Protein AF-A0A261ERC7-F1 (afdb_monomer)

Structure (mmCIF, N/CA/C/O backbone):
data_AF-A0A261ERC7-F1
#
_entry.id   AF-A0A261ERC7-F1
#
loop_
_atom_site.group_PDB
_atom_site.id
_atom_site.type_symbol
_atom_site.label_atom_id
_atom_site.label_alt_id
_atom_site.label_comp_id
_atom_site.label_asym_id
_atom_site.label_entity_id
_atom_site.label_seq_id
_atom_site.pdbx_PDB_ins_code
_atom_site.Cartn_x
_atom_site.Cartn_y
_atom_site.Cartn_z
_atom_site.occupancy
_atom_site.B_iso_or_equiv
_atom_site.auth_seq_id
_atom_site.auth_comp_id
_atom_site.auth_asym_id
_atom_site.auth_atom_id
_atom_site.pdbx_PDB_model_num
ATOM 1 N N . MET A 1 1 ? 11.494 5.725 -1.881 1.00 78.50 1 MET A N 1
ATOM 2 C CA . MET A 1 1 ? 11.641 5.907 -3.338 1.00 78.50 1 MET A CA 1
ATOM 3 C C . MET A 1 1 ? 10.858 4.821 -4.056 1.00 78.50 1 MET A C 1
ATOM 5 O O . MET A 1 1 ? 11.133 3.648 -3.826 1.00 78.50 1 MET A O 1
ATOM 9 N N . LEU A 1 2 ? 9.885 5.200 -4.887 1.00 83.31 2 LEU A N 1
ATOM 10 C CA . LEU A 1 2 ? 9.224 4.278 -5.815 1.00 83.31 2 LEU A CA 1
ATOM 11 C C . LEU A 1 2 ? 10.227 3.884 -6.910 1.00 83.31 2 LEU A C 1
ATOM 13 O O . LEU A 1 2 ? 10.982 4.732 -7.378 1.00 83.31 2 LEU A O 1
ATOM 17 N N . LEU A 1 3 ? 10.282 2.608 -7.277 1.00 84.50 3 LEU A N 1
ATOM 18 C CA . LEU A 1 3 ? 11.209 2.060 -8.274 1.00 84.50 3 LEU A CA 1
ATOM 19 C C . LEU A 1 3 ? 10.473 1.635 -9.541 1.00 84.50 3 LEU A C 1
ATOM 21 O O . LEU A 1 3 ? 10.913 1.968 -10.639 1.00 84.50 3 LEU A O 1
ATOM 25 N N . PHE A 1 4 ? 9.347 0.947 -9.355 1.00 89.06 4 PHE A N 1
ATOM 26 C CA . PHE A 1 4 ? 8.513 0.362 -10.397 1.00 89.06 4 PHE A CA 1
ATOM 27 C C . PHE A 1 4 ? 7.040 0.592 -10.062 1.00 89.06 4 PHE A C 1
ATOM 29 O O . PHE A 1 4 ? 6.654 0.485 -8.896 1.00 89.06 4 PHE A O 1
ATOM 36 N N . SER A 1 5 ? 6.241 0.865 -11.088 1.00 90.81 5 SER A N 1
ATOM 37 C CA . SER A 1 5 ? 4.793 1.036 -11.018 1.00 90.81 5 SER A CA 1
ATOM 38 C C . SER A 1 5 ? 4.196 0.429 -12.284 1.00 90.81 5 SER A C 1
ATOM 40 O O . SER A 1 5 ? 4.640 0.777 -13.376 1.00 90.81 5 SER A O 1
ATOM 42 N N . ALA A 1 6 ? 3.247 -0.492 -12.144 1.00 92.75 6 ALA A N 1
ATOM 43 C CA . ALA A 1 6 ? 2.501 -1.062 -13.261 1.00 92.75 6 ALA A CA 1
ATOM 44 C C . ALA A 1 6 ? 1.015 -1.112 -12.921 1.00 92.75 6 ALA A C 1
ATOM 46 O O . ALA A 1 6 ? 0.645 -1.665 -11.882 1.00 92.75 6 ALA A O 1
ATOM 47 N N . PHE A 1 7 ? 0.195 -0.586 -13.827 1.00 92.25 7 PHE A N 1
ATOM 48 C CA . PHE A 1 7 ? -1.259 -0.649 -13.764 1.00 92.25 7 PHE A CA 1
ATOM 49 C C . PHE A 1 7 ? -1.764 -1.549 -14.893 1.00 92.25 7 PHE A C 1
ATOM 51 O O . PHE A 1 7 ? -1.553 -1.257 -16.068 1.00 92.25 7 PHE A O 1
ATOM 58 N N . LEU A 1 8 ? -2.391 -2.667 -14.535 1.00 93.62 8 LEU A N 1
ATOM 59 C CA . LEU A 1 8 ? -2.801 -3.730 -15.451 1.00 93.62 8 LEU A CA 1
ATOM 60 C C . LEU A 1 8 ? -4.286 -4.046 -15.280 1.00 93.62 8 LEU A C 1
ATOM 62 O O . LEU A 1 8 ? -4.833 -3.908 -14.187 1.00 93.62 8 LEU A O 1
ATOM 66 N N . GLU A 1 9 ? -4.933 -4.539 -16.331 1.00 93.44 9 GLU A N 1
ATOM 67 C CA . GLU A 1 9 ? -6.284 -5.095 -16.233 1.00 93.44 9 GLU A CA 1
ATOM 68 C C . GLU A 1 9 ? -6.225 -6.610 -16.040 1.00 93.44 9 GLU A C 1
ATOM 70 O O . GLU A 1 9 ? -5.434 -7.315 -16.672 1.00 93.44 9 GLU A O 1
ATOM 75 N N . ALA A 1 10 ? -7.041 -7.108 -15.117 1.00 94.81 10 ALA A N 1
ATOM 76 C CA . ALA A 1 10 ? -7.122 -8.516 -14.772 1.00 94.81 10 ALA A CA 1
ATOM 77 C C . ALA A 1 10 ? -8.462 -9.087 -15.230 1.00 94.81 10 ALA A C 1
ATOM 79 O O . ALA A 1 10 ? -9.507 -8.477 -15.030 1.00 94.81 10 ALA A O 1
ATOM 80 N N . ASN A 1 11 ? -8.449 -10.289 -15.789 1.00 94.06 11 ASN A N 1
ATOM 81 C CA . ASN A 1 11 ? -9.676 -10.936 -16.233 1.00 94.06 11 ASN A CA 1
ATOM 82 C C . ASN A 1 11 ? -10.415 -11.634 -15.079 1.00 94.06 11 ASN A C 1
ATOM 84 O O . ASN A 1 11 ? -9.970 -11.661 -13.926 1.00 94.06 11 ASN A O 1
ATOM 88 N N . GLU A 1 12 ? -11.564 -12.237 -15.389 1.00 91.38 12 GLU A N 1
ATOM 89 C CA . GLU A 1 12 ? -12.425 -12.848 -14.375 1.00 91.38 12 GLU A CA 1
ATOM 90 C C . GLU A 1 12 ? -11.792 -14.018 -13.614 1.00 91.38 12 GLU A C 1
ATOM 92 O O . GLU A 1 12 ? -12.178 -14.259 -12.469 1.00 91.38 12 GLU A O 1
ATOM 97 N N . LYS A 1 13 ? -10.799 -14.697 -14.208 1.00 95.19 13 LYS A N 1
ATOM 98 C CA . LYS A 1 13 ? -10.105 -15.838 -13.592 1.00 95.19 13 LYS A CA 1
ATOM 99 C C . LYS A 1 13 ? -9.266 -15.431 -12.385 1.00 95.19 13 LYS A C 1
ATOM 101 O O . LYS A 1 13 ? -8.982 -16.278 -11.544 1.00 95.19 13 LYS A O 1
ATOM 106 N N . LEU A 1 14 ? -8.837 -14.168 -12.308 1.00 95.88 14 LEU A N 1
ATOM 107 C CA . LEU A 1 14 ? -8.099 -13.649 -11.161 1.00 95.88 14 LEU A CA 1
ATOM 108 C C . LEU A 1 14 ? -9.086 -13.158 -10.097 1.00 95.88 14 LEU A C 1
ATOM 110 O O . LEU A 1 14 ? -9.318 -11.959 -9.936 1.00 95.88 14 LEU A O 1
ATOM 114 N N . ASP A 1 15 ? -9.715 -14.102 -9.402 1.00 94.12 15 ASP A N 1
ATOM 115 C CA . ASP A 1 15 ? -10.501 -13.802 -8.208 1.00 94.12 15 ASP A CA 1
ATOM 116 C C . ASP A 1 15 ? -9.605 -13.560 -6.976 1.00 94.12 15 ASP A C 1
ATOM 118 O O . ASP A 1 15 ? -8.375 -13.632 -7.039 1.00 94.12 15 ASP A O 1
ATOM 122 N N . ALA A 1 16 ? -10.223 -13.245 -5.837 1.00 92.69 16 ALA A N 1
ATOM 123 C CA . ALA A 1 16 ? -9.509 -12.954 -4.598 1.00 92.69 16 ALA A CA 1
ATOM 124 C C . ALA A 1 16 ? -8.629 -14.121 -4.103 1.00 92.69 16 ALA A C 1
ATOM 126 O O . ALA A 1 16 ? -7.548 -13.876 -3.565 1.00 92.69 16 ALA A O 1
ATOM 127 N N . ASP A 1 17 ? -9.083 -15.375 -4.231 1.00 94.62 17 ASP A N 1
ATOM 128 C CA . ASP A 1 17 ? -8.324 -16.549 -3.780 1.00 94.62 17 ASP A CA 1
ATOM 129 C C . ASP A 1 17 ? -7.187 -16.845 -4.747 1.00 94.62 17 ASP A C 1
ATOM 131 O O . ASP A 1 17 ? -6.048 -16.977 -4.305 1.00 94.62 17 ASP A O 1
ATOM 135 N N . ALA A 1 18 ? -7.475 -16.845 -6.049 1.00 95.75 18 ALA A N 1
ATOM 136 C CA . ALA A 1 18 ? -6.480 -17.016 -7.095 1.00 95.75 18 ALA A CA 1
ATOM 137 C C . ALA A 1 18 ? -5.375 -15.958 -6.982 1.00 95.75 18 ALA A C 1
ATOM 139 O O . ALA A 1 18 ? -4.196 -16.287 -7.082 1.00 95.75 18 ALA A O 1
ATOM 140 N N . PHE A 1 19 ? -5.730 -14.699 -6.708 1.00 97.12 19 PHE A N 1
ATOM 141 C CA . PHE A 1 19 ? -4.770 -13.613 -6.519 1.00 97.12 19 PHE A CA 1
ATOM 142 C C . PHE A 1 19 ? -3.841 -13.839 -5.319 1.00 97.12 19 PHE A C 1
ATOM 144 O O . PHE A 1 19 ? -2.618 -13.721 -5.450 1.00 97.12 19 PHE A O 1
ATOM 151 N N . ILE A 1 20 ? -4.401 -14.198 -4.159 1.00 96.56 20 ILE A N 1
ATOM 152 C CA . ILE A 1 20 ? -3.619 -14.463 -2.944 1.00 96.56 20 ILE A CA 1
ATOM 153 C C . ILE A 1 20 ? -2.740 -15.702 -3.121 1.00 96.56 20 ILE A C 1
ATOM 155 O O . ILE A 1 20 ? -1.549 -15.664 -2.803 1.00 96.56 20 ILE A O 1
ATOM 159 N N . GLU A 1 21 ? -3.301 -16.784 -3.657 1.00 96.12 21 GLU A N 1
ATOM 160 C CA . GLU A 1 21 ? -2.571 -18.017 -3.935 1.00 96.12 21 GLU A CA 1
ATOM 161 C C . GLU A 1 21 ? -1.405 -17.753 -4.890 1.00 96.12 21 GLU A C 1
ATOM 163 O O . GLU A 1 21 ? -0.288 -18.203 -4.638 1.00 96.12 21 GLU A O 1
ATOM 168 N N . LEU A 1 22 ? -1.620 -16.952 -5.938 1.00 96.50 22 LEU A N 1
ATOM 169 C CA . LEU A 1 22 ? -0.577 -16.577 -6.887 1.00 96.50 22 LEU A CA 1
ATOM 170 C C . LEU A 1 22 ? 0.551 -15.786 -6.218 1.00 96.50 22 LEU A C 1
ATOM 172 O O . LEU A 1 22 ? 1.724 -16.035 -6.502 1.00 96.50 22 LEU A O 1
ATOM 176 N N . ALA A 1 23 ? 0.219 -14.850 -5.325 1.00 95.81 23 ALA A N 1
ATOM 177 C CA . ALA A 1 23 ? 1.210 -14.049 -4.609 1.00 95.81 23 ALA A CA 1
ATOM 178 C C . ALA A 1 23 ? 2.033 -14.912 -3.642 1.00 95.81 23 ALA A C 1
ATOM 180 O O . ALA A 1 23 ? 3.260 -14.791 -3.581 1.00 95.81 23 ALA A O 1
ATOM 181 N N . ILE A 1 24 ? 1.376 -15.838 -2.936 1.00 95.25 24 ILE A N 1
ATOM 182 C CA . ILE A 1 24 ? 2.038 -16.816 -2.068 1.00 95.25 24 ILE A CA 1
ATOM 183 C C . ILE A 1 24 ? 2.931 -17.734 -2.899 1.00 95.25 24 ILE A C 1
ATOM 185 O O . ILE A 1 24 ? 4.100 -17.907 -2.558 1.00 95.25 24 ILE A O 1
ATOM 189 N N . ARG A 1 25 ? 2.434 -18.269 -4.017 1.00 94.81 25 ARG A N 1
ATOM 190 C CA . ARG A 1 25 ? 3.205 -19.125 -4.925 1.00 94.81 25 ARG A CA 1
ATOM 191 C C . ARG A 1 25 ? 4.435 -18.399 -5.466 1.00 94.81 25 ARG A C 1
ATOM 193 O O . ARG A 1 25 ? 5.539 -18.921 -5.362 1.00 94.81 25 ARG A O 1
ATOM 200 N N . CYS A 1 26 ? 4.276 -17.159 -5.931 1.00 93.69 26 CYS A N 1
ATOM 201 C CA . CYS A 1 26 ? 5.385 -16.306 -6.365 1.00 93.69 26 CYS A CA 1
ATOM 202 C C . CYS A 1 26 ? 6.419 -16.084 -5.247 1.00 93.69 26 CYS A C 1
ATOM 204 O O . CYS A 1 26 ? 7.622 -16.017 -5.515 1.00 93.69 26 CYS A O 1
ATOM 206 N N . ASN A 1 27 ? 5.981 -15.972 -3.989 1.00 93.50 27 ASN A N 1
ATOM 207 C CA . ASN A 1 27 ? 6.887 -15.877 -2.850 1.00 93.50 27 ASN A CA 1
ATOM 208 C C . ASN A 1 27 ? 7.621 -17.205 -2.580 1.00 93.50 27 ASN A C 1
ATOM 210 O O . ASN A 1 27 ? 8.833 -17.186 -2.380 1.00 93.50 27 ASN A O 1
ATOM 214 N N . GLN A 1 28 ? 6.919 -18.342 -2.607 1.00 93.06 28 GLN A N 1
ATOM 215 C CA . GLN A 1 28 ? 7.497 -19.663 -2.321 1.00 93.06 28 GLN A CA 1
ATOM 216 C C . GLN A 1 28 ? 8.445 -20.154 -3.425 1.00 93.06 28 GLN A C 1
ATOM 218 O O . GLN A 1 28 ? 9.473 -20.764 -3.133 1.00 93.06 28 GLN A O 1
ATOM 223 N N . GLU A 1 29 ? 8.138 -19.860 -4.687 1.00 91.81 29 GLU A N 1
ATOM 224 C CA . GLU A 1 29 ? 8.948 -20.255 -5.844 1.00 91.81 29 GLU A CA 1
ATOM 225 C C . GLU A 1 29 ? 10.102 -19.279 -6.129 1.00 91.81 29 GLU A C 1
ATOM 227 O O . GLU A 1 29 ? 10.910 -19.524 -7.024 1.00 91.81 29 GLU A O 1
ATOM 232 N N . ASN A 1 30 ? 10.225 -18.182 -5.366 1.00 85.94 30 ASN A N 1
ATOM 233 C CA . ASN A 1 30 ? 11.233 -17.146 -5.598 1.00 85.94 30 ASN A CA 1
ATOM 234 C C . ASN A 1 30 ? 12.641 -17.752 -5.673 1.00 85.94 30 ASN A C 1
ATOM 236 O O . ASN A 1 30 ? 13.067 -18.435 -4.748 1.00 85.94 30 ASN A O 1
ATOM 240 N N . GLN A 1 31 ? 13.395 -17.498 -6.739 1.00 79.44 31 GLN A N 1
ATOM 241 C CA . GLN A 1 31 ? 14.714 -18.117 -6.944 1.00 79.44 31 GLN A CA 1
ATOM 242 C C . GLN A 1 31 ? 15.734 -17.831 -5.825 1.00 79.44 31 GLN A C 1
ATOM 244 O O . GLN A 1 31 ? 16.687 -18.586 -5.646 1.00 79.44 31 GLN A O 1
ATOM 249 N N . TYR A 1 32 ? 15.525 -16.769 -5.047 1.00 81.88 32 TYR A N 1
ATOM 250 C CA . TYR A 1 32 ? 16.379 -16.406 -3.926 1.00 81.88 32 TYR A CA 1
ATOM 251 C C . TYR A 1 32 ? 15.737 -16.826 -2.601 1.00 81.88 32 TYR A C 1
ATOM 253 O O . TYR A 1 32 ? 14.764 -16.217 -2.157 1.00 81.88 32 TYR A O 1
ATOM 261 N N . ASP A 1 33 ? 16.309 -17.830 -1.931 1.00 82.19 33 ASP A N 1
ATOM 262 C CA . ASP A 1 33 ? 15.773 -18.376 -0.671 1.00 82.19 33 ASP A CA 1
ATOM 263 C C . ASP A 1 33 ? 15.590 -17.305 0.422 1.00 82.19 33 ASP A C 1
ATOM 265 O O . ASP A 1 33 ? 14.597 -17.299 1.142 1.00 82.19 33 ASP A O 1
ATOM 269 N N . PHE A 1 34 ? 16.481 -16.311 0.473 1.00 83.06 34 PHE A N 1
ATOM 270 C CA . PHE A 1 34 ? 16.402 -15.186 1.412 1.00 83.06 34 PHE A CA 1
ATOM 271 C C . PHE A 1 34 ? 15.246 -14.196 1.138 1.00 83.06 34 PHE A C 1
ATOM 273 O O . PHE A 1 34 ? 15.075 -13.239 1.890 1.00 83.06 34 PHE A O 1
ATOM 280 N N . ASN A 1 35 ? 14.481 -14.376 0.056 1.00 85.88 35 ASN A N 1
ATOM 281 C CA . ASN A 1 35 ? 13.254 -13.626 -0.236 1.00 85.88 35 ASN A CA 1
ATOM 282 C C . ASN A 1 35 ? 11.979 -14.443 0.065 1.00 85.88 35 ASN A C 1
ATOM 284 O O . ASN A 1 35 ? 10.872 -13.925 -0.112 1.00 85.88 35 ASN A O 1
ATOM 288 N N . ARG A 1 36 ? 12.115 -15.704 0.503 1.00 92.00 36 ARG A N 1
ATOM 289 C CA . ARG A 1 36 ? 10.992 -16.611 0.771 1.00 92.00 36 ARG A CA 1
ATOM 290 C C . ARG A 1 36 ? 10.519 -16.476 2.215 1.00 92.00 36 ARG A C 1
ATOM 292 O O . ARG A 1 36 ? 11.270 -16.719 3.159 1.00 92.00 36 ARG A O 1
ATOM 299 N N . VAL A 1 37 ? 9.247 -16.141 2.395 1.00 92.19 37 VAL A N 1
ATOM 300 C CA . VAL A 1 37 ? 8.583 -16.172 3.700 1.00 92.19 37 VAL A CA 1
ATOM 301 C C . VAL A 1 37 ? 8.235 -17.628 4.000 1.00 92.19 37 VAL A C 1
ATOM 303 O O . VAL A 1 37 ? 7.366 -18.213 3.361 1.00 92.19 37 VAL A O 1
ATOM 306 N N . ARG A 1 38 ? 8.938 -18.253 4.944 1.00 89.75 38 ARG A N 1
ATOM 307 C CA . ARG A 1 38 ? 8.742 -19.678 5.256 1.00 89.75 38 ARG A CA 1
ATOM 308 C C . ARG A 1 38 ? 7.495 -19.912 6.113 1.00 89.75 38 ARG A C 1
ATOM 310 O O . ARG A 1 38 ? 7.148 -19.082 6.949 1.00 89.75 38 ARG A O 1
ATOM 317 N N . GLY A 1 39 ? 6.878 -21.085 5.949 1.00 85.31 39 GLY A N 1
ATOM 318 C CA . GLY A 1 39 ? 5.788 -21.552 6.814 1.00 85.31 39 GLY A CA 1
ATOM 319 C C . GLY A 1 39 ? 4.441 -20.863 6.580 1.00 85.31 39 GLY A C 1
ATOM 320 O O . GLY A 1 39 ? 3.667 -20.720 7.523 1.00 85.31 39 GLY A O 1
ATOM 321 N N . ILE A 1 40 ? 4.160 -20.417 5.351 1.00 90.69 40 ILE A N 1
ATOM 322 C CA . ILE A 1 40 ? 2.831 -19.909 4.989 1.00 90.69 40 ILE A CA 1
ATOM 323 C C . ILE A 1 40 ? 1.855 -21.093 4.899 1.00 90.69 40 ILE A C 1
ATOM 325 O O . ILE A 1 40 ? 1.862 -21.826 3.916 1.00 90.69 40 ILE A O 1
ATOM 329 N N . ASP A 1 41 ? 1.014 -21.261 5.920 1.00 89.81 41 ASP A N 1
ATOM 330 C CA . ASP A 1 41 ? -0.163 -22.146 5.901 1.00 89.81 41 ASP A CA 1
ATOM 331 C C . ASP A 1 41 ? -1.415 -21.297 5.643 1.00 89.81 41 ASP A C 1
ATOM 333 O O . ASP A 1 41 ? -2.169 -20.938 6.553 1.00 89.81 41 ASP A O 1
ATOM 337 N N . TRP A 1 42 ? -1.566 -20.850 4.396 1.00 93.38 42 TRP A N 1
ATOM 338 C CA . TRP A 1 42 ? -2.736 -20.090 3.974 1.00 93.38 42 TRP A CA 1
ATOM 339 C C . TRP A 1 42 ? -3.849 -21.029 3.512 1.00 93.38 42 TRP A C 1
ATOM 341 O O . TRP A 1 42 ? -3.595 -22.053 2.881 1.00 93.38 42 TRP A O 1
ATOM 351 N N . LYS A 1 43 ? -5.094 -20.657 3.818 1.00 89.94 43 LYS A N 1
ATOM 352 C CA . LYS A 1 43 ? -6.292 -21.400 3.423 1.00 89.94 43 LYS A CA 1
ATOM 353 C C . LYS A 1 43 ? -7.204 -20.498 2.592 1.00 89.94 43 LYS A C 1
ATOM 355 O O . LYS A 1 43 ? -7.363 -19.335 2.978 1.00 89.94 43 LYS A O 1
ATOM 360 N N . PRO A 1 44 ? -7.847 -21.026 1.534 1.00 87.44 44 PRO A N 1
ATOM 361 C CA . PRO A 1 44 ? -8.830 -20.279 0.756 1.00 87.44 44 PRO A CA 1
ATOM 362 C C . PRO A 1 44 ? -9.876 -19.597 1.642 1.00 87.44 44 PRO A C 1
ATOM 364 O O . PRO A 1 44 ? -10.365 -20.178 2.616 1.00 87.44 44 PRO A O 1
ATOM 367 N N . GLY A 1 45 ? -10.187 -18.343 1.322 1.00 82.94 45 GLY A N 1
ATOM 368 C CA . GLY A 1 45 ? -11.086 -17.490 2.098 1.00 82.94 45 GLY A CA 1
ATOM 369 C C . GLY A 1 45 ? -10.450 -16.756 3.287 1.00 82.94 45 GLY A C 1
ATOM 370 O O . GLY A 1 45 ? -11.138 -15.955 3.919 1.00 82.94 45 GLY A O 1
ATOM 371 N N . VAL A 1 46 ? -9.164 -16.962 3.605 1.00 84.00 46 VAL A N 1
ATOM 372 C CA . VAL A 1 46 ? -8.442 -16.102 4.563 1.00 84.00 46 VAL A CA 1
ATOM 373 C C . VAL A 1 46 ? -7.994 -14.827 3.852 1.00 84.00 46 VAL A C 1
ATOM 375 O O . VAL A 1 46 ? -7.098 -14.851 3.010 1.00 84.00 46 VAL A O 1
ATOM 378 N N . ARG A 1 47 ? -8.615 -13.702 4.212 1.00 83.12 47 ARG A N 1
ATOM 379 C CA . ARG A 1 47 ? -8.485 -12.425 3.490 1.00 83.12 47 ARG A CA 1
ATOM 380 C C . ARG A 1 47 ? -7.710 -11.335 4.226 1.00 83.12 47 ARG A C 1
ATOM 382 O O . ARG A 1 47 ? -7.356 -10.324 3.637 1.00 83.12 47 ARG A O 1
ATOM 389 N N . THR A 1 48 ? -7.426 -11.546 5.510 1.00 87.06 48 THR A N 1
ATOM 390 C CA . THR A 1 48 ? -6.563 -10.669 6.308 1.00 87.06 48 THR A CA 1
ATOM 391 C C . THR A 1 48 ? -5.594 -11.521 7.118 1.00 87.06 48 THR A C 1
ATOM 393 O O . THR A 1 48 ? -6.016 -12.273 7.998 1.00 87.06 48 THR A O 1
ATOM 396 N N . ALA A 1 49 ? -4.300 -11.430 6.819 1.00 88.81 49 ALA A N 1
ATOM 397 C CA . ALA A 1 49 ? -3.264 -12.215 7.488 1.00 88.81 49 ALA A CA 1
ATOM 398 C C . ALA A 1 49 ? -1.878 -11.583 7.318 1.00 88.81 49 ALA A C 1
ATOM 400 O O . ALA A 1 49 ? -1.614 -10.901 6.334 1.00 88.81 49 ALA A O 1
ATOM 401 N N . ARG A 1 50 ? -0.964 -11.850 8.254 1.00 92.94 50 ARG A N 1
ATOM 402 C CA . ARG A 1 50 ? 0.460 -11.517 8.118 1.00 92.94 50 ARG A CA 1
ATOM 403 C C . ARG A 1 50 ? 1.293 -12.758 8.390 1.00 92.94 50 ARG A C 1
ATOM 405 O O . ARG A 1 50 ? 1.135 -13.384 9.434 1.00 92.94 50 ARG A O 1
ATOM 412 N N . TYR A 1 51 ? 2.196 -13.069 7.471 1.00 93.00 51 TYR A N 1
ATOM 413 C CA . TYR A 1 51 ? 3.137 -14.179 7.565 1.00 93.00 51 TYR A CA 1
ATOM 414 C C . TYR A 1 51 ? 4.575 -13.658 7.587 1.00 93.00 51 TYR A C 1
ATOM 416 O O . TYR A 1 51 ? 4.867 -12.608 7.012 1.00 93.00 51 TYR A O 1
ATOM 424 N N . GLY A 1 52 ? 5.481 -14.413 8.209 1.00 92.12 52 GLY A N 1
ATOM 425 C CA . GLY A 1 52 ? 6.915 -14.117 8.235 1.00 92.12 52 GLY A CA 1
ATOM 426 C C . GLY A 1 52 ? 7.403 -13.421 9.503 1.00 92.12 52 GLY A C 1
ATOM 427 O O . GLY A 1 52 ? 6.819 -13.551 10.577 1.00 92.12 52 GLY A O 1
ATOM 428 N N . THR A 1 53 ? 8.526 -12.722 9.379 1.00 89.25 53 THR A N 1
ATOM 429 C CA . THR A 1 53 ? 9.241 -12.032 10.459 1.00 89.25 53 THR A CA 1
ATOM 430 C C . THR A 1 53 ? 9.163 -10.510 10.271 1.00 89.25 53 THR A C 1
ATOM 432 O O . THR A 1 53 ? 8.729 -10.046 9.216 1.00 89.25 53 THR A O 1
ATOM 435 N N . PRO A 1 54 ? 9.589 -9.696 11.256 1.00 84.81 54 PRO A N 1
ATOM 436 C CA . PRO A 1 54 ? 9.661 -8.242 11.083 1.00 84.81 54 PRO A CA 1
ATOM 437 C C . PRO A 1 54 ? 10.534 -7.798 9.899 1.00 84.81 54 PRO A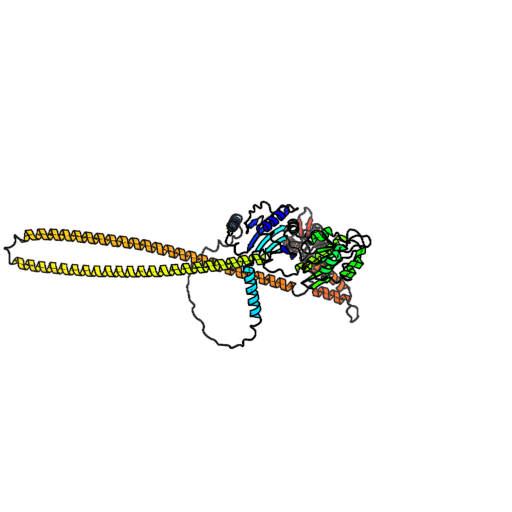 C 1
ATOM 439 O O . PRO A 1 54 ? 10.251 -6.771 9.293 1.00 84.81 54 PRO A O 1
ATOM 442 N N . ASP A 1 55 ? 11.558 -8.586 9.560 1.00 86.00 55 ASP A N 1
ATOM 443 C CA . ASP A 1 55 ? 12.510 -8.272 8.492 1.00 86.00 55 ASP A CA 1
ATOM 444 C C . ASP A 1 55 ? 12.152 -8.923 7.149 1.00 86.00 55 ASP A C 1
ATOM 446 O O . ASP A 1 55 ? 12.748 -8.594 6.131 1.00 86.00 55 ASP A O 1
ATOM 450 N N . LEU A 1 56 ? 11.205 -9.860 7.106 1.00 92.50 56 LEU A N 1
ATOM 451 C CA . LEU A 1 56 ? 10.735 -10.472 5.864 1.00 92.50 56 LEU A CA 1
ATOM 452 C C . LEU A 1 56 ? 9.305 -10.967 6.058 1.00 92.50 56 LEU A C 1
ATOM 454 O O . LEU A 1 56 ? 9.083 -11.972 6.735 1.00 92.50 56 LEU A O 1
ATOM 458 N N . SER A 1 57 ? 8.332 -10.286 5.458 1.00 94.06 57 SER A N 1
ATOM 459 C CA . SER A 1 57 ? 6.919 -10.614 5.654 1.00 94.06 57 SER A CA 1
ATOM 460 C C . SER A 1 57 ? 6.072 -10.473 4.401 1.00 94.06 57 SER A C 1
ATOM 462 O O . SER A 1 57 ? 6.434 -9.770 3.461 1.00 94.06 57 SER A O 1
ATOM 464 N N . LEU A 1 58 ? 4.931 -11.158 4.415 1.00 96.00 58 LEU A N 1
ATOM 465 C CA . LEU A 1 58 ? 3.861 -11.042 3.432 1.00 96.00 58 LEU A CA 1
ATOM 466 C C . LEU A 1 58 ? 2.568 -10.767 4.199 1.00 96.00 58 LEU A C 1
ATOM 468 O O . LEU A 1 58 ? 2.153 -11.570 5.037 1.00 96.00 58 LEU A O 1
ATOM 472 N N . THR A 1 59 ? 1.965 -9.611 3.948 1.00 95.75 59 THR A N 1
ATOM 473 C CA . THR A 1 59 ? 0.736 -9.153 4.599 1.00 95.75 59 THR A CA 1
ATOM 474 C C . THR A 1 59 ? -0.370 -9.062 3.566 1.00 95.75 59 THR A C 1
ATOM 476 O O . THR A 1 59 ? -0.161 -8.497 2.502 1.00 95.75 59 THR A O 1
ATOM 479 N N . ILE A 1 60 ? -1.536 -9.601 3.892 1.00 94.62 60 ILE A N 1
ATOM 480 C CA . ILE A 1 60 ? -2.751 -9.592 3.085 1.00 94.62 60 ILE A CA 1
ATOM 481 C C . ILE A 1 60 ? -3.788 -8.786 3.860 1.00 94.62 60 ILE A C 1
ATOM 483 O O . ILE A 1 60 ? -3.989 -9.039 5.052 1.00 94.62 60 ILE A O 1
ATOM 487 N N . CYS A 1 61 ? -4.447 -7.857 3.183 1.00 91.44 61 CYS A N 1
ATOM 488 C CA . CYS A 1 61 ? -5.574 -7.090 3.691 1.00 91.44 61 CYS A CA 1
ATOM 489 C C . CYS A 1 61 ? -6.677 -7.054 2.631 1.00 91.44 61 CYS A C 1
ATOM 491 O O . CYS A 1 61 ? -6.397 -6.945 1.438 1.00 91.44 61 CYS A O 1
ATOM 493 N N . GLU A 1 62 ? -7.933 -7.083 3.064 1.00 90.00 62 GLU A N 1
ATOM 494 C CA . GLU A 1 62 ? -9.087 -6.980 2.174 1.00 90.00 62 GLU A CA 1
ATOM 495 C C . GLU A 1 62 ? -10.027 -5.871 2.635 1.00 90.00 62 GLU A C 1
ATOM 497 O O . GLU A 1 62 ? -10.381 -5.755 3.810 1.00 90.00 62 GLU A O 1
ATOM 502 N N . TYR A 1 63 ? -10.474 -5.088 1.668 1.00 85.81 63 TYR A N 1
ATOM 503 C CA . TYR A 1 63 ? -11.500 -4.079 1.808 1.00 85.81 63 TYR A CA 1
ATOM 504 C C . TYR A 1 63 ? -12.705 -4.458 0.939 1.00 85.81 63 TYR A C 1
ATOM 506 O O . TYR A 1 63 ? -12.552 -4.690 -0.254 1.00 85.81 63 TYR A O 1
ATOM 514 N N . GLY A 1 64 ? -13.902 -4.526 1.511 1.00 75.94 64 GLY A N 1
ATOM 515 C CA . GLY A 1 64 ? -15.139 -4.819 0.785 1.00 75.94 64 GLY A CA 1
ATOM 516 C C . GLY A 1 64 ? -16.301 -5.041 1.751 1.00 75.94 64 GLY A C 1
ATOM 517 O O . GLY A 1 64 ? -16.075 -5.302 2.931 1.00 75.94 64 GLY A O 1
ATOM 518 N N . ASP A 1 65 ? -17.537 -4.927 1.257 1.00 54.59 65 ASP A N 1
ATOM 519 C CA . ASP A 1 65 ? -18.763 -4.964 2.082 1.00 54.59 65 ASP A CA 1
ATOM 520 C C . ASP A 1 65 ? -18.864 -6.258 2.927 1.00 54.59 65 ASP A C 1
ATOM 522 O O . ASP A 1 65 ? -19.268 -6.220 4.087 1.00 54.59 65 ASP A O 1
ATOM 526 N N . ASP A 1 66 ? -18.362 -7.382 2.399 1.00 49.31 66 ASP A N 1
ATOM 527 C CA . ASP A 1 66 ? -18.376 -8.694 3.066 1.00 49.31 66 ASP A CA 1
ATOM 528 C C . ASP A 1 66 ? -17.108 -9.010 3.895 1.00 49.31 66 ASP A C 1
ATOM 530 O O . ASP A 1 66 ? -17.116 -9.945 4.706 1.00 49.31 66 ASP A O 1
ATOM 534 N N . SER A 1 67 ? -16.004 -8.263 3.732 1.00 46.88 67 SER A N 1
ATOM 535 C CA . SER A 1 67 ? -14.709 -8.602 4.363 1.00 46.88 67 SER A CA 1
ATOM 536 C C . SER A 1 67 ? -14.670 -8.318 5.865 1.00 46.88 67 SER A C 1
ATOM 538 O O . SER A 1 67 ? -13.876 -8.899 6.605 1.00 46.88 67 SER A O 1
ATOM 540 N N . LEU A 1 68 ? -15.567 -7.455 6.344 1.00 46.25 68 LEU A N 1
ATOM 541 C CA . LEU A 1 68 ? -15.653 -7.051 7.747 1.00 46.25 68 LEU A CA 1
ATOM 542 C C . LEU A 1 68 ? -16.693 -7.849 8.550 1.00 46.25 68 LEU A C 1
ATOM 544 O O . LEU A 1 68 ? -16.775 -7.667 9.768 1.00 46.25 68 LEU A O 1
ATOM 548 N N . ASP A 1 69 ? -17.455 -8.744 7.915 1.00 40.44 69 ASP A N 1
ATOM 549 C CA . ASP A 1 69 ? -18.346 -9.689 8.606 1.00 40.44 69 ASP A CA 1
ATOM 550 C C . ASP A 1 69 ? -17.658 -11.015 8.958 1.00 40.44 69 ASP A C 1
ATOM 552 O O . ASP A 1 69 ? -18.139 -11.768 9.809 1.00 40.44 69 ASP A O 1
ATOM 556 N N . ARG A 1 70 ? -16.475 -11.285 8.392 1.00 40.09 70 ARG A N 1
ATOM 557 C CA . ARG A 1 70 ? -15.686 -12.484 8.696 1.00 40.09 70 ARG A CA 1
ATOM 558 C C . ARG A 1 70 ? -14.407 -12.123 9.442 1.00 40.09 70 ARG A C 1
ATOM 560 O O . ARG A 1 70 ? -13.390 -11.831 8.837 1.00 40.09 70 ARG A O 1
ATOM 567 N N . ASN A 1 71 ? -14.463 -12.231 10.770 1.00 36.19 71 ASN A N 1
ATOM 568 C CA . ASN A 1 71 ? -13.309 -12.327 11.669 1.00 36.19 71 ASN A CA 1
ATOM 569 C C . ASN A 1 71 ? -12.176 -11.310 11.425 1.00 36.19 71 ASN A C 1
ATOM 571 O O . ASN A 1 71 ? -11.191 -11.598 10.748 1.00 36.19 71 ASN A O 1
ATOM 575 N N . PHE A 1 72 ? -12.203 -10.203 12.171 1.00 34.56 72 PHE A N 1
ATOM 576 C CA . PHE A 1 72 ? -10.949 -9.588 12.614 1.00 34.56 72 PHE A CA 1
ATOM 577 C C . PHE A 1 72 ? -10.115 -10.688 13.302 1.00 34.56 72 PHE A C 1
ATOM 579 O O . PHE A 1 72 ? -10.608 -11.278 14.272 1.00 34.56 72 PHE A O 1
ATOM 586 N N . PRO A 1 73 ? -8.902 -11.039 12.837 1.00 40.22 73 PRO A N 1
ATOM 587 C CA . PRO A 1 73 ? -8.192 -12.168 13.412 1.00 40.22 73 PRO A CA 1
ATOM 588 C C . PRO A 1 73 ? -7.854 -11.859 14.871 1.00 40.22 73 PRO A C 1
ATOM 590 O O . PRO A 1 73 ? -7.027 -10.993 15.161 1.00 40.22 73 PRO A O 1
ATOM 593 N N . ALA A 1 74 ? -8.428 -12.624 15.803 1.00 36.22 74 ALA A N 1
ATOM 594 C CA . ALA A 1 74 ? -7.992 -12.664 17.200 1.00 36.22 74 ALA A CA 1
ATOM 595 C C . ALA A 1 74 ? -6.466 -12.890 17.318 1.00 36.22 74 ALA A C 1
ATOM 597 O O . ALA A 1 74 ? -5.851 -12.485 18.301 1.00 36.22 74 ALA A O 1
ATOM 598 N N . ALA A 1 75 ? -5.846 -13.446 16.269 1.00 33.94 75 ALA A N 1
ATOM 599 C CA . ALA A 1 75 ? -4.408 -13.580 16.074 1.00 33.94 75 ALA A CA 1
ATOM 600 C C . ALA A 1 75 ? -3.626 -12.252 16.109 1.00 33.94 75 ALA A C 1
ATOM 602 O O . ALA A 1 75 ? -2.496 -12.251 16.584 1.00 33.94 75 ALA A O 1
ATOM 603 N N . TRP A 1 76 ? -4.194 -11.120 15.672 1.00 36.16 76 TRP A N 1
ATOM 604 C CA . TRP A 1 76 ? -3.523 -9.815 15.784 1.00 36.16 76 TRP A CA 1
ATOM 605 C C . TRP A 1 76 ? -3.489 -9.336 17.241 1.00 36.16 76 TRP A C 1
ATOM 607 O O . TRP A 1 76 ? -2.461 -8.867 17.729 1.00 36.16 76 TRP A O 1
ATOM 617 N N . LEU A 1 77 ? -4.585 -9.554 17.979 1.00 35.09 77 LEU A N 1
ATOM 618 C CA . LEU A 1 77 ? -4.654 -9.306 19.421 1.00 35.09 77 LEU A CA 1
ATOM 619 C C . LEU A 1 77 ? -3.709 -10.236 20.201 1.00 35.09 77 LEU A C 1
ATOM 621 O O . LEU A 1 77 ? -3.082 -9.799 21.161 1.00 35.09 77 LEU A O 1
ATOM 625 N N . GLU A 1 78 ? -3.590 -11.503 19.795 1.00 33.72 78 GLU A N 1
ATOM 626 C CA . GLU A 1 78 ? -2.674 -12.472 20.408 1.00 33.72 78 GLU A CA 1
ATOM 627 C C . GLU A 1 78 ? -1.208 -12.196 20.060 1.00 33.72 78 GLU A C 1
ATOM 629 O O . GLU A 1 78 ? -0.396 -12.178 20.974 1.00 33.72 78 GLU A O 1
ATOM 634 N N . SER A 1 79 ? -0.862 -11.837 18.817 1.00 32.84 79 SER A N 1
ATOM 635 C CA . SER A 1 79 ? 0.490 -11.368 18.455 1.00 32.84 79 SER A CA 1
ATOM 636 C C . SER A 1 79 ? 0.875 -10.086 19.197 1.00 32.84 79 SER A C 1
ATOM 638 O O . SER A 1 79 ? 2.018 -9.938 19.624 1.00 32.84 79 SER A O 1
ATOM 640 N N . TYR A 1 80 ? -0.080 -9.181 19.432 1.00 34.97 80 TYR A N 1
ATOM 641 C CA . TYR A 1 80 ? 0.120 -7.995 20.269 1.00 34.97 80 TYR A CA 1
ATOM 642 C C . TYR A 1 80 ? 0.347 -8.364 21.749 1.00 34.97 80 TYR A C 1
ATOM 644 O O . TYR A 1 80 ? 1.242 -7.826 22.407 1.00 34.97 80 TYR A O 1
ATOM 652 N N . LYS A 1 81 ? -0.410 -9.333 22.282 1.00 38.66 81 LYS A N 1
ATOM 653 C CA . LYS A 1 81 ? -0.212 -9.882 23.638 1.00 38.66 81 LYS A CA 1
ATOM 654 C C . LYS A 1 81 ? 1.091 -10.687 23.765 1.00 38.66 81 LYS A C 1
ATOM 656 O O . LYS A 1 81 ? 1.707 -10.671 24.829 1.00 38.66 81 LYS A O 1
ATOM 661 N N . GLU A 1 82 ? 1.542 -11.356 22.709 1.00 35.62 82 GLU A N 1
ATOM 662 C CA . GLU A 1 82 ? 2.801 -12.106 22.656 1.00 35.62 82 GLU A CA 1
ATOM 663 C C . GLU A 1 82 ? 4.013 -11.184 22.526 1.00 35.62 82 GLU A C 1
ATOM 665 O O . GLU A 1 82 ? 5.011 -11.398 23.215 1.00 35.62 82 GLU A O 1
ATOM 670 N N . ALA A 1 83 ? 3.913 -10.107 21.743 1.00 33.44 83 ALA A N 1
ATOM 671 C CA . ALA A 1 83 ? 4.908 -9.036 21.709 1.00 33.44 83 ALA A CA 1
ATOM 672 C C . ALA A 1 83 ? 5.054 -8.368 23.092 1.00 33.44 83 ALA A C 1
ATOM 674 O O . ALA A 1 83 ? 6.170 -8.128 23.553 1.00 33.44 83 ALA A O 1
ATOM 675 N N . ARG A 1 84 ? 3.935 -8.187 23.811 1.00 34.66 84 ARG A N 1
ATOM 676 C CA . ARG A 1 84 ? 3.886 -7.735 25.214 1.00 34.66 84 ARG A CA 1
ATOM 677 C C . ARG A 1 84 ? 4.507 -8.737 26.204 1.00 34.66 84 ARG A C 1
ATOM 679 O O . ARG A 1 84 ? 5.019 -8.314 27.237 1.00 34.66 84 ARG A O 1
ATOM 686 N N . ARG A 1 85 ? 4.486 -10.045 25.909 1.00 38.22 85 ARG A N 1
ATOM 687 C CA . ARG A 1 85 ? 5.148 -11.092 26.717 1.00 38.22 85 ARG A CA 1
ATOM 688 C C . ARG A 1 85 ? 6.647 -11.214 26.424 1.00 38.22 85 ARG A C 1
ATOM 690 O O . ARG A 1 85 ? 7.408 -11.487 27.346 1.00 38.22 85 ARG A O 1
ATOM 697 N N . ARG A 1 86 ? 7.073 -11.024 25.168 1.00 33.72 86 ARG A N 1
ATOM 698 C CA . ARG A 1 86 ? 8.463 -11.246 24.723 1.00 33.72 86 ARG A CA 1
ATOM 699 C C . ARG A 1 86 ? 9.423 -10.093 25.015 1.00 33.72 86 ARG A C 1
ATOM 701 O O . ARG A 1 86 ? 10.622 -10.346 25.050 1.00 33.72 86 ARG A O 1
ATOM 708 N N . ASN A 1 87 ? 8.949 -8.866 25.254 1.00 32.00 87 ASN A N 1
ATOM 709 C CA . ASN A 1 87 ? 9.851 -7.743 25.537 1.00 32.00 87 ASN A CA 1
ATOM 710 C C . ASN A 1 87 ? 9.369 -6.824 26.685 1.00 32.00 87 ASN A C 1
ATOM 712 O O . ASN A 1 87 ? 8.848 -5.738 26.439 1.00 32.00 87 ASN A O 1
ATOM 716 N N . PRO A 1 88 ? 9.556 -7.219 27.962 1.00 35.34 88 PRO A N 1
ATOM 717 C CA . PRO A 1 88 ? 9.098 -6.449 29.127 1.00 35.34 88 PRO A CA 1
ATOM 718 C C . PRO A 1 88 ? 9.935 -5.197 29.458 1.00 35.34 88 PRO A C 1
ATOM 720 O O . PRO A 1 88 ? 9.714 -4.590 30.502 1.00 35.34 88 PRO A O 1
ATOM 723 N N . ARG A 1 89 ? 10.948 -4.839 28.652 1.00 26.52 89 ARG A N 1
ATOM 724 C CA . ARG A 1 89 ? 12.030 -3.924 29.072 1.00 26.52 89 ARG A CA 1
ATOM 725 C C . ARG A 1 89 ? 12.090 -2.557 28.396 1.00 26.52 89 ARG A C 1
ATOM 727 O O . ARG A 1 89 ? 13.001 -1.795 28.704 1.00 26.52 89 ARG A O 1
ATOM 734 N N . THR A 1 90 ? 11.113 -2.171 27.584 1.00 34.41 90 THR A N 1
ATOM 735 C CA . THR A 1 90 ? 11.041 -0.786 27.083 1.00 34.41 90 THR A CA 1
ATOM 736 C C . THR A 1 90 ? 9.899 -0.041 27.760 1.00 34.41 90 THR A C 1
ATOM 738 O O . THR A 1 90 ? 8.798 0.056 27.233 1.00 34.41 90 THR A O 1
ATOM 741 N N . ILE A 1 91 ? 10.198 0.401 28.985 1.00 30.59 91 ILE A N 1
ATOM 742 C CA . ILE A 1 91 ? 9.759 1.604 29.721 1.00 30.59 91 ILE A CA 1
ATOM 743 C C . ILE A 1 91 ? 9.842 1.246 31.212 1.00 30.59 91 ILE A C 1
ATOM 745 O O . ILE A 1 91 ? 8.868 0.871 31.859 1.00 30.59 91 ILE A O 1
ATOM 749 N N . VAL A 1 92 ? 11.051 1.357 31.767 1.00 29.16 92 VAL A N 1
ATOM 750 C CA . VAL A 1 92 ? 11.206 1.726 33.176 1.00 29.16 92 VAL A CA 1
ATOM 751 C C . VAL A 1 92 ? 11.383 3.234 33.184 1.00 29.16 92 VAL A C 1
ATOM 753 O O . VAL A 1 92 ? 12.492 3.738 33.068 1.00 29.16 92 VAL A O 1
ATOM 756 N N . SER A 1 93 ? 10.262 3.941 33.254 1.00 42.31 93 SER A N 1
ATOM 757 C CA . SER A 1 93 ? 10.168 5.267 33.866 1.00 42.31 93 SER A CA 1
ATOM 758 C C . SER A 1 93 ? 8.702 5.680 33.912 1.00 42.31 93 SER A C 1
ATOM 760 O O . SER A 1 93 ? 8.256 6.496 33.124 1.00 42.31 93 SER A O 1
ATOM 762 N N . LEU A 1 94 ? 7.931 5.059 34.810 1.00 27.88 94 LEU A N 1
ATOM 763 C CA . LEU A 1 94 ? 6.729 5.647 35.435 1.00 27.88 94 LEU A CA 1
ATOM 764 C C . LEU A 1 94 ? 6.215 4.758 36.591 1.00 27.88 94 LEU A C 1
ATOM 766 O O . LEU A 1 94 ? 5.018 4.652 36.831 1.00 27.88 94 LEU A O 1
ATOM 770 N N . GLN A 1 95 ? 7.123 4.106 37.330 1.00 27.98 95 GLN A N 1
ATOM 771 C CA . GLN A 1 95 ? 6.790 3.429 38.596 1.00 27.98 95 GLN A CA 1
ATOM 772 C C . GLN A 1 95 ? 7.304 4.166 39.844 1.00 27.98 95 GLN A C 1
ATOM 774 O O . GLN A 1 95 ? 6.979 3.757 40.952 1.00 27.98 95 GLN A O 1
ATOM 779 N N . GLU A 1 96 ? 7.988 5.307 39.701 1.00 33.31 96 GLU A N 1
ATOM 780 C CA . GLU A 1 96 ? 8.434 6.121 40.849 1.00 33.31 96 GLU A CA 1
ATOM 781 C C . GLU A 1 96 ? 7.590 7.381 41.116 1.00 33.31 96 GLU A C 1
ATOM 783 O O . GLU A 1 96 ? 7.894 8.141 42.027 1.00 33.31 96 GLU A O 1
ATOM 788 N N . ALA A 1 97 ? 6.474 7.592 40.411 1.00 31.59 97 ALA A N 1
ATOM 789 C CA . ALA A 1 97 ? 5.633 8.786 40.592 1.00 31.59 97 ALA A CA 1
ATOM 790 C C . ALA A 1 97 ? 4.254 8.518 41.235 1.00 31.59 97 ALA A C 1
ATOM 792 O O . ALA A 1 97 ? 3.312 9.269 40.998 1.00 31.59 97 ALA A O 1
ATOM 793 N N . VAL A 1 98 ? 4.110 7.460 42.047 1.00 30.78 98 VAL A N 1
ATOM 794 C CA . VAL A 1 98 ? 2.866 7.171 42.812 1.00 30.78 98 VAL A CA 1
ATOM 795 C C . VAL A 1 98 ? 3.057 7.298 44.338 1.00 30.78 98 VAL A C 1
ATOM 797 O O . VAL A 1 98 ? 2.133 7.100 45.119 1.00 30.78 98 VAL A O 1
ATOM 800 N N . GLY A 1 99 ? 4.225 7.729 44.815 1.00 36.47 99 GLY A N 1
ATOM 801 C CA . GLY A 1 99 ? 4.463 7.941 46.244 1.00 36.47 99 GLY A CA 1
ATOM 802 C C . GLY A 1 99 ? 4.559 9.414 46.628 1.00 36.47 99 GLY A C 1
ATOM 803 O O . GLY A 1 99 ? 5.606 10.006 46.417 1.00 36.47 99 GLY A O 1
ATOM 804 N N . LYS A 1 100 ? 3.536 9.930 47.326 1.00 35.34 100 LYS A N 1
ATOM 805 C CA . LYS A 1 100 ? 3.503 11.194 48.107 1.00 35.34 100 LYS A CA 1
ATOM 806 C C . LYS A 1 100 ? 3.114 12.474 47.347 1.00 35.34 100 LYS A C 1
ATOM 808 O O . LYS A 1 100 ? 3.956 13.256 46.934 1.00 35.34 100 LYS A O 1
ATOM 813 N N . HIS A 1 101 ? 1.815 12.768 47.331 1.00 29.00 101 HIS A N 1
ATOM 814 C CA . HIS A 1 101 ? 1.276 13.908 48.087 1.00 29.00 101 HIS A CA 1
ATOM 815 C C . HIS A 1 101 ? -0.258 13.883 48.071 1.00 29.00 101 HIS A C 1
ATOM 817 O O . HIS A 1 101 ? -0.903 14.163 47.067 1.00 29.00 101 HIS A O 1
ATOM 823 N N . ALA A 1 102 ? -0.842 13.579 49.230 1.00 32.22 102 ALA A N 1
ATOM 824 C CA . ALA A 1 102 ? -2.170 14.057 49.580 1.00 32.22 102 ALA A CA 1
ATOM 825 C C . ALA A 1 102 ? -2.088 15.580 49.794 1.00 32.22 102 ALA A C 1
ATOM 827 O O . ALA A 1 102 ? -1.169 16.041 50.476 1.00 32.22 102 ALA A O 1
ATOM 828 N N . GLY A 1 103 ? -3.025 16.362 49.243 1.00 26.69 103 GLY A N 1
ATOM 829 C CA . GLY A 1 103 ? -3.050 17.798 49.531 1.00 26.69 103 GLY A CA 1
ATOM 830 C C . GLY A 1 103 ? -3.939 18.696 48.670 1.00 26.69 103 GLY A C 1
ATOM 831 O O . GLY A 1 103 ? -3.434 19.542 47.953 1.00 26.69 103 GLY A O 1
ATOM 832 N N . SER A 1 104 ? -5.251 18.631 48.907 1.00 29.62 104 SER A N 1
ATOM 833 C CA . SER A 1 104 ? -6.162 19.791 48.966 1.00 29.62 104 SER A CA 1
ATOM 834 C C . SER A 1 104 ? -6.587 20.568 47.693 1.00 29.62 104 SER A C 1
ATOM 836 O O . SER A 1 104 ? -5.790 20.970 46.857 1.00 29.62 104 SER A O 1
ATOM 838 N N . LYS A 1 105 ? -7.880 20.939 47.740 1.00 28.86 105 LYS A N 1
ATOM 839 C CA . LYS A 1 105 ? -8.535 22.157 47.212 1.00 28.86 105 LYS A CA 1
ATOM 840 C C . LYS A 1 105 ? -9.029 22.181 45.760 1.00 28.86 105 LYS A C 1
ATOM 842 O O . LYS A 1 105 ? -8.440 22.746 44.851 1.00 28.86 105 LYS A O 1
ATOM 847 N N . SER A 1 106 ? -10.274 21.720 45.639 1.00 29.34 106 SER A N 1
ATOM 848 C CA . SER A 1 106 ? -11.432 22.527 45.215 1.00 29.34 106 SER A CA 1
ATOM 849 C C . SER A 1 106 ? -11.186 24.047 45.137 1.00 29.34 106 SER A C 1
ATOM 851 O O . SER A 1 106 ? -10.885 24.652 46.163 1.00 29.34 106 SER A O 1
ATOM 853 N N . GLN A 1 107 ? -11.412 24.669 43.970 1.00 29.25 107 GLN A N 1
ATOM 854 C CA . GLN A 1 107 ? -12.204 25.906 43.838 1.00 29.25 107 GLN A CA 1
ATOM 855 C C . GLN A 1 107 ? -12.372 26.377 42.380 1.00 29.25 107 GLN A C 1
ATOM 857 O O . GLN A 1 107 ? -11.409 26.580 41.656 1.00 29.25 107 GLN A O 1
ATOM 862 N N . LYS A 1 108 ? -13.643 26.631 42.028 1.00 31.09 108 LYS A N 1
ATOM 863 C CA . LYS A 1 108 ? -14.179 27.771 41.255 1.00 31.09 108 LYS A CA 1
ATOM 864 C C . LYS A 1 108 ? -13.309 28.342 40.115 1.00 31.09 108 LYS A C 1
ATOM 866 O O . LYS A 1 108 ? -12.364 29.069 40.382 1.00 31.09 108 LYS A O 1
ATOM 871 N N . ASN A 1 109 ? -13.852 28.354 38.893 1.00 27.47 109 ASN A N 1
ATOM 872 C CA . ASN A 1 109 ? -14.444 29.612 38.426 1.00 27.47 109 ASN A CA 1
ATOM 873 C C . ASN A 1 109 ? -15.398 29.483 37.236 1.00 27.47 109 ASN A C 1
ATOM 875 O O . ASN A 1 109 ? -15.116 28.906 36.194 1.00 27.47 109 ASN A O 1
ATOM 879 N N . ARG A 1 110 ? -16.549 30.113 37.450 1.00 26.86 110 ARG A N 1
ATOM 880 C CA . ARG A 1 110 ? -17.640 30.398 36.529 1.00 26.86 110 ARG A CA 1
ATOM 881 C C . ARG A 1 110 ? -17.526 31.894 36.207 1.00 26.86 110 ARG A C 1
ATOM 883 O O . ARG A 1 110 ? -17.281 32.665 37.130 1.00 26.86 110 ARG A O 1
ATOM 890 N N . LYS A 1 111 ? -17.845 32.272 34.962 1.00 30.77 111 LYS A N 1
ATOM 891 C CA . LYS A 1 111 ? -18.069 33.634 34.408 1.00 30.77 111 LYS A CA 1
ATOM 892 C C . LYS A 1 111 ? -16.886 34.315 33.708 1.00 30.77 111 LYS A C 1
ATOM 894 O O . LYS A 1 111 ? -15.995 34.855 34.347 1.00 30.77 111 LYS A O 1
ATOM 899 N N . ASN A 1 112 ? -17.011 34.438 32.387 1.00 28.94 112 ASN A N 1
ATOM 900 C CA . ASN A 1 112 ? -17.140 35.685 31.605 1.00 28.94 112 ASN A CA 1
ATOM 901 C C . ASN A 1 112 ? -17.069 35.276 30.117 1.00 28.94 112 ASN A C 1
ATOM 903 O O . ASN A 1 112 ? -16.351 34.348 29.791 1.00 28.94 112 ASN A O 1
ATOM 907 N N . ARG A 1 113 ? -17.774 35.849 29.141 1.00 28.92 113 ARG A N 1
ATOM 908 C CA . ARG A 1 113 ? -18.464 37.135 29.031 1.00 28.92 113 ARG A CA 1
ATOM 909 C C . ARG A 1 113 ? -19.363 37.047 27.783 1.00 28.92 113 ARG A C 1
ATOM 911 O O . ARG A 1 113 ? -18.925 36.558 26.748 1.00 28.92 113 ARG A O 1
ATOM 918 N N . LYS A 1 114 ? -20.601 37.543 27.874 1.00 30.30 114 LYS A N 1
ATOM 919 C CA . LYS A 1 114 ? -21.407 37.935 26.706 1.00 30.30 114 LYS A CA 1
ATOM 920 C C . LYS A 1 114 ? -20.797 39.191 26.081 1.00 30.30 114 LYS A C 1
ATOM 922 O O . LYS A 1 114 ? -20.426 40.101 26.820 1.00 30.30 114 LYS A O 1
ATOM 927 N N . GLY A 1 115 ? -20.870 39.287 24.755 1.00 26.75 115 GLY A N 1
ATOM 928 C CA . GLY A 1 115 ? -21.014 40.566 24.061 1.00 26.75 115 GLY A CA 1
ATOM 929 C C . GLY A 1 115 ? -20.179 40.700 22.793 1.00 26.75 115 GLY A C 1
ATOM 930 O O . GLY A 1 115 ? -18.963 40.786 22.880 1.00 26.75 115 GLY A O 1
ATOM 931 N N . GLY A 1 116 ? -20.849 40.853 21.645 1.00 26.59 116 GLY A N 1
ATOM 932 C CA . GLY A 1 116 ? -20.303 41.690 20.574 1.00 26.59 116 GLY A CA 1
ATOM 933 C C . GLY A 1 116 ? -20.534 41.248 1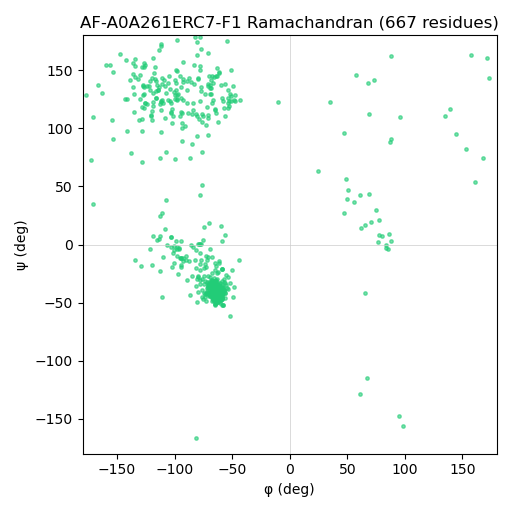9.130 1.00 26.59 116 GLY A C 1
ATOM 934 O O . GLY A 1 116 ? -19.705 40.567 18.556 1.00 26.59 116 GLY A O 1
ATOM 935 N N . LYS A 1 117 ? -21.596 41.815 18.546 1.00 29.44 117 LYS A N 1
ATOM 936 C CA . LYS A 1 117 ? -21.707 42.340 17.169 1.00 29.44 117 LYS A CA 1
ATOM 937 C C . LYS A 1 117 ? -21.696 41.395 15.955 1.00 29.44 117 LYS A C 1
ATOM 939 O O . LYS A 1 117 ? -20.682 40.897 15.492 1.00 29.44 117 LYS A O 1
ATOM 944 N N . LYS A 1 118 ? -22.885 41.380 15.336 1.00 31.89 118 LYS A N 1
ATOM 945 C CA . LYS A 1 118 ? -23.159 41.206 13.905 1.00 31.89 118 LYS A CA 1
ATOM 946 C C . LYS A 1 118 ? -22.183 42.017 13.038 1.00 31.89 118 LYS A C 1
ATOM 948 O O . LYS A 1 118 ? -22.162 43.243 13.137 1.00 31.89 118 LYS A O 1
ATOM 953 N N . GLY A 1 119 ? -21.492 41.332 12.132 1.00 28.09 119 GLY A N 1
ATOM 954 C CA . GLY A 1 119 ? -20.904 41.891 10.918 1.00 28.09 119 GLY A CA 1
ATOM 955 C C . GLY A 1 119 ? -21.498 41.167 9.712 1.00 28.09 119 GLY A C 1
ATOM 956 O O . GLY A 1 119 ? -21.258 39.980 9.524 1.00 28.09 119 GLY A O 1
ATOM 957 N N . ARG A 1 120 ? -22.323 41.872 8.932 1.00 29.89 120 ARG A N 1
ATOM 958 C CA . ARG A 1 120 ? -22.724 41.480 7.575 1.00 29.89 120 ARG A CA 1
ATOM 959 C C . ARG A 1 120 ? -21.494 41.670 6.682 1.00 29.89 120 ARG A C 1
ATOM 961 O O . ARG A 1 120 ? -21.114 42.809 6.435 1.00 29.89 120 ARG A O 1
ATOM 968 N N . GLY A 1 121 ? -20.892 40.575 6.232 1.00 27.89 121 GLY A N 1
ATOM 969 C CA . GLY A 1 121 ? -19.892 40.539 5.166 1.00 27.89 121 GLY A CA 1
ATOM 970 C C . GLY A 1 121 ? -20.430 39.676 4.030 1.00 27.89 121 GLY A C 1
ATOM 971 O O . GLY A 1 121 ? -20.988 38.611 4.275 1.00 27.89 121 GLY A O 1
ATOM 972 N N . GLN A 1 122 ? -20.361 40.207 2.817 1.00 27.56 122 GLN A N 1
ATOM 973 C CA . GLN A 1 122 ? -20.993 39.704 1.603 1.00 27.56 122 GLN A CA 1
ATOM 974 C C . GLN A 1 122 ? -20.540 38.290 1.221 1.00 27.56 122 GLN A C 1
ATOM 976 O O . GLN A 1 122 ? -19.356 37.965 1.231 1.00 27.56 122 GLN A O 1
ATOM 981 N N . ALA A 1 123 ? -21.518 37.476 0.827 1.00 31.64 123 ALA A N 1
ATOM 982 C CA . ALA A 1 123 ? -21.314 36.212 0.148 1.00 31.64 123 ALA A CA 1
ATOM 983 C C . ALA A 1 123 ? -20.936 36.473 -1.316 1.00 31.64 123 ALA A C 1
ATOM 985 O O . ALA A 1 123 ? -21.773 36.892 -2.113 1.00 31.64 123 ALA A O 1
ATOM 986 N N . SER A 1 124 ? -19.687 36.190 -1.671 1.00 32.00 124 SER A N 1
ATOM 987 C CA . SER A 1 124 ? -19.279 35.962 -3.058 1.00 32.00 124 SER A CA 1
ATOM 988 C C . SER A 1 124 ? -18.043 35.060 -3.092 1.00 32.00 124 SER A C 1
ATOM 990 O O . SER A 1 124 ? -16.923 35.553 -2.995 1.00 32.00 124 SER A O 1
ATOM 992 N N . SER A 1 125 ? -18.261 33.739 -3.163 1.00 33.56 125 SER A N 1
ATOM 993 C CA . SER A 1 125 ? -17.398 32.729 -3.830 1.00 33.56 125 SER A CA 1
ATOM 994 C C . SER A 1 125 ? -17.678 31.294 -3.337 1.00 33.56 125 SER A C 1
ATOM 996 O O . SER A 1 125 ? -16.776 30.574 -2.934 1.00 33.56 125 SER A O 1
ATOM 998 N N . SER A 1 126 ? -18.930 30.821 -3.371 1.00 32.19 126 SER A N 1
ATOM 999 C CA . SER A 1 126 ? -19.245 29.422 -3.001 1.00 32.19 126 SER A CA 1
ATOM 1000 C C . SER A 1 126 ? -19.391 28.458 -4.187 1.00 32.19 126 SER A C 1
ATOM 1002 O O . SER A 1 126 ? -19.574 27.267 -3.973 1.00 32.19 126 SER A O 1
ATOM 1004 N N . ARG A 1 127 ? -19.274 28.913 -5.443 1.00 32.19 127 ARG A N 1
ATOM 1005 C CA . ARG A 1 127 ? -19.500 28.037 -6.613 1.00 32.19 127 ARG A CA 1
ATOM 1006 C C . ARG A 1 127 ? -18.344 27.089 -6.962 1.00 32.19 127 ARG A C 1
ATOM 1008 O O . ARG A 1 127 ? -18.583 26.130 -7.681 1.00 32.19 127 ARG A O 1
ATOM 1015 N N . GLY A 1 128 ? -17.129 27.321 -6.457 1.00 29.55 128 GLY A N 1
ATOM 1016 C CA . GLY A 1 128 ? -15.980 26.426 -6.683 1.00 29.55 128 GLY A CA 1
ATOM 1017 C C . GLY A 1 128 ? -15.841 25.304 -5.644 1.00 29.55 128 GLY A C 1
ATOM 1018 O O . GLY A 1 128 ? -15.398 24.211 -5.977 1.00 29.55 128 GLY A O 1
ATOM 1019 N N . ALA A 1 129 ? -16.264 25.547 -4.398 1.00 33.16 129 ALA A N 1
ATOM 1020 C CA . ALA A 1 129 ? -16.133 24.583 -3.299 1.00 33.16 129 ALA A CA 1
ATOM 1021 C C . ALA A 1 129 ? -17.188 23.458 -3.350 1.00 33.16 129 ALA A C 1
ATOM 1023 O O . ALA A 1 129 ? -16.901 22.327 -2.960 1.00 33.16 129 ALA A O 1
ATOM 1024 N N . ASP A 1 130 ? -18.383 23.746 -3.879 1.00 41.53 130 ASP A N 1
ATOM 1025 C CA . ASP A 1 130 ? -19.490 22.779 -3.979 1.00 41.53 130 ASP A CA 1
ATOM 1026 C C . ASP A 1 130 ? -19.229 21.671 -5.018 1.00 41.53 130 ASP A C 1
ATOM 1028 O O . ASP A 1 130 ? -19.627 20.520 -4.829 1.00 41.53 130 ASP A O 1
ATOM 1032 N N . VAL A 1 131 ? -18.510 21.988 -6.103 1.00 38.59 131 VAL A N 1
ATOM 1033 C CA . VAL A 1 131 ? -18.169 21.015 -7.159 1.00 38.59 131 VAL A CA 1
ATOM 1034 C C . VAL A 1 131 ? -17.152 19.993 -6.643 1.00 38.59 131 VAL A C 1
ATOM 1036 O O . VAL A 1 131 ? -17.340 18.791 -6.833 1.00 38.59 131 VAL A O 1
ATOM 1039 N N . GLY A 1 132 ? -16.134 20.450 -5.904 1.00 38.66 132 GLY A N 1
ATOM 1040 C CA . GLY A 1 132 ? -15.132 19.578 -5.285 1.00 38.66 132 GLY A CA 1
ATOM 1041 C C . GLY A 1 132 ? -15.719 18.682 -4.192 1.00 38.66 132 GLY A C 1
ATOM 1042 O O . GLY A 1 132 ? -15.420 17.492 -4.150 1.00 38.66 132 GLY A O 1
ATOM 1043 N N . ALA A 1 133 ? -16.618 19.209 -3.354 1.00 44.50 133 ALA A N 1
ATOM 1044 C CA . ALA A 1 133 ? -17.303 18.416 -2.330 1.00 44.50 133 ALA A CA 1
ATOM 1045 C C . ALA A 1 133 ? -18.207 17.328 -2.939 1.00 44.50 133 ALA A C 1
ATOM 1047 O O . ALA A 1 133 ? -18.245 16.203 -2.439 1.00 44.50 133 ALA A O 1
ATOM 1048 N N . THR A 1 134 ? -18.885 17.637 -4.049 1.00 52.09 134 THR A N 1
ATOM 1049 C CA . THR A 1 134 ? -19.750 16.686 -4.764 1.00 52.09 134 THR A CA 1
ATOM 1050 C C . THR A 1 134 ? -18.935 15.597 -5.470 1.00 52.09 134 THR A C 1
ATOM 1052 O O . THR A 1 134 ? -19.282 14.420 -5.376 1.00 52.09 134 THR A O 1
ATOM 1055 N N . GLN A 1 135 ? -17.811 15.949 -6.107 1.00 42.19 135 GLN A N 1
ATOM 1056 C CA . GLN A 1 135 ? -16.874 14.971 -6.678 1.00 42.19 135 GLN A CA 1
ATOM 1057 C C . GLN A 1 135 ? -16.240 14.086 -5.600 1.00 42.19 135 GLN A C 1
ATOM 1059 O O . GLN A 1 135 ? -16.226 12.868 -5.752 1.00 42.19 135 GLN A O 1
ATOM 1064 N N . LEU A 1 136 ? -15.793 14.658 -4.479 1.00 49.03 136 LEU A N 1
ATOM 1065 C CA . LEU A 1 136 ? -15.254 13.899 -3.345 1.00 49.03 136 LEU A CA 1
ATOM 1066 C C . LEU A 1 136 ? -16.298 12.952 -2.741 1.00 49.03 136 LEU A C 1
ATOM 1068 O O . LEU A 1 136 ? -15.971 11.822 -2.385 1.00 49.03 136 LEU A O 1
ATOM 1072 N N . ALA A 1 137 ? -17.561 13.378 -2.647 1.00 53.12 137 ALA A N 1
ATOM 1073 C CA . ALA A 1 137 ? -18.654 12.523 -2.192 1.00 53.12 137 ALA A CA 1
ATOM 1074 C C . ALA A 1 137 ? -18.934 11.373 -3.174 1.00 53.12 137 ALA A C 1
ATOM 1076 O O . ALA A 1 137 ? -19.130 10.240 -2.737 1.00 53.12 137 ALA A O 1
ATOM 1077 N N . ALA A 1 138 ? -18.900 11.637 -4.483 1.00 54.06 138 ALA A N 1
ATOM 1078 C CA . ALA A 1 138 ? -19.072 10.620 -5.519 1.00 54.06 138 ALA A CA 1
ATOM 1079 C C . ALA A 1 138 ? -17.908 9.615 -5.550 1.00 54.06 138 ALA A C 1
ATOM 1081 O O . ALA A 1 138 ? -18.149 8.409 -5.601 1.00 54.06 138 ALA A O 1
ATOM 1082 N N . ILE A 1 139 ? -16.661 10.086 -5.436 1.00 55.56 139 ILE A N 1
ATOM 1083 C CA . ILE A 1 139 ? -15.463 9.241 -5.322 1.00 55.56 139 ILE A CA 1
ATOM 1084 C C . ILE A 1 139 ? -15.568 8.366 -4.070 1.00 55.56 139 ILE A C 1
ATOM 1086 O O . ILE A 1 139 ? -15.449 7.150 -4.167 1.00 55.56 139 ILE A O 1
ATOM 1090 N N . ARG A 1 140 ? -15.909 8.938 -2.908 1.00 59.75 140 ARG A N 1
ATOM 1091 C CA . ARG A 1 140 ? -16.121 8.168 -1.668 1.00 59.75 140 ARG A CA 1
ATOM 1092 C C . ARG A 1 140 ? -17.249 7.144 -1.794 1.00 59.75 140 ARG A C 1
ATOM 1094 O O . ARG A 1 140 ? -17.124 6.038 -1.280 1.00 59.75 140 ARG A O 1
ATOM 1101 N N . ALA A 1 141 ? -18.343 7.483 -2.474 1.00 61.53 141 ALA A N 1
ATOM 1102 C CA . ALA A 1 141 ? -19.445 6.555 -2.714 1.00 61.53 141 ALA A CA 1
ATOM 1103 C C . ALA A 1 141 ? -19.054 5.411 -3.665 1.00 61.53 141 ALA A C 1
ATOM 1105 O O . ALA A 1 141 ? -19.486 4.280 -3.449 1.00 61.53 141 ALA A O 1
ATOM 1106 N N . ARG A 1 142 ? -18.223 5.687 -4.680 1.00 64.50 142 ARG A N 1
ATOM 1107 C CA . ARG A 1 142 ? -17.627 4.671 -5.561 1.00 64.50 142 ARG A CA 1
ATOM 1108 C C . ARG A 1 142 ? -16.709 3.745 -4.769 1.00 64.50 142 ARG A C 1
ATOM 1110 O O . ARG A 1 142 ? -16.890 2.536 -4.827 1.00 64.50 142 ARG A O 1
ATOM 1117 N N . LEU A 1 143 ? -15.788 4.318 -3.991 1.00 63.50 143 LEU A N 1
ATOM 1118 C CA . LEU A 1 143 ? -14.837 3.584 -3.158 1.00 63.50 143 LEU A CA 1
ATOM 1119 C C . LEU A 1 143 ? -15.536 2.654 -2.170 1.00 63.50 143 LEU A C 1
ATOM 1121 O O . LEU A 1 143 ? -15.130 1.511 -2.050 1.00 63.50 143 LEU A O 1
ATOM 1125 N N . ARG A 1 144 ? -16.645 3.087 -1.557 1.00 62.81 144 ARG A N 1
ATOM 1126 C CA . ARG A 1 144 ? -17.460 2.255 -0.650 1.00 62.81 144 ARG A CA 1
ATOM 1127 C C . ARG A 1 144 ? -18.027 0.979 -1.272 1.00 62.81 144 ARG A C 1
ATOM 1129 O O . ARG A 1 144 ? -18.399 0.080 -0.533 1.00 62.81 144 ARG A O 1
ATOM 1136 N N . LYS A 1 145 ? -18.133 0.912 -2.600 1.00 67.94 145 LYS A N 1
ATOM 1137 C CA . LYS A 1 145 ? -18.618 -0.269 -3.330 1.00 67.94 145 LYS A CA 1
ATOM 1138 C C . LYS A 1 145 ? -17.486 -1.108 -3.923 1.00 67.94 145 LYS A C 1
ATOM 1140 O O . LYS A 1 145 ? -17.767 -2.114 -4.567 1.00 67.94 145 LYS A O 1
ATOM 1145 N N . SER A 1 146 ? -16.235 -0.682 -3.754 1.00 76.19 146 SER A N 1
ATOM 1146 C CA . SER A 1 146 ? -15.077 -1.405 -4.264 1.00 76.19 146 SER A CA 1
ATOM 1147 C C . SER A 1 146 ? -14.758 -2.601 -3.371 1.00 76.19 146 SER A C 1
ATOM 1149 O O . SER A 1 146 ? -14.702 -2.482 -2.150 1.00 76.19 146 SER A O 1
ATOM 1151 N N . HIS A 1 147 ? -14.483 -3.739 -3.996 1.00 88.50 147 HIS A N 1
ATOM 1152 C CA . HIS A 1 147 ? -13.889 -4.911 -3.368 1.00 88.50 147 HIS A CA 1
ATOM 1153 C C . HIS A 1 147 ? -12.414 -4.965 -3.762 1.00 88.50 147 HIS A C 1
ATOM 1155 O O . HIS A 1 147 ? -12.086 -5.114 -4.936 1.00 88.50 147 HIS A O 1
ATOM 1161 N N . ILE A 1 148 ? -11.525 -4.773 -2.793 1.00 92.06 148 ILE A N 1
ATOM 1162 C CA . ILE A 1 148 ? -10.088 -4.610 -2.992 1.00 92.06 148 ILE A CA 1
ATOM 1163 C C . ILE A 1 148 ? -9.341 -5.616 -2.121 1.00 92.06 148 ILE A C 1
ATOM 1165 O O . ILE A 1 148 ? -9.558 -5.683 -0.912 1.00 92.06 148 ILE A O 1
ATOM 1169 N N . VAL A 1 149 ? -8.413 -6.353 -2.720 1.00 94.62 149 VAL A N 1
ATOM 1170 C CA . VAL A 1 149 ? -7.455 -7.204 -2.011 1.00 94.62 149 VAL A CA 1
ATOM 1171 C C . VAL A 1 149 ? -6.066 -6.611 -2.208 1.00 94.62 149 VAL A C 1
ATOM 1173 O O . VAL A 1 149 ? -5.601 -6.460 -3.336 1.00 94.62 149 VAL A O 1
ATOM 1176 N N . ALA A 1 150 ? -5.402 -6.270 -1.109 1.00 96.56 150 ALA A N 1
ATOM 1177 C CA . ALA A 1 150 ? -4.061 -5.707 -1.094 1.00 96.56 150 ALA A CA 1
ATOM 1178 C C . ALA A 1 150 ? -3.086 -6.677 -0.424 1.00 96.56 150 ALA A C 1
ATOM 1180 O O . ALA A 1 150 ? -3.345 -7.197 0.662 1.00 96.56 150 ALA A O 1
ATOM 1181 N N . ILE A 1 151 ? -1.940 -6.899 -1.058 1.00 97.75 151 ILE A N 1
ATOM 1182 C CA . ILE A 1 151 ? -0.870 -7.757 -0.561 1.00 97.75 151 ILE A CA 1
ATOM 1183 C C . ILE A 1 151 ? 0.419 -6.944 -0.548 1.00 97.75 151 ILE A C 1
ATOM 1185 O O . ILE A 1 151 ? 0.856 -6.474 -1.593 1.00 97.75 151 ILE A O 1
ATOM 1189 N N . ARG A 1 152 ? 1.048 -6.805 0.618 1.00 96.69 152 ARG A N 1
ATOM 1190 C CA . ARG A 1 152 ? 2.359 -6.169 0.774 1.00 96.69 152 ARG A CA 1
ATOM 1191 C C . ARG A 1 152 ? 3.395 -7.199 1.176 1.00 96.69 152 ARG A C 1
ATOM 1193 O O . ARG A 1 152 ? 3.274 -7.847 2.217 1.00 96.69 152 ARG A O 1
ATOM 1200 N N . GLN A 1 153 ? 4.447 -7.302 0.378 1.00 95.25 153 GLN A N 1
ATOM 1201 C CA . GLN A 1 153 ? 5.665 -8.005 0.740 1.00 95.25 153 GLN A CA 1
ATOM 1202 C C . GLN A 1 153 ? 6.702 -6.998 1.237 1.00 95.25 153 GLN A C 1
ATOM 1204 O O . GLN A 1 153 ? 7.046 -6.056 0.528 1.00 95.25 153 GLN A O 1
ATOM 1209 N N . GLU A 1 154 ? 7.228 -7.215 2.439 1.00 93.62 154 GLU A N 1
ATOM 1210 C CA . GLU A 1 154 ? 8.268 -6.375 3.037 1.00 93.62 154 GLU A CA 1
ATOM 1211 C C . GLU A 1 154 ? 9.543 -7.180 3.238 1.00 93.62 154 GLU A C 1
ATOM 1213 O O . GLU A 1 154 ? 9.488 -8.339 3.656 1.00 93.62 154 GLU A O 1
ATOM 1218 N N . LYS A 1 155 ? 10.690 -6.552 2.987 1.00 90.38 155 LYS A N 1
ATOM 1219 C CA . LYS A 1 155 ? 12.000 -7.107 3.305 1.00 90.38 155 LYS A CA 1
ATOM 1220 C C . LYS A 1 155 ? 12.936 -6.020 3.812 1.00 90.38 155 LYS A C 1
ATOM 1222 O O . LYS A 1 155 ? 13.206 -5.053 3.108 1.00 90.38 155 LYS A O 1
ATOM 1227 N N . VAL A 1 156 ? 13.498 -6.230 4.990 1.00 87.38 156 VAL A N 1
ATOM 1228 C CA . VAL A 1 156 ? 14.541 -5.404 5.581 1.00 87.38 156 VAL A CA 1
ATOM 1229 C C . VAL A 1 156 ? 15.868 -6.132 5.424 1.00 87.38 156 VAL A C 1
ATOM 1231 O O . VAL A 1 156 ? 16.085 -7.194 5.998 1.00 87.38 156 VAL A O 1
ATOM 1234 N N . ASP A 1 157 ? 16.764 -5.565 4.627 1.00 81.31 157 ASP A N 1
ATOM 1235 C CA . ASP A 1 157 ? 18.114 -6.087 4.416 1.00 81.31 157 ASP A CA 1
ATOM 1236 C C . ASP A 1 157 ? 19.114 -4.960 4.644 1.00 81.31 157 ASP A C 1
ATOM 1238 O O . ASP A 1 157 ? 19.078 -3.948 3.947 1.00 81.31 157 ASP A O 1
ATOM 1242 N N . LYS A 1 158 ? 19.991 -5.120 5.641 1.00 76.00 158 LYS A N 1
ATOM 1243 C CA . LYS A 1 158 ? 21.068 -4.163 5.957 1.00 76.00 158 LYS A CA 1
ATOM 1244 C C . LYS A 1 158 ? 20.600 -2.703 6.072 1.00 76.00 158 LYS A C 1
ATOM 1246 O O . LYS A 1 158 ? 21.292 -1.803 5.628 1.00 76.00 158 LYS A O 1
ATOM 1251 N N . GLY A 1 159 ? 19.423 -2.466 6.657 1.00 73.94 159 GLY A N 1
ATOM 1252 C CA . GLY A 1 159 ? 18.856 -1.119 6.828 1.00 73.94 159 GLY A CA 1
ATOM 1253 C C . GLY A 1 159 ? 18.061 -0.584 5.629 1.00 73.94 159 GLY A C 1
ATOM 1254 O O . GLY A 1 159 ? 17.455 0.482 5.746 1.00 73.94 159 GLY A O 1
ATOM 1255 N N . ILE A 1 160 ? 18.011 -1.329 4.519 1.00 79.19 160 ILE A N 1
ATOM 1256 C CA . ILE A 1 160 ? 17.175 -1.041 3.349 1.00 79.19 160 ILE A CA 1
ATOM 1257 C C . ILE A 1 160 ? 15.852 -1.789 3.495 1.00 79.19 160 ILE A C 1
ATOM 1259 O O . ILE A 1 160 ? 15.830 -3.010 3.646 1.00 79.19 160 ILE A O 1
ATOM 1263 N N . HIS A 1 161 ? 14.751 -1.053 3.424 1.00 86.00 161 HIS A N 1
ATOM 1264 C CA . HIS A 1 161 ? 13.388 -1.562 3.520 1.00 86.00 161 HIS A CA 1
ATOM 1265 C C . HIS A 1 161 ? 12.794 -1.623 2.118 1.00 86.00 161 HIS A C 1
ATOM 1267 O O . HIS A 1 161 ? 12.451 -0.595 1.542 1.00 86.00 161 HIS A O 1
ATOM 1273 N N . TRP A 1 162 ? 12.693 -2.821 1.559 1.00 89.69 162 TRP A N 1
ATOM 1274 C CA . TRP A 1 162 ? 12.026 -3.097 0.292 1.00 89.69 162 TRP A CA 1
ATOM 1275 C C . TRP A 1 162 ? 10.554 -3.392 0.542 1.00 89.69 162 TRP A C 1
ATOM 1277 O O . TRP A 1 162 ? 10.226 -4.201 1.411 1.00 89.69 162 TRP A O 1
ATOM 1287 N N . GLN A 1 163 ? 9.679 -2.770 -0.240 1.00 93.06 163 GLN A N 1
ATOM 1288 C CA . GLN A 1 163 ? 8.236 -2.977 -0.181 1.00 93.06 163 GLN A CA 1
ATOM 1289 C C . GLN A 1 163 ? 7.717 -3.245 -1.590 1.00 93.06 163 GLN A C 1
ATOM 1291 O O . GLN A 1 163 ? 7.987 -2.476 -2.511 1.00 93.06 163 GLN A O 1
ATOM 1296 N N . THR A 1 164 ? 7.012 -4.359 -1.770 1.00 94.62 164 THR A N 1
ATOM 1297 C CA . THR A 1 164 ? 6.290 -4.668 -3.010 1.00 94.62 164 THR A CA 1
ATOM 1298 C C . THR A 1 164 ? 4.810 -4.796 -2.703 1.00 94.62 164 THR A C 1
ATOM 1300 O O . THR A 1 164 ? 4.428 -5.671 -1.927 1.00 94.62 164 THR A O 1
ATOM 1303 N N . ASP A 1 165 ? 4.004 -3.944 -3.319 1.00 96.56 165 ASP A N 1
ATOM 1304 C CA . ASP A 1 165 ? 2.560 -3.897 -3.141 1.00 96.56 165 ASP A CA 1
ATOM 1305 C C . ASP A 1 165 ? 1.873 -4.452 -4.383 1.00 96.56 165 ASP A C 1
ATOM 1307 O O . ASP A 1 165 ? 2.180 -4.047 -5.503 1.00 96.56 165 ASP A O 1
ATOM 1311 N N . TYR A 1 166 ? 0.937 -5.371 -4.172 1.00 97.50 166 TYR A N 1
ATOM 1312 C CA . TYR A 1 166 ? 0.043 -5.917 -5.184 1.00 97.50 166 TYR A CA 1
ATOM 1313 C C . TYR A 1 166 ? -1.386 -5.597 -4.754 1.00 97.50 166 TYR A C 1
ATOM 1315 O O . TYR A 1 166 ? -1.834 -6.072 -3.711 1.00 97.50 166 TYR A O 1
ATOM 1323 N N . ILE A 1 167 ? -2.099 -4.776 -5.517 1.00 97.06 167 ILE A N 1
ATOM 1324 C CA . ILE A 1 167 ? -3.412 -4.261 -5.121 1.00 97.06 167 ILE A CA 1
ATOM 1325 C C . ILE A 1 167 ? -4.401 -4.520 -6.244 1.00 97.06 167 ILE A C 1
ATOM 1327 O O . ILE A 1 167 ? -4.348 -3.884 -7.293 1.00 97.06 167 ILE A O 1
ATOM 1331 N N . LEU A 1 168 ? -5.296 -5.476 -6.012 1.00 96.62 168 LEU A N 1
ATOM 1332 C CA . LEU A 1 168 ? -6.330 -5.881 -6.950 1.00 96.62 168 LEU A CA 1
ATOM 1333 C C . LEU A 1 168 ? -7.667 -5.275 -6.533 1.00 96.62 168 LEU A C 1
ATOM 1335 O O . LEU A 1 168 ? -8.210 -5.628 -5.488 1.00 96.62 168 LEU A O 1
ATOM 1339 N N . ASN A 1 169 ? -8.226 -4.413 -7.377 1.00 92.56 169 ASN A N 1
ATOM 1340 C CA . ASN A 1 169 ? -9.610 -3.974 -7.272 1.00 92.56 169 ASN A CA 1
ATOM 1341 C C . ASN A 1 169 ? -10.489 -4.907 -8.113 1.00 92.56 169 ASN A C 1
ATOM 1343 O O . ASN A 1 169 ? -10.540 -4.795 -9.336 1.00 92.56 169 ASN A O 1
ATOM 1347 N N . LEU A 1 170 ? -11.188 -5.829 -7.455 1.00 90.62 170 LEU A N 1
ATOM 1348 C CA . LEU A 1 170 ? -12.049 -6.834 -8.080 1.00 90.62 170 LEU A CA 1
ATOM 1349 C C . LEU A 1 170 ? -13.295 -6.218 -8.721 1.00 90.62 170 LEU A C 1
ATOM 1351 O O . LEU A 1 170 ? -13.776 -6.731 -9.728 1.00 90.62 170 LEU A O 1
ATOM 1355 N N . SER A 1 171 ? -13.795 -5.103 -8.179 1.00 87.06 171 SER A N 1
ATOM 1356 C CA . SER A 1 171 ? -14.946 -4.389 -8.746 1.00 87.06 171 SER A CA 1
ATOM 1357 C C . SER A 1 171 ? -14.609 -3.689 -10.060 1.00 87.06 171 SER A C 1
ATOM 1359 O O . SER A 1 171 ? -15.456 -3.621 -10.944 1.00 87.06 171 SER A O 1
ATOM 1361 N N . GLN A 1 172 ? -13.389 -3.157 -10.180 1.00 87.50 172 GLN A N 1
ATOM 1362 C CA . GLN A 1 172 ? -12.901 -2.495 -11.398 1.00 87.50 172 GLN A CA 1
ATOM 1363 C C . GLN A 1 172 ? -12.117 -3.434 -12.319 1.00 87.50 172 GLN A C 1
ATOM 1365 O O . GLN A 1 172 ? -11.842 -3.063 -13.453 1.00 87.50 172 GLN A O 1
ATOM 1370 N N . ARG A 1 173 ? -11.761 -4.635 -11.842 1.00 91.50 173 ARG A N 1
ATOM 1371 C CA . ARG A 1 173 ? -10.883 -5.586 -12.538 1.00 91.50 173 ARG A CA 1
ATOM 1372 C C . ARG A 1 173 ? -9.528 -4.974 -12.916 1.00 91.50 173 ARG A C 1
ATOM 1374 O O . ARG A 1 173 ? -8.936 -5.292 -13.942 1.00 91.50 173 ARG A O 1
ATOM 1381 N N . SER A 1 174 ? -9.007 -4.120 -12.039 1.00 92.50 174 SER A N 1
ATOM 1382 C CA . SER A 1 174 ? -7.718 -3.448 -12.218 1.00 92.50 174 SER A CA 1
ATOM 1383 C C . SER A 1 174 ? -6.737 -3.851 -11.125 1.00 92.50 174 SER A C 1
ATOM 1385 O O . SER A 1 174 ? -7.113 -4.012 -9.962 1.00 92.50 174 SER A O 1
ATOM 1387 N N . LEU A 1 175 ? -5.474 -3.996 -11.500 1.00 95.44 175 LEU A N 1
ATOM 1388 C CA . LEU A 1 175 ? -4.381 -4.454 -10.661 1.00 95.44 175 LEU A CA 1
ATOM 1389 C C . LEU A 1 175 ? -3.241 -3.438 -10.702 1.00 95.44 175 LEU A C 1
ATOM 1391 O O . LEU A 1 175 ? -2.666 -3.188 -11.757 1.00 95.44 175 LEU A O 1
ATOM 1395 N N . GLN A 1 176 ? -2.870 -2.926 -9.536 1.00 95.75 176 GLN A N 1
ATOM 1396 C CA . GLN A 1 176 ? -1.694 -2.086 -9.360 1.00 95.75 176 GLN A CA 1
ATOM 1397 C C . GLN A 1 176 ? -0.565 -2.884 -8.709 1.00 95.75 176 GLN A C 1
ATOM 1399 O O . GLN A 1 176 ? -0.769 -3.575 -7.708 1.00 95.75 176 GLN A O 1
ATOM 1404 N N . ILE A 1 177 ? 0.641 -2.767 -9.262 1.00 95.81 177 ILE A N 1
ATOM 1405 C CA . ILE A 1 177 ? 1.860 -3.366 -8.719 1.00 95.81 177 ILE A CA 1
ATOM 1406 C C . ILE A 1 177 ? 2.891 -2.263 -8.509 1.00 95.81 177 ILE A C 1
ATOM 1408 O O . ILE A 1 177 ? 3.298 -1.602 -9.463 1.00 95.81 177 ILE A O 1
ATOM 1412 N N . GLN A 1 178 ? 3.356 -2.085 -7.275 1.00 93.69 178 GLN A N 1
ATOM 1413 C CA . GLN A 1 178 ? 4.380 -1.099 -6.937 1.00 93.69 178 GLN A CA 1
ATOM 1414 C C . GLN A 1 178 ? 5.562 -1.760 -6.241 1.00 93.69 178 GLN A C 1
ATOM 1416 O O . GLN A 1 178 ? 5.389 -2.568 -5.337 1.00 93.69 178 GLN A O 1
ATOM 1421 N N . LEU A 1 179 ? 6.778 -1.386 -6.633 1.00 91.81 179 LEU A N 1
ATOM 1422 C CA . LEU A 1 179 ? 8.001 -1.718 -5.904 1.00 91.81 179 LEU A CA 1
ATOM 1423 C C . LEU A 1 179 ? 8.619 -0.421 -5.409 1.00 91.81 179 LEU A C 1
ATOM 1425 O O . LEU A 1 179 ? 8.900 0.474 -6.205 1.00 91.81 179 LEU A O 1
ATOM 1429 N N . SER A 1 180 ? 8.888 -0.334 -4.116 1.00 89.31 180 SER A N 1
ATOM 1430 C CA . SER A 1 180 ? 9.570 0.800 -3.511 1.00 89.31 180 SER A CA 1
ATOM 1431 C C . SER A 1 180 ? 10.658 0.343 -2.542 1.00 89.31 180 SER A C 1
ATOM 1433 O O . SER A 1 180 ? 10.680 -0.799 -2.076 1.00 89.31 180 SER A O 1
ATOM 1435 N N . ARG A 1 181 ? 11.597 1.247 -2.262 1.00 84.75 181 ARG A N 1
ATOM 1436 C CA . ARG A 1 181 ? 12.609 1.079 -1.217 1.00 84.75 181 ARG A CA 1
ATOM 1437 C C . ARG A 1 181 ? 12.693 2.317 -0.336 1.00 84.75 181 ARG A C 1
ATOM 1439 O O . ARG A 1 181 ? 12.587 3.442 -0.835 1.00 84.75 181 ARG A O 1
ATOM 1446 N N . THR A 1 182 ? 12.901 2.132 0.958 1.00 79.81 182 THR A N 1
ATOM 1447 C CA . THR A 1 182 ? 13.219 3.202 1.911 1.00 79.81 182 THR A CA 1
ATOM 1448 C C . THR A 1 182 ? 14.484 2.861 2.694 1.00 79.81 182 THR A C 1
ATOM 1450 O O . THR A 1 182 ? 14.876 1.698 2.802 1.00 79.81 182 THR A O 1
ATOM 1453 N N . PHE A 1 183 ? 15.153 3.889 3.212 1.00 74.25 183 PHE A N 1
ATOM 1454 C CA . PHE A 1 183 ? 16.441 3.768 3.893 1.00 74.25 183 PHE A CA 1
ATOM 1455 C C . PHE A 1 183 ? 16.322 4.266 5.320 1.00 74.25 183 PHE A C 1
ATOM 1457 O O . PHE A 1 183 ? 15.644 5.260 5.584 1.00 74.25 183 PHE A O 1
ATOM 1464 N N . ARG A 1 184 ? 17.017 3.606 6.245 1.00 62.72 184 ARG A N 1
ATOM 1465 C CA . ARG A 1 184 ? 17.281 4.203 7.556 1.00 62.72 184 ARG A CA 1
ATOM 1466 C C . ARG A 1 184 ? 18.449 5.180 7.437 1.00 62.72 184 ARG A C 1
ATOM 1468 O O . ARG A 1 184 ? 19.405 4.896 6.724 1.00 62.72 184 ARG A O 1
ATOM 1475 N N . SER A 1 185 ? 18.380 6.301 8.157 1.00 44.59 185 SER A N 1
ATOM 1476 C CA . SER A 1 185 ? 19.477 7.277 8.252 1.00 44.59 185 SER A CA 1
ATOM 1477 C C . SER A 1 185 ? 20.805 6.568 8.551 1.00 44.59 185 SER A C 1
ATOM 1479 O O . SER A 1 185 ? 20.857 5.744 9.463 1.00 44.59 185 SER A O 1
ATOM 1481 N N . GLY A 1 186 ? 21.846 6.844 7.760 1.00 52.47 186 GLY A N 1
ATOM 1482 C CA . GLY A 1 186 ? 23.151 6.169 7.840 1.00 52.47 186 GLY A CA 1
ATOM 1483 C C . GLY A 1 186 ? 23.251 4.831 7.091 1.00 52.47 186 GLY A C 1
ATOM 1484 O O . GLY A 1 186 ? 24.313 4.217 7.089 1.00 52.47 186 GLY A O 1
ATOM 1485 N N . THR A 1 187 ? 22.178 4.365 6.439 1.00 48.84 187 THR A N 1
ATOM 1486 C CA . THR A 1 187 ? 22.231 3.214 5.526 1.00 48.84 187 THR A CA 1
ATOM 1487 C C . THR A 1 187 ? 22.570 3.697 4.122 1.00 48.84 187 THR A C 1
ATOM 1489 O O . THR A 1 187 ? 21.770 4.389 3.496 1.00 48.84 187 THR A O 1
ATOM 1492 N N . MET A 1 188 ? 23.747 3.318 3.629 1.00 45.00 188 MET A N 1
ATOM 1493 C CA . MET A 1 188 ? 24.162 3.552 2.246 1.00 45.00 188 MET A CA 1
ATOM 1494 C C . MET A 1 188 ? 23.319 2.690 1.291 1.00 45.00 188 MET A C 1
ATOM 1496 O O . MET A 1 188 ? 23.226 1.477 1.485 1.00 45.00 188 MET A O 1
ATOM 1500 N N . ASP A 1 189 ? 22.745 3.281 0.243 1.00 46.09 189 ASP A N 1
ATOM 1501 C CA . ASP A 1 189 ? 22.275 2.531 -0.927 1.00 46.09 189 ASP A CA 1
ATOM 1502 C C . ASP A 1 189 ? 22.800 3.184 -2.201 1.00 46.09 189 ASP A C 1
ATOM 1504 O O . ASP A 1 189 ? 22.337 4.247 -2.614 1.00 46.09 189 ASP A O 1
ATOM 1508 N N . PHE A 1 190 ? 23.772 2.523 -2.822 1.00 45.25 190 PHE A N 1
ATOM 1509 C CA . PHE A 1 190 ? 24.165 2.808 -4.191 1.00 45.25 190 PHE A CA 1
ATOM 1510 C C . PHE A 1 190 ? 23.387 1.857 -5.085 1.00 45.25 190 PHE A C 1
ATOM 1512 O O . PHE A 1 190 ? 23.690 0.669 -5.165 1.00 45.25 190 PHE A O 1
ATOM 1519 N N . ASP A 1 191 ? 22.323 2.407 -5.660 1.00 48.22 191 ASP A N 1
ATOM 1520 C CA . ASP A 1 191 ? 21.570 1.922 -6.809 1.00 48.22 191 ASP A CA 1
ATOM 1521 C C . ASP A 1 191 ? 21.645 0.412 -7.083 1.00 48.22 191 ASP A C 1
ATOM 1523 O O . ASP A 1 191 ? 22.120 -0.042 -8.122 1.00 48.22 191 ASP A O 1
ATOM 1527 N N . ARG A 1 192 ? 21.150 -0.401 -6.139 1.00 53.28 192 ARG A N 1
ATOM 1528 C CA . ARG A 1 192 ? 20.883 -1.806 -6.449 1.00 53.28 192 ARG A CA 1
ATOM 1529 C C . ARG A 1 192 ? 19.923 -1.864 -7.633 1.00 53.28 192 ARG A C 1
ATOM 1531 O O . ARG A 1 192 ? 18.780 -1.418 -7.510 1.00 53.28 192 ARG A O 1
ATOM 1538 N N . ASP A 1 193 ? 20.393 -2.445 -8.736 1.00 61.41 193 ASP A N 1
ATOM 1539 C CA . ASP A 1 193 ? 19.549 -2.837 -9.855 1.00 61.41 193 ASP A CA 1
ATOM 1540 C C . ASP A 1 193 ? 18.343 -3.603 -9.317 1.00 61.41 193 ASP A C 1
ATOM 1542 O O . ASP A 1 193 ? 18.477 -4.599 -8.597 1.00 61.41 193 ASP A O 1
ATOM 1546 N N . PHE A 1 194 ? 17.149 -3.131 -9.659 1.00 73.94 194 PHE A N 1
ATOM 1547 C CA . PHE A 1 194 ? 15.932 -3.864 -9.371 1.00 73.94 194 PHE A CA 1
ATOM 1548 C C . PHE A 1 194 ? 15.496 -4.643 -10.607 1.00 73.94 194 PHE A C 1
ATOM 1550 O O . PHE A 1 194 ? 15.719 -4.248 -11.754 1.00 73.94 194 PHE A O 1
ATOM 1557 N N . SER A 1 195 ? 14.861 -5.780 -10.355 1.00 72.56 195 SER A N 1
ATOM 1558 C CA . SER A 1 195 ? 14.184 -6.552 -11.387 1.00 72.56 195 SER A CA 1
ATOM 1559 C C . SER A 1 195 ? 12.694 -6.269 -11.327 1.00 72.56 195 SER A C 1
ATOM 1561 O O . SER A 1 195 ? 12.120 -6.176 -10.241 1.00 72.56 195 SER A O 1
ATOM 1563 N N . THR A 1 196 ? 12.067 -6.183 -12.494 1.00 84.50 196 THR A N 1
ATOM 1564 C CA . THR A 1 196 ? 10.610 -6.121 -12.619 1.00 84.50 196 THR A CA 1
ATOM 1565 C C . THR A 1 196 ? 9.971 -7.267 -11.840 1.00 84.50 196 THR A C 1
ATOM 1567 O O . THR A 1 196 ? 10.412 -8.412 -12.021 1.00 84.50 196 THR A O 1
ATOM 1570 N N . PRO A 1 197 ? 8.971 -6.989 -10.977 1.00 88.56 197 PRO A N 1
ATOM 1571 C CA . PRO A 1 197 ? 8.388 -7.983 -10.090 1.00 88.56 197 PRO A CA 1
ATOM 1572 C C . PRO A 1 197 ? 8.045 -9.278 -10.823 1.00 88.56 197 PRO A C 1
ATOM 1574 O O . PRO A 1 197 ? 7.303 -9.295 -11.808 1.00 88.56 197 PRO A O 1
ATOM 1577 N N . TRP A 1 198 ? 8.603 -10.387 -10.336 1.00 87.94 198 TRP A N 1
ATOM 1578 C CA . TRP A 1 198 ? 8.447 -11.688 -10.986 1.00 87.94 198 TRP A CA 1
ATOM 1579 C C . TRP A 1 198 ? 6.984 -12.144 -11.035 1.00 87.94 198 TRP A C 1
ATOM 1581 O O . TRP A 1 198 ? 6.609 -12.854 -11.967 1.00 87.94 198 TRP A O 1
ATOM 1591 N N . PHE A 1 199 ? 6.155 -11.633 -10.119 1.00 94.19 199 PHE A N 1
ATOM 1592 C CA . PHE A 1 199 ? 4.703 -11.798 -10.061 1.00 94.19 199 PHE A CA 1
ATOM 1593 C C . PHE A 1 199 ? 3.995 -11.535 -11.402 1.00 94.19 199 PHE A C 1
ATOM 1595 O O . PHE A 1 199 ? 3.092 -12.280 -11.772 1.00 94.19 199 PHE A O 1
ATOM 1602 N N . ILE A 1 200 ? 4.461 -10.568 -12.204 1.00 94.69 200 ILE A N 1
ATOM 1603 C CA . ILE A 1 200 ? 3.901 -10.305 -13.544 1.00 94.69 200 ILE A CA 1
ATOM 1604 C C . ILE A 1 200 ? 4.057 -11.522 -14.465 1.00 94.69 200 ILE A C 1
ATOM 1606 O O . ILE A 1 200 ? 3.180 -11.821 -15.269 1.00 94.69 200 ILE A O 1
ATOM 1610 N N . SER A 1 201 ? 5.137 -12.291 -14.313 1.00 94.38 201 SER A N 1
ATOM 1611 C CA . SER A 1 201 ? 5.334 -13.530 -15.076 1.00 94.38 201 SER A CA 1
ATOM 1612 C C . SER A 1 201 ? 4.267 -14.570 -14.755 1.00 94.38 201 SER A C 1
ATOM 1614 O O . SER A 1 201 ? 3.793 -15.227 -15.674 1.00 94.38 201 SER A O 1
ATOM 1616 N N . PHE A 1 202 ? 3.878 -14.686 -13.482 1.00 95.06 202 PHE A N 1
ATOM 1617 C CA . PHE A 1 202 ? 2.836 -15.608 -13.023 1.00 95.06 202 PHE A CA 1
ATOM 1618 C C . PHE A 1 202 ? 1.465 -15.209 -13.559 1.00 95.06 202 PHE A C 1
ATOM 1620 O O . PHE A 1 202 ? 0.681 -16.077 -13.936 1.00 95.06 202 PHE A O 1
ATOM 1627 N N . LEU A 1 203 ? 1.197 -13.902 -13.615 1.00 97.00 203 LEU A N 1
ATOM 1628 C CA . LEU A 1 203 ? -0.030 -13.360 -14.191 1.00 97.00 203 LEU A CA 1
ATOM 1629 C C . LEU A 1 203 ? -0.132 -13.671 -15.690 1.00 97.00 203 LEU A C 1
ATOM 1631 O O . LEU A 1 203 ? -1.173 -14.141 -16.146 1.00 97.00 203 LEU A O 1
ATOM 1635 N N . ILE A 1 204 ? 0.962 -13.472 -16.434 1.00 96.06 204 ILE A N 1
ATOM 1636 C CA . ILE A 1 204 ? 1.034 -13.773 -17.871 1.00 96.06 204 ILE A CA 1
ATOM 1637 C C . ILE A 1 204 ? 0.894 -15.283 -18.120 1.00 96.06 204 ILE A C 1
ATOM 1639 O O . ILE A 1 204 ? 0.051 -15.688 -18.914 1.00 96.06 204 ILE A O 1
ATOM 1643 N N . ASP A 1 205 ? 1.673 -16.124 -17.431 1.00 94.88 205 ASP A N 1
ATOM 1644 C CA . ASP A 1 205 ? 1.661 -17.582 -17.649 1.00 94.88 205 ASP A CA 1
ATOM 1645 C C . ASP A 1 205 ? 0.337 -18.231 -17.249 1.00 94.88 205 ASP A C 1
ATOM 1647 O O . ASP A 1 205 ? -0.104 -19.192 -17.875 1.00 94.88 205 ASP A O 1
ATOM 1651 N N . GLY A 1 206 ? -0.304 -17.704 -16.205 1.00 94.19 206 GLY A N 1
ATOM 1652 C CA . GLY A 1 206 ? -1.624 -18.149 -15.774 1.00 94.19 206 GLY A CA 1
ATOM 1653 C C . GLY A 1 206 ? -2.772 -17.618 -16.635 1.00 94.19 206 GLY A C 1
ATOM 1654 O O . GLY A 1 206 ? -3.910 -18.039 -16.438 1.00 94.19 206 GLY A O 1
ATOM 1655 N N . GLY A 1 207 ? -2.497 -16.712 -17.582 1.00 95.81 207 GLY A N 1
ATOM 1656 C CA . GLY A 1 207 ? -3.519 -16.085 -18.416 1.00 95.81 207 GLY A CA 1
ATOM 1657 C C . GLY A 1 207 ? -4.536 -15.291 -17.596 1.00 95.81 207 GLY A C 1
ATOM 1658 O O . GLY A 1 207 ? -5.735 -15.412 -17.841 1.00 95.81 207 GLY A O 1
ATOM 1659 N N . TYR A 1 208 ? -4.061 -14.536 -16.601 1.00 97.06 208 TYR A N 1
ATOM 1660 C CA . TYR A 1 208 ? -4.874 -13.742 -15.669 1.00 97.06 208 TYR A CA 1
ATOM 1661 C C . TYR A 1 208 ? -5.058 -12.278 -16.089 1.00 97.06 208 TYR A C 1
ATOM 1663 O O . TYR A 1 208 ? -5.859 -11.570 -15.484 1.00 97.06 208 TYR A O 1
ATOM 1671 N N . LEU A 1 209 ? -4.307 -11.813 -17.088 1.00 96.44 209 LEU A N 1
ATOM 1672 C CA . LEU A 1 209 ? -4.349 -10.431 -17.569 1.00 96.44 209 LEU A CA 1
ATOM 1673 C C . LEU A 1 209 ? -5.280 -10.298 -18.772 1.00 96.44 209 LEU A C 1
ATOM 1675 O O . LEU A 1 209 ? -5.340 -11.203 -19.608 1.00 96.44 209 LEU A O 1
ATOM 1679 N N . GLU A 1 210 ? -5.966 -9.164 -18.857 1.00 94.81 210 GLU A N 1
ATOM 1680 C CA . GLU A 1 210 ? -6.584 -8.715 -20.104 1.00 94.81 210 GLU A CA 1
ATOM 1681 C C . GLU A 1 210 ? -5.515 -8.112 -21.039 1.00 94.81 210 GLU A C 1
ATOM 1683 O O . GLU A 1 210 ? -4.468 -7.644 -20.569 1.00 94.81 210 GLU A O 1
ATOM 1688 N N . PRO A 1 211 ? -5.726 -8.144 -22.366 1.00 92.69 211 PRO A N 1
ATOM 1689 C CA . PRO A 1 211 ? -4.880 -7.426 -23.314 1.00 92.69 211 PRO A CA 1
ATOM 1690 C C . PRO A 1 211 ? -4.905 -5.907 -23.080 1.00 92.69 211 PRO A C 1
ATOM 1692 O O . PRO A 1 211 ? -5.919 -5.335 -22.688 1.00 92.69 211 PRO A O 1
ATOM 1695 N N . ASP A 1 212 ? -3.794 -5.237 -23.380 1.00 90.25 212 ASP A N 1
ATOM 1696 C CA . ASP A 1 212 ? -3.747 -3.778 -23.489 1.00 90.25 212 ASP A CA 1
ATOM 1697 C C . ASP A 1 212 ? -4.284 -3.372 -24.869 1.00 90.25 212 ASP A C 1
ATOM 1699 O O . ASP A 1 212 ? -3.567 -3.416 -25.874 1.00 90.25 212 ASP A O 1
ATOM 1703 N N . GLY A 1 213 ? -5.583 -3.083 -24.935 1.00 85.50 213 GLY A N 1
ATOM 1704 C CA . GLY A 1 213 ? -6.292 -2.925 -26.203 1.00 85.50 213 GLY A CA 1
ATOM 1705 C C . GLY A 1 213 ? -6.369 -4.255 -26.950 1.00 85.50 213 GLY A C 1
ATOM 1706 O O . GLY A 1 213 ? -6.979 -5.209 -26.479 1.00 85.50 213 GLY A O 1
ATOM 1707 N N . GLU A 1 214 ? -5.724 -4.339 -28.112 1.00 84.38 214 GLU A N 1
ATOM 1708 C CA . GLU A 1 214 ? -5.585 -5.595 -28.869 1.00 84.38 214 GLU A CA 1
ATOM 1709 C C . GLU A 1 214 ? -4.250 -6.309 -28.601 1.00 84.38 214 GLU A C 1
ATOM 1711 O O . GLU A 1 214 ? -4.013 -7.411 -29.101 1.00 84.38 214 GLU A O 1
ATOM 1716 N N . MET A 1 215 ? -3.365 -5.712 -27.795 1.00 88.50 215 MET A N 1
ATOM 1717 C CA . MET A 1 215 ? -2.028 -6.244 -27.556 1.00 88.50 215 MET A CA 1
ATOM 1718 C C . MET A 1 215 ? -1.984 -7.112 -26.295 1.00 88.50 215 MET A C 1
ATOM 1720 O O . MET A 1 215 ? -2.105 -6.602 -25.178 1.00 88.50 215 MET A O 1
ATOM 1724 N N . PRO A 1 216 ? -1.738 -8.427 -26.413 1.00 92.50 216 PRO A N 1
ATOM 1725 C CA . PRO A 1 216 ? -1.526 -9.258 -25.239 1.00 92.50 216 PRO A CA 1
ATOM 1726 C C . PRO A 1 216 ? -0.226 -8.859 -24.535 1.00 92.50 216 PRO A C 1
ATOM 1728 O O . PRO A 1 216 ? 0.807 -8.655 -25.173 1.00 92.50 216 PRO A O 1
ATOM 1731 N N . ILE A 1 217 ? -0.251 -8.825 -23.204 1.00 94.38 217 ILE A N 1
ATOM 1732 C CA . ILE A 1 217 ? 0.940 -8.544 -22.398 1.00 94.38 217 ILE A CA 1
ATOM 1733 C C . ILE A 1 217 ? 1.883 -9.753 -22.464 1.00 94.38 217 ILE A C 1
ATOM 1735 O O . ILE A 1 217 ? 1.540 -10.859 -22.039 1.00 94.38 217 ILE A O 1
ATOM 1739 N N . ARG A 1 218 ? 3.092 -9.551 -22.999 1.00 93.81 218 ARG A N 1
ATOM 1740 C CA . ARG A 1 218 ? 4.081 -10.616 -23.245 1.00 93.81 218 ARG A CA 1
ATOM 1741 C C . ARG A 1 218 ? 5.375 -10.402 -22.459 1.00 93.81 218 ARG A C 1
ATOM 1743 O O . ARG A 1 218 ? 5.702 -9.303 -22.028 1.00 93.81 218 ARG A O 1
ATOM 1750 N N . LYS A 1 219 ? 6.135 -11.492 -22.298 1.00 94.12 219 LYS A N 1
ATOM 1751 C CA . LYS A 1 219 ? 7.501 -11.491 -21.727 1.00 94.12 219 LYS A CA 1
ATOM 1752 C C . LYS A 1 219 ? 8.606 -11.510 -22.788 1.00 94.12 219 LYS A C 1
ATOM 1754 O O . LYS A 1 219 ? 9.780 -11.524 -22.437 1.00 94.12 219 LYS A O 1
ATOM 1759 N N . ARG A 1 220 ? 8.218 -11.596 -24.059 1.00 95.25 220 ARG A N 1
ATOM 1760 C CA . ARG A 1 220 ? 9.086 -11.676 -25.236 1.00 95.25 220 ARG A CA 1
ATOM 1761 C C . ARG A 1 220 ? 8.666 -10.606 -26.242 1.00 95.25 220 ARG A C 1
ATOM 1763 O O . ARG A 1 220 ? 7.485 -10.246 -26.228 1.00 95.25 220 ARG A O 1
ATOM 1770 N N . PRO A 1 221 ? 9.593 -10.122 -27.082 1.00 95.31 221 PRO A N 1
ATOM 1771 C CA . PRO A 1 221 ? 9.275 -9.143 -28.106 1.00 95.31 221 PRO A CA 1
ATOM 1772 C C . PRO A 1 221 ? 8.291 -9.714 -29.130 1.00 95.31 221 PRO A C 1
ATOM 1774 O O . PRO A 1 221 ? 8.250 -10.924 -29.373 1.00 95.31 221 PRO A O 1
ATOM 1777 N N . THR A 1 222 ? 7.508 -8.828 -29.737 1.00 94.75 222 THR A N 1
ATOM 1778 C CA . THR A 1 222 ? 6.635 -9.158 -30.867 1.00 94.75 222 THR A CA 1
ATOM 1779 C C . THR A 1 222 ? 7.319 -8.732 -32.159 1.00 94.75 222 THR A C 1
ATOM 1781 O O . THR A 1 222 ? 7.705 -7.574 -32.302 1.00 94.75 222 THR A O 1
ATOM 1784 N N . ALA A 1 223 ? 7.474 -9.661 -33.102 1.00 93.69 223 ALA A N 1
ATOM 1785 C CA . ALA A 1 223 ? 8.031 -9.338 -34.407 1.00 93.69 223 ALA A CA 1
ATOM 1786 C C . ALA A 1 223 ? 7.010 -8.560 -35.255 1.00 93.69 223 ALA A C 1
ATOM 1788 O O . ALA A 1 223 ? 5.859 -8.985 -35.399 1.00 93.69 223 ALA A O 1
ATOM 1789 N N . VAL A 1 224 ? 7.436 -7.429 -35.813 1.00 92.88 224 VAL A N 1
ATOM 1790 C CA . VAL A 1 224 ? 6.719 -6.721 -36.873 1.00 92.88 224 VAL A CA 1
ATOM 1791 C C . VAL A 1 224 ? 7.137 -7.365 -38.187 1.00 92.88 224 VAL A C 1
ATOM 1793 O O . VAL A 1 224 ? 8.297 -7.282 -38.575 1.00 92.88 224 VAL A O 1
ATOM 1796 N N . THR A 1 225 ? 6.186 -8.042 -38.815 1.00 93.31 225 THR A N 1
ATOM 1797 C CA . THR A 1 225 ? 6.329 -8.788 -40.072 1.00 93.31 225 THR A CA 1
ATOM 1798 C C . THR A 1 225 ? 5.491 -8.104 -41.144 1.00 93.31 225 THR A C 1
ATOM 1800 O O . THR A 1 225 ? 4.642 -7.269 -40.816 1.00 93.31 225 THR A O 1
ATOM 1803 N N . ALA A 1 226 ? 5.672 -8.466 -42.414 1.00 89.44 226 ALA A N 1
ATOM 1804 C CA . ALA A 1 226 ? 4.845 -7.921 -43.494 1.00 89.44 226 ALA A CA 1
ATOM 1805 C C . ALA A 1 226 ? 3.333 -8.114 -43.238 1.00 89.44 226 ALA A C 1
ATOM 1807 O O . ALA A 1 226 ? 2.550 -7.200 -43.483 1.00 89.44 226 ALA A O 1
ATOM 1808 N N . ASP A 1 227 ? 2.939 -9.254 -42.659 1.00 90.00 227 ASP A N 1
ATOM 1809 C CA . ASP A 1 227 ? 1.537 -9.582 -42.365 1.00 90.00 227 ASP A CA 1
ATOM 1810 C C . ASP A 1 227 ? 0.972 -8.807 -41.161 1.00 90.00 227 ASP A C 1
ATOM 1812 O O . ASP A 1 227 ? -0.235 -8.584 -41.063 1.00 90.00 227 ASP A O 1
ATOM 1816 N N . THR A 1 228 ? 1.829 -8.404 -40.215 1.00 91.06 228 THR A N 1
ATOM 1817 C CA . THR A 1 228 ? 1.420 -7.715 -38.976 1.00 91.06 228 THR A CA 1
ATOM 1818 C C . THR A 1 228 ? 1.629 -6.202 -39.020 1.00 91.06 228 THR A C 1
ATOM 1820 O O . THR A 1 228 ? 1.209 -5.505 -38.092 1.00 91.06 228 THR A O 1
ATOM 1823 N N . LEU A 1 229 ? 2.237 -5.680 -40.089 1.00 90.62 229 LEU A N 1
ATOM 1824 C CA . LEU A 1 229 ? 2.602 -4.273 -40.226 1.00 90.62 229 LEU A CA 1
ATOM 1825 C C . LEU A 1 229 ? 1.389 -3.335 -40.212 1.00 90.62 229 LEU A C 1
ATOM 1827 O O . LEU A 1 229 ? 1.424 -2.319 -39.524 1.00 90.62 229 LEU A O 1
ATOM 1831 N N . ASP A 1 230 ? 0.302 -3.686 -40.901 1.00 89.50 230 ASP A N 1
ATOM 1832 C CA . ASP A 1 230 ? -0.911 -2.855 -40.938 1.00 89.50 230 ASP A CA 1
ATOM 1833 C C . ASP A 1 230 ? -1.558 -2.717 -39.552 1.00 89.50 230 ASP A C 1
ATOM 1835 O O . ASP A 1 230 ? -1.990 -1.630 -39.160 1.00 89.50 230 ASP A O 1
ATOM 1839 N N . MET A 1 231 ? -1.581 -3.810 -38.783 1.00 88.12 231 MET A N 1
ATOM 1840 C CA . MET A 1 231 ? -2.054 -3.815 -37.396 1.00 88.12 231 MET A CA 1
ATOM 1841 C C . MET A 1 231 ? -1.136 -2.961 -36.509 1.00 88.12 231 MET A C 1
ATOM 1843 O O . MET A 1 231 ? -1.622 -2.109 -35.767 1.00 88.12 231 MET A O 1
ATOM 1847 N N . PHE A 1 232 ? 0.187 -3.139 -36.610 1.00 89.38 232 PHE A N 1
ATOM 1848 C CA . PHE A 1 232 ? 1.159 -2.339 -35.855 1.00 89.38 232 PHE A CA 1
ATOM 1849 C C . PHE A 1 232 ? 1.040 -0.841 -36.178 1.00 89.38 232 PHE A C 1
ATOM 1851 O O . PHE A 1 232 ? 0.977 -0.012 -35.271 1.00 89.38 232 PHE A O 1
ATOM 1858 N N . GLY A 1 233 ? 0.906 -0.491 -37.456 1.00 88.44 233 GLY A N 1
ATOM 1859 C CA . GLY A 1 233 ? 0.655 0.875 -37.907 1.00 88.44 233 GLY A CA 1
ATOM 1860 C C . GLY A 1 233 ? -0.646 1.461 -37.377 1.00 88.44 233 GLY A C 1
ATOM 1861 O O . GLY A 1 233 ? -0.676 2.612 -36.943 1.00 88.44 233 GLY A O 1
ATOM 1862 N N . GLY A 1 234 ? -1.718 0.663 -37.354 1.00 86.50 234 GLY A N 1
ATOM 1863 C CA . GLY A 1 234 ? -2.986 1.047 -36.738 1.00 86.50 234 GLY A CA 1
ATOM 1864 C C . GLY A 1 234 ? -2.833 1.406 -35.260 1.00 86.50 234 GLY A C 1
ATOM 1865 O O . GLY A 1 234 ? -3.398 2.407 -34.818 1.00 86.50 234 GLY A O 1
ATOM 1866 N N . ILE A 1 235 ? -2.036 0.638 -34.512 1.00 86.31 235 ILE A N 1
ATOM 1867 C CA . ILE A 1 235 ? -1.741 0.899 -33.097 1.00 86.31 235 ILE A CA 1
ATOM 1868 C C . ILE A 1 235 ? -0.967 2.213 -32.940 1.00 86.31 235 ILE A C 1
ATOM 1870 O O . ILE A 1 235 ? -1.398 3.081 -32.184 1.00 86.31 235 ILE A O 1
ATOM 1874 N N . VAL A 1 236 ? 0.130 2.399 -33.684 1.00 85.44 236 VAL A N 1
ATOM 1875 C CA . VAL A 1 236 ? 0.965 3.618 -33.616 1.00 85.44 236 VAL A CA 1
ATOM 1876 C C . VAL A 1 236 ? 0.142 4.877 -33.916 1.00 85.44 236 VAL A C 1
ATOM 1878 O O . VAL A 1 236 ? 0.278 5.891 -33.233 1.00 85.44 236 VAL A O 1
ATOM 1881 N N . GLN A 1 237 ? -0.775 4.796 -34.882 1.00 82.56 237 GLN A N 1
ATOM 1882 C CA . GLN A 1 237 ? -1.665 5.895 -35.268 1.00 82.56 237 GLN A CA 1
ATOM 1883 C C . GLN A 1 237 ? -2.878 6.094 -34.339 1.00 82.56 237 GLN A C 1
ATOM 1885 O O . GLN A 1 237 ? -3.705 6.965 -34.608 1.00 82.56 237 GLN A O 1
ATOM 1890 N N . GLY A 1 238 ? -3.033 5.291 -33.282 1.00 78.44 238 GLY A N 1
ATOM 1891 C CA . GLY A 1 238 ? -4.132 5.432 -32.321 1.00 78.44 238 GLY A CA 1
ATOM 1892 C C . GLY A 1 238 ? -5.483 4.913 -32.775 1.00 78.44 238 GLY A C 1
ATOM 1893 O O . GLY A 1 238 ? -6.507 5.312 -32.231 1.00 78.44 238 GLY A O 1
ATOM 1894 N N . ARG A 1 239 ? -5.521 4.012 -33.761 1.00 79.38 239 ARG A N 1
ATOM 1895 C CA . ARG A 1 239 ? -6.774 3.356 -34.174 1.00 79.38 239 ARG A CA 1
ATOM 1896 C C . ARG A 1 239 ? -7.267 2.331 -33.148 1.00 79.38 239 ARG A C 1
ATOM 1898 O O . ARG A 1 239 ? -8.414 1.902 -33.233 1.00 79.38 239 ARG A O 1
ATOM 1905 N N . HIS A 1 240 ? -6.420 1.964 -32.186 1.00 73.38 240 HIS A N 1
ATOM 1906 C CA . HIS A 1 240 ? -6.717 1.032 -31.104 1.00 73.38 240 HIS A CA 1
ATOM 1907 C C . HIS A 1 240 ? -6.367 1.689 -29.765 1.00 73.38 240 HIS A C 1
ATOM 1909 O O . HIS A 1 240 ? -5.320 2.322 -29.643 1.00 73.38 240 HIS A O 1
ATOM 1915 N N . ALA A 1 241 ? -7.244 1.550 -28.769 1.00 71.81 241 ALA A N 1
ATOM 1916 C CA . ALA A 1 241 ? -7.047 2.139 -27.448 1.00 71.81 241 ALA A CA 1
ATOM 1917 C C . ALA A 1 241 ? -6.018 1.327 -26.651 1.00 71.81 241 ALA A C 1
ATOM 1919 O O . ALA A 1 241 ? -6.287 0.185 -26.281 1.00 71.81 241 ALA A O 1
ATOM 1920 N N . THR A 1 242 ? -4.851 1.909 -26.392 1.00 82.06 242 THR A N 1
ATOM 1921 C CA . THR A 1 242 ? -3.723 1.256 -25.713 1.00 82.06 242 THR A CA 1
ATOM 1922 C C . THR A 1 242 ? -3.116 2.213 -24.690 1.00 82.06 242 THR A C 1
ATOM 1924 O O . THR A 1 242 ? -3.143 3.434 -24.860 1.00 82.06 242 THR A O 1
ATOM 1927 N N . ARG A 1 243 ? -2.612 1.673 -23.579 1.00 83.88 243 ARG A N 1
ATOM 1928 C CA . ARG A 1 243 ? -2.194 2.462 -22.407 1.00 83.88 243 ARG A CA 1
ATOM 1929 C C . ARG A 1 243 ? -0.727 2.302 -22.067 1.00 83.88 243 ARG A C 1
ATOM 1931 O O . ARG A 1 243 ? -0.201 3.120 -21.319 1.00 83.88 243 ARG A O 1
ATOM 1938 N N . LEU A 1 244 ? -0.068 1.264 -22.577 1.00 90.19 244 LEU A N 1
ATOM 1939 C CA . LEU A 1 244 ? 1.347 1.051 -22.318 1.00 90.19 244 LEU A CA 1
ATOM 1940 C C . LEU A 1 244 ? 2.212 1.697 -23.412 1.00 90.19 244 LEU A C 1
ATOM 1942 O O . LEU A 1 244 ? 1.863 1.639 -24.596 1.00 90.19 244 LEU A O 1
ATOM 1946 N N . PRO A 1 245 ? 3.367 2.277 -23.044 1.00 91.81 245 PRO A N 1
ATOM 1947 C CA . PRO A 1 245 ? 4.415 2.646 -23.986 1.00 91.81 245 PRO A CA 1
ATOM 1948 C C . PRO A 1 245 ? 4.804 1.499 -24.922 1.00 91.81 245 PRO A C 1
ATOM 1950 O O . PRO A 1 245 ? 4.772 0.325 -24.539 1.00 91.81 245 PRO A O 1
ATOM 1953 N N . LEU A 1 246 ? 5.235 1.846 -26.135 1.00 92.25 246 LEU A N 1
ATOM 1954 C CA . LEU A 1 246 ? 5.834 0.898 -27.072 1.00 92.25 246 LEU A CA 1
ATOM 1955 C C . LEU A 1 246 ? 7.316 1.196 -27.233 1.00 92.25 246 LEU A C 1
ATOM 1957 O O . LEU A 1 246 ? 7.750 2.345 -27.269 1.00 92.25 246 LEU A O 1
ATOM 1961 N N . VAL A 1 247 ? 8.086 0.134 -27.373 1.00 91.94 247 VAL A N 1
ATOM 1962 C CA . VAL A 1 247 ? 9.513 0.176 -27.637 1.00 91.94 247 VAL A CA 1
ATOM 1963 C C . VAL A 1 247 ? 9.738 -0.525 -28.962 1.00 91.94 247 VAL A C 1
ATOM 1965 O O . VAL A 1 247 ? 9.607 -1.744 -29.037 1.00 91.94 247 VAL A O 1
ATOM 1968 N N . TYR A 1 248 ? 10.043 0.240 -30.002 1.00 91.88 248 TYR A N 1
ATOM 1969 C CA . TYR A 1 248 ? 10.345 -0.285 -31.329 1.00 91.88 248 TYR A CA 1
ATOM 1970 C C . TYR A 1 248 ? 11.857 -0.392 -31.525 1.00 91.88 248 TYR A C 1
ATOM 1972 O O . TYR A 1 248 ? 12.587 0.571 -31.281 1.00 91.88 248 TYR A O 1
ATOM 1980 N N . VAL A 1 249 ? 12.319 -1.564 -31.959 1.00 89.88 249 VAL A N 1
ATOM 1981 C CA . VAL A 1 249 ? 13.725 -1.865 -32.243 1.00 89.88 249 VAL A CA 1
ATOM 1982 C C . VAL A 1 249 ? 13.840 -2.279 -33.711 1.00 89.88 249 VAL A C 1
ATOM 1984 O O . VAL A 1 249 ? 13.352 -3.351 -34.080 1.00 89.88 249 VAL A O 1
ATOM 1987 N N . SER A 1 250 ? 14.474 -1.450 -34.542 1.00 88.12 250 SER A N 1
ATOM 1988 C CA . SER A 1 250 ? 14.783 -1.825 -35.930 1.00 88.12 250 SER A CA 1
ATOM 1989 C C . SER A 1 250 ? 15.972 -2.774 -36.002 1.00 88.12 250 SER A C 1
ATOM 1991 O O . SER A 1 250 ? 16.680 -2.995 -35.009 1.00 88.12 250 SER A O 1
ATOM 1993 N N . ARG A 1 251 ? 16.191 -3.359 -37.181 1.00 87.12 251 ARG A N 1
ATOM 1994 C CA . ARG A 1 251 ? 17.382 -4.166 -37.459 1.00 87.12 251 ARG A CA 1
ATOM 1995 C C . ARG A 1 251 ? 18.427 -3.367 -38.214 1.00 87.12 251 ARG A C 1
ATOM 1997 O O . ARG A 1 251 ? 18.114 -2.461 -38.977 1.00 87.12 251 ARG A O 1
ATOM 2004 N N . THR A 1 252 ? 19.688 -3.711 -37.995 1.00 83.44 252 THR A N 1
ATOM 2005 C CA . THR A 1 252 ? 20.789 -3.205 -38.817 1.00 83.44 252 THR A CA 1
ATOM 2006 C C . THR A 1 252 ? 20.743 -3.834 -40.209 1.00 83.44 252 THR A C 1
ATOM 2008 O O . THR A 1 252 ? 20.122 -4.882 -40.400 1.00 83.44 252 THR A O 1
ATOM 2011 N N . ALA A 1 253 ? 21.472 -3.256 -41.168 1.00 79.81 253 ALA A N 1
ATOM 2012 C CA . ALA A 1 253 ? 21.670 -3.867 -42.489 1.00 79.81 253 ALA A CA 1
ATOM 2013 C C . ALA A 1 253 ? 22.206 -5.320 -42.441 1.00 79.81 253 ALA A C 1
ATOM 2015 O O . ALA A 1 253 ? 21.913 -6.111 -43.334 1.00 79.81 253 ALA A O 1
ATOM 2016 N N . ASP A 1 254 ? 22.944 -5.687 -41.386 1.00 78.81 254 ASP A N 1
ATOM 2017 C CA . ASP A 1 254 ? 23.457 -7.050 -41.162 1.00 78.81 254 ASP A CA 1
ATOM 2018 C C . ASP A 1 254 ? 22.407 -7.998 -40.537 1.00 78.81 254 ASP A C 1
ATOM 2020 O O . ASP A 1 254 ? 22.650 -9.193 -40.378 1.00 78.81 254 ASP A O 1
ATOM 2024 N N . GLY A 1 255 ? 21.222 -7.481 -40.192 1.00 81.00 255 GLY A N 1
ATOM 2025 C CA . GLY A 1 255 ? 20.120 -8.220 -39.571 1.00 81.00 255 GLY A CA 1
ATOM 2026 C C . GLY A 1 255 ? 20.163 -8.266 -38.040 1.00 81.00 255 GLY A C 1
ATOM 2027 O O . GLY A 1 255 ? 19.285 -8.882 -37.428 1.00 81.00 255 GLY A O 1
ATOM 2028 N N . ASP A 1 256 ? 21.129 -7.605 -37.407 1.00 83.31 256 ASP A N 1
ATOM 2029 C CA . ASP A 1 256 ? 21.316 -7.614 -35.955 1.00 83.31 256 ASP A CA 1
ATOM 2030 C C . ASP A 1 256 ? 20.418 -6.596 -35.236 1.00 83.31 256 ASP A C 1
ATOM 2032 O O . ASP A 1 256 ? 20.025 -5.567 -35.785 1.00 83.31 256 ASP A O 1
ATOM 2036 N N . LEU A 1 257 ? 20.111 -6.870 -33.964 1.00 82.81 257 LEU A N 1
ATOM 2037 C CA . LEU A 1 257 ? 19.433 -5.930 -33.065 1.00 82.81 257 LEU A CA 1
ATOM 2038 C C . LEU A 1 257 ? 20.469 -5.229 -32.178 1.00 82.81 257 LEU A C 1
ATOM 2040 O O . LEU A 1 257 ? 21.357 -5.879 -31.630 1.00 82.81 257 LEU A O 1
ATOM 2044 N N . ALA A 1 258 ? 20.316 -3.922 -31.943 1.00 76.81 258 ALA A N 1
ATOM 2045 C CA . ALA A 1 258 ? 21.231 -3.174 -31.068 1.00 76.81 258 ALA A CA 1
ATOM 2046 C C . ALA A 1 258 ? 21.099 -3.510 -29.570 1.00 76.81 258 ALA A C 1
ATOM 2048 O O . ALA A 1 258 ? 21.929 -3.096 -28.757 1.00 76.81 258 ALA A O 1
ATOM 2049 N N . VAL A 1 259 ? 20.055 -4.248 -29.188 1.00 82.12 259 VAL A N 1
ATOM 2050 C CA . VAL A 1 259 ? 19.801 -4.700 -27.817 1.00 82.12 259 VAL A CA 1
ATOM 2051 C C . VAL A 1 259 ? 19.364 -6.159 -27.810 1.00 82.12 259 VAL A C 1
ATOM 2053 O O . VAL A 1 259 ? 18.765 -6.655 -28.763 1.00 82.12 259 VAL A O 1
ATOM 2056 N N . ASN A 1 260 ? 19.575 -6.838 -26.682 1.00 86.88 260 ASN A N 1
ATOM 2057 C CA . ASN A 1 260 ? 18.928 -8.121 -26.429 1.00 86.88 260 ASN A CA 1
ATOM 2058 C C . ASN A 1 260 ? 17.425 -7.888 -26.180 1.00 86.88 260 ASN A C 1
ATOM 2060 O O . ASN A 1 260 ? 17.009 -7.583 -25.060 1.00 86.88 260 ASN A O 1
ATOM 2064 N N . ALA A 1 261 ? 16.620 -8.005 -27.238 1.00 89.12 261 ALA A N 1
ATOM 2065 C CA . ALA A 1 261 ? 15.190 -7.717 -27.191 1.00 89.12 261 ALA A CA 1
ATOM 2066 C C . ALA A 1 261 ? 14.404 -8.668 -26.271 1.00 89.12 261 ALA A C 1
ATOM 2068 O O . ALA A 1 261 ? 13.449 -8.231 -25.632 1.00 89.12 261 ALA A O 1
ATOM 2069 N N . ASP A 1 262 ? 14.822 -9.932 -26.132 1.00 91.31 262 ASP A N 1
ATOM 2070 C CA . ASP A 1 262 ? 14.220 -10.873 -25.175 1.00 91.31 262 ASP A CA 1
ATOM 2071 C C . ASP A 1 262 ? 14.431 -10.417 -23.725 1.00 91.31 262 ASP A C 1
ATOM 2073 O O . ASP A 1 262 ? 13.494 -10.415 -22.919 1.00 91.31 262 ASP A O 1
ATOM 2077 N N . LEU A 1 263 ? 15.651 -9.990 -23.384 1.00 89.69 263 LEU A N 1
ATOM 2078 C CA . LEU A 1 263 ? 15.956 -9.463 -22.055 1.00 89.69 263 LEU A CA 1
ATOM 2079 C C . LEU A 1 263 ? 15.198 -8.157 -21.795 1.00 89.69 263 LEU A C 1
ATOM 2081 O O . LEU A 1 263 ? 14.602 -8.008 -20.727 1.00 89.69 263 LEU A O 1
ATOM 2085 N N . LEU A 1 264 ? 15.175 -7.246 -22.773 1.00 89.94 264 LEU A N 1
ATOM 2086 C CA . LEU A 1 264 ? 14.468 -5.971 -22.670 1.00 89.94 264 LEU A CA 1
ATOM 2087 C C . LEU A 1 264 ? 12.957 -6.177 -22.482 1.00 89.94 264 LEU A C 1
ATOM 2089 O O . LEU A 1 264 ? 12.377 -5.605 -21.562 1.00 89.94 264 LEU A O 1
ATOM 2093 N N . ALA A 1 265 ? 12.327 -7.057 -23.267 1.00 93.50 265 ALA A N 1
ATOM 2094 C CA . ALA A 1 265 ? 10.911 -7.401 -23.118 1.00 93.50 265 ALA A CA 1
ATOM 2095 C C . ALA A 1 265 ? 10.613 -8.048 -21.758 1.00 93.50 265 ALA A C 1
ATOM 2097 O O . ALA A 1 265 ? 9.620 -7.725 -21.108 1.00 93.50 265 ALA A O 1
ATOM 2098 N N . SER A 1 266 ? 11.502 -8.914 -21.269 1.00 91.88 266 SER A N 1
ATOM 2099 C CA . SER A 1 266 ? 11.367 -9.500 -19.935 1.00 91.88 266 SER A CA 1
ATOM 2100 C C . SER A 1 266 ? 11.492 -8.450 -18.823 1.00 91.88 266 SER A C 1
ATOM 2102 O O . SER A 1 266 ? 10.815 -8.556 -17.796 1.00 91.88 266 SER A O 1
ATOM 2104 N N . GLN A 1 267 ? 12.326 -7.425 -19.003 1.00 90.31 267 GLN A N 1
ATOM 2105 C CA . GLN A 1 267 ? 12.473 -6.316 -18.058 1.00 90.31 267 GLN A CA 1
ATOM 2106 C C . GLN A 1 267 ? 11.315 -5.316 -18.140 1.00 90.31 267 GLN A C 1
ATOM 2108 O O . GLN A 1 267 ? 10.960 -4.740 -17.120 1.00 90.31 267 GLN A O 1
ATOM 2113 N N . LEU A 1 268 ? 10.685 -5.136 -19.298 1.00 93.31 268 LEU A N 1
ATOM 2114 C CA . LEU A 1 268 ? 9.586 -4.183 -19.485 1.00 93.31 268 LEU A CA 1
ATOM 2115 C C . LEU A 1 268 ? 8.187 -4.814 -19.425 1.00 93.31 268 LEU A C 1
ATOM 2117 O O . LEU A 1 268 ? 7.187 -4.116 -19.584 1.00 93.31 268 LEU A O 1
ATOM 2121 N N . LYS A 1 269 ? 8.085 -6.120 -19.152 1.00 93.62 269 LYS A N 1
ATOM 2122 C CA . LYS A 1 269 ? 6.795 -6.815 -19.041 1.00 93.62 269 LYS A CA 1
ATOM 2123 C C . LYS A 1 269 ? 5.839 -6.093 -18.083 1.00 93.62 269 LYS A C 1
ATOM 2125 O O . LYS A 1 269 ? 6.180 -5.815 -16.933 1.00 93.62 269 LYS A O 1
ATOM 2130 N N . GLY A 1 270 ? 4.631 -5.821 -18.566 1.00 91.81 270 GLY A N 1
ATOM 2131 C CA . GLY A 1 270 ? 3.581 -5.135 -17.813 1.00 91.81 270 GLY A CA 1
ATOM 2132 C C . GLY A 1 270 ? 3.748 -3.617 -17.675 1.00 91.81 270 GLY A C 1
ATOM 2133 O O . GLY A 1 270 ? 2.913 -3.000 -17.029 1.00 91.81 270 GLY A O 1
ATOM 2134 N N . VAL A 1 271 ? 4.787 -3.014 -18.264 1.00 93.19 271 VAL A N 1
ATOM 2135 C CA . VAL A 1 271 ? 4.954 -1.548 -18.307 1.00 93.19 271 VAL A CA 1
ATOM 2136 C C . VAL A 1 271 ? 5.220 -0.990 -19.701 1.00 93.19 271 VAL A C 1
ATOM 2138 O O . VAL A 1 271 ? 5.062 0.205 -19.893 1.00 93.19 271 VAL A O 1
ATOM 2141 N N . ALA A 1 272 ? 5.640 -1.814 -20.661 1.00 94.06 272 ALA A N 1
ATOM 2142 C CA . ALA A 1 272 ? 5.743 -1.442 -22.067 1.00 94.06 272 ALA A CA 1
ATOM 2143 C C . ALA A 1 272 ? 5.678 -2.691 -22.954 1.00 94.06 272 ALA A C 1
ATOM 2145 O O . ALA A 1 272 ? 6.066 -3.786 -22.530 1.00 94.06 272 ALA A O 1
ATOM 2146 N N . HIS A 1 273 ? 5.243 -2.523 -24.201 1.00 94.62 273 HIS A N 1
ATOM 2147 C CA . HIS A 1 273 ? 5.374 -3.559 -25.226 1.00 94.62 273 HIS A CA 1
ATOM 2148 C C . HIS A 1 273 ? 6.668 -3.360 -26.005 1.00 94.62 273 HIS A C 1
ATOM 2150 O O . HIS A 1 273 ? 7.032 -2.235 -26.337 1.00 94.62 273 HIS A O 1
ATOM 2156 N N . VAL A 1 274 ? 7.359 -4.453 -26.326 1.00 94.81 274 VAL A N 1
ATOM 2157 C CA . VAL A 1 274 ? 8.588 -4.415 -27.127 1.00 94.81 274 VAL A CA 1
ATOM 2158 C C . VAL A 1 274 ? 8.316 -5.044 -28.486 1.00 94.81 274 VAL A C 1
ATOM 2160 O O . VAL A 1 274 ? 7.881 -6.195 -28.566 1.00 94.81 274 VAL A O 1
ATOM 2163 N N . PHE A 1 275 ? 8.593 -4.288 -29.540 1.00 93.94 275 PHE A N 1
ATOM 2164 C CA . PHE A 1 275 ? 8.463 -4.689 -30.931 1.00 93.94 275 PHE A CA 1
ATOM 2165 C C . PHE A 1 275 ? 9.832 -4.723 -31.598 1.00 93.94 275 PHE A C 1
ATOM 2167 O O . PHE A 1 275 ? 10.654 -3.831 -31.397 1.00 93.94 275 PHE A O 1
ATOM 2174 N N . THR A 1 276 ? 10.073 -5.760 -32.391 1.00 93.31 276 THR A N 1
ATOM 2175 C CA . THR A 1 276 ? 11.296 -5.903 -33.186 1.00 93.31 276 THR A CA 1
ATOM 2176 C C . THR A 1 276 ? 10.929 -6.033 -34.642 1.00 93.31 276 THR A C 1
ATOM 2178 O O . THR A 1 276 ? 10.038 -6.809 -34.978 1.00 93.31 276 THR A O 1
ATOM 2181 N N . GLU A 1 277 ? 11.642 -5.344 -35.509 1.00 90.94 277 GLU A N 1
ATOM 2182 C CA . GLU A 1 277 ? 11.508 -5.556 -36.944 1.00 90.94 277 GLU A CA 1
ATOM 2183 C C . GLU A 1 277 ? 11.923 -6.985 -37.338 1.00 90.94 277 GLU A C 1
ATOM 2185 O O . GLU A 1 277 ? 12.815 -7.574 -36.718 1.00 90.94 277 GLU A O 1
ATOM 2190 N N . GLU A 1 278 ? 11.271 -7.588 -38.335 1.00 89.88 278 GLU A N 1
ATOM 2191 C CA . GLU A 1 278 ? 11.646 -8.916 -38.839 1.00 89.88 278 GLU A CA 1
ATOM 2192 C C . GLU A 1 278 ? 12.934 -8.868 -39.673 1.00 89.88 278 GLU A C 1
ATOM 2194 O O . GLU A 1 278 ? 13.820 -9.702 -39.479 1.00 89.88 278 GLU A O 1
ATOM 2199 N N . SER A 1 279 ? 13.075 -7.862 -40.539 1.00 86.62 279 SER A N 1
ATOM 2200 C CA . SER A 1 279 ? 14.236 -7.662 -41.413 1.00 86.62 279 SER A CA 1
ATOM 2201 C C . SER A 1 279 ? 14.413 -6.190 -41.776 1.00 86.62 279 SER A C 1
ATOM 2203 O O . SER A 1 279 ? 13.414 -5.511 -41.990 1.00 86.62 279 SER A O 1
ATOM 2205 N N . HIS A 1 280 ? 15.654 -5.746 -41.983 1.00 84.06 280 HIS A N 1
ATOM 2206 C CA . HIS A 1 280 ? 15.975 -4.380 -42.429 1.00 84.06 280 HIS A CA 1
ATOM 2207 C C . HIS A 1 280 ? 15.266 -3.967 -43.739 1.00 84.06 280 HIS A C 1
ATOM 2209 O O . HIS A 1 280 ? 14.984 -2.794 -43.954 1.00 84.06 280 HIS A O 1
ATOM 2215 N N . ASP A 1 281 ? 14.897 -4.916 -44.608 1.00 85.38 281 ASP A N 1
ATOM 2216 C CA . ASP A 1 281 ? 14.129 -4.634 -45.836 1.00 85.38 281 ASP A CA 1
ATOM 2217 C C . ASP A 1 281 ? 12.738 -4.023 -45.565 1.00 85.38 281 ASP A C 1
ATOM 2219 O O . ASP A 1 281 ? 12.093 -3.498 -46.477 1.00 85.38 281 ASP A O 1
ATOM 2223 N N . MET A 1 282 ? 12.267 -4.076 -44.316 1.00 85.75 282 MET A N 1
ATOM 2224 C CA . MET A 1 282 ? 10.992 -3.507 -43.897 1.00 85.75 282 MET A CA 1
ATOM 2225 C C . MET A 1 282 ? 11.045 -2.006 -43.607 1.00 85.75 282 MET A C 1
ATOM 2227 O O . MET A 1 282 ? 9.972 -1.402 -43.581 1.00 85.75 282 MET A O 1
ATOM 2231 N N . ASP A 1 283 ? 12.226 -1.388 -43.484 1.00 85.19 283 ASP A N 1
ATOM 2232 C CA . ASP A 1 283 ? 12.383 0.030 -43.119 1.00 85.19 283 ASP A CA 1
ATOM 2233 C C . ASP A 1 283 ? 11.486 0.949 -43.973 1.00 85.19 283 ASP A C 1
ATOM 2235 O O . ASP A 1 283 ? 10.763 1.804 -43.457 1.00 85.19 283 ASP A O 1
ATOM 2239 N N . ALA A 1 284 ? 11.458 0.731 -45.294 1.00 85.50 284 ALA A N 1
ATOM 2240 C CA . ALA A 1 284 ? 10.637 1.516 -46.218 1.00 85.50 284 ALA A CA 1
ATOM 2241 C C . ALA A 1 284 ? 9.126 1.301 -46.013 1.00 85.50 284 ALA A C 1
ATOM 2243 O O . ALA A 1 284 ? 8.346 2.253 -46.091 1.00 85.50 284 ALA A O 1
ATOM 2244 N N . ALA A 1 285 ? 8.705 0.065 -45.736 1.00 87.62 285 ALA A N 1
ATOM 2245 C CA . ALA A 1 285 ? 7.303 -0.259 -45.488 1.00 87.62 285 ALA A CA 1
ATOM 2246 C C . ALA A 1 285 ? 6.841 0.303 -44.134 1.00 87.62 285 ALA A C 1
ATOM 2248 O O . ALA A 1 285 ? 5.761 0.890 -44.038 1.00 87.62 285 ALA A O 1
ATOM 2249 N N . VAL A 1 286 ? 7.682 0.192 -43.102 1.00 87.69 286 VAL A N 1
ATOM 2250 C CA . VAL A 1 286 ? 7.447 0.759 -41.770 1.00 87.69 286 VAL A CA 1
ATOM 2251 C C . VAL A 1 286 ? 7.359 2.280 -41.843 1.00 87.69 286 VAL A C 1
ATOM 2253 O O . VAL A 1 286 ? 6.406 2.848 -41.314 1.00 87.69 286 VAL A O 1
ATOM 2256 N N . ALA A 1 287 ? 8.270 2.943 -42.557 1.00 86.12 287 ALA A N 1
ATOM 2257 C CA . ALA A 1 287 ? 8.224 4.390 -42.757 1.00 86.12 287 ALA A CA 1
ATOM 2258 C C . ALA A 1 287 ? 6.956 4.837 -43.507 1.00 86.12 287 ALA A C 1
ATOM 2260 O O . ALA A 1 287 ? 6.357 5.856 -43.163 1.00 86.12 287 ALA A O 1
ATOM 2261 N N . GLN A 1 288 ? 6.500 4.063 -44.496 1.00 86.25 288 GLN A N 1
ATOM 2262 C CA . GLN A 1 288 ? 5.273 4.364 -45.236 1.00 86.25 288 GLN A CA 1
ATOM 2263 C C . GLN A 1 288 ? 4.015 4.251 -44.361 1.00 86.25 288 GLN A C 1
ATOM 2265 O O . GLN A 1 288 ? 3.095 5.060 -44.496 1.00 86.25 288 GLN A O 1
ATOM 2270 N N . VAL A 1 289 ? 3.954 3.245 -43.485 1.00 85.19 289 VAL A N 1
ATOM 2271 C CA . VAL A 1 289 ? 2.768 2.951 -42.668 1.00 85.19 289 VAL A CA 1
ATOM 2272 C C . VAL A 1 289 ? 2.751 3.763 -41.369 1.00 85.19 289 VAL A C 1
ATOM 2274 O O . VAL A 1 289 ? 1.713 4.306 -40.995 1.00 85.19 289 VAL A O 1
ATOM 2277 N N . CYS A 1 290 ? 3.881 3.877 -40.678 1.00 81.88 290 CYS A N 1
ATOM 2278 C CA . CYS A 1 290 ? 3.988 4.501 -39.355 1.00 81.88 290 CYS A CA 1
ATOM 2279 C C . CYS A 1 290 ? 4.553 5.934 -39.395 1.00 81.88 290 CYS A C 1
ATOM 2281 O O . CYS A 1 290 ? 4.548 6.613 -38.370 1.00 81.88 290 CYS A O 1
ATOM 2283 N N . GLY A 1 291 ? 5.016 6.401 -40.560 1.00 74.12 291 GLY A N 1
ATOM 2284 C CA . GLY A 1 291 ? 5.724 7.671 -40.740 1.00 74.12 291 GLY A CA 1
ATOM 2285 C C . GLY A 1 291 ? 7.242 7.548 -40.543 1.00 74.12 291 GLY A C 1
ATOM 2286 O O . GLY A 1 291 ? 7.726 6.618 -39.902 1.00 74.12 291 GLY A O 1
ATOM 2287 N N . GLU A 1 292 ? 8.009 8.528 -41.036 1.00 68.19 292 GLU A N 1
ATOM 2288 C CA . GLU A 1 292 ? 9.489 8.595 -40.930 1.00 68.19 292 GLU A CA 1
ATOM 2289 C C . GLU A 1 292 ? 10.007 8.883 -39.500 1.00 68.19 292 GLU A C 1
ATOM 2291 O O . GLU A 1 292 ? 11.132 9.336 -39.304 1.00 68.19 292 GLU A O 1
ATOM 2296 N N . GLN A 1 293 ? 9.173 8.673 -38.480 1.00 68.00 293 GLN A N 1
ATOM 2297 C CA . GLN A 1 293 ? 9.485 8.985 -37.085 1.00 68.00 293 GLN A CA 1
ATOM 2298 C C . GLN A 1 293 ? 10.048 7.779 -36.315 1.00 68.00 293 GLN A C 1
ATOM 2300 O O . GLN A 1 293 ? 10.641 7.950 -35.248 1.00 68.00 293 GLN A O 1
ATOM 2305 N N . LEU A 1 294 ? 9.859 6.559 -36.830 1.00 82.31 294 LEU A N 1
ATOM 2306 C CA . LEU A 1 294 ? 10.428 5.352 -36.233 1.00 82.31 294 LEU A CA 1
ATOM 2307 C C . LEU A 1 294 ? 11.903 5.198 -36.616 1.00 82.31 294 LEU A C 1
ATOM 2309 O O . LEU A 1 294 ? 12.322 5.528 -37.721 1.00 82.31 294 LEU A O 1
ATOM 2313 N N . ALA A 1 295 ? 12.694 4.705 -35.669 1.00 76.19 295 ALA A N 1
ATOM 2314 C CA . ALA A 1 295 ? 14.121 4.500 -35.824 1.00 76.19 295 ALA A CA 1
ATOM 2315 C C . ALA A 1 295 ? 14.419 3.369 -36.815 1.00 76.19 295 ALA A C 1
ATOM 2317 O O . ALA A 1 295 ? 13.859 2.285 -36.686 1.00 76.19 295 ALA A O 1
ATOM 2318 N N . THR A 1 296 ? 15.367 3.588 -37.723 1.00 80.31 296 THR A N 1
ATOM 2319 C CA . THR A 1 296 ? 15.850 2.614 -38.719 1.00 80.31 296 THR A CA 1
ATOM 2320 C C . THR A 1 296 ? 17.296 2.187 -38.424 1.00 80.31 296 THR A C 1
ATOM 2322 O O . THR A 1 296 ? 17.940 2.749 -37.531 1.00 80.31 296 THR A O 1
ATOM 2325 N N . ASP A 1 297 ? 17.815 1.199 -39.159 1.00 76.62 297 ASP A N 1
ATOM 2326 C CA . ASP A 1 297 ? 19.210 0.723 -39.080 1.00 76.62 297 ASP A CA 1
ATOM 2327 C C . ASP A 1 297 ? 19.703 0.391 -37.651 1.00 76.62 297 ASP A C 1
ATOM 2329 O O . ASP A 1 297 ? 20.789 0.776 -37.206 1.00 76.62 297 ASP A O 1
ATOM 2333 N N . GLY A 1 298 ? 18.890 -0.342 -36.890 1.00 72.25 298 GLY A N 1
ATOM 2334 C CA . GLY A 1 298 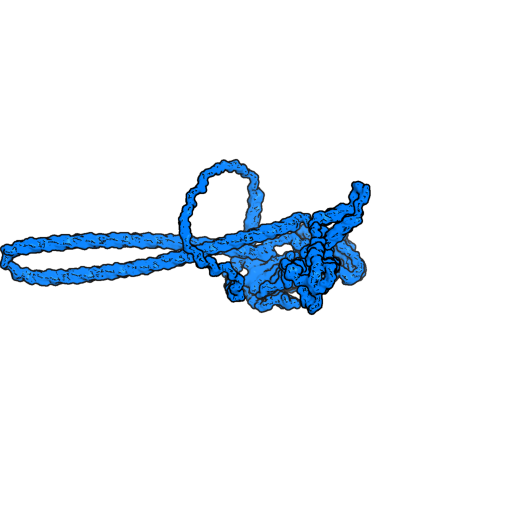? 19.254 -0.830 -35.558 1.00 72.25 298 GLY A CA 1
ATOM 2335 C C . GLY A 1 298 ? 19.121 0.198 -34.435 1.00 72.25 298 GLY A C 1
ATOM 2336 O O . GLY A 1 298 ? 19.554 -0.071 -33.315 1.00 72.25 298 GLY A O 1
ATOM 2337 N N . ALA A 1 299 ? 18.556 1.376 -34.690 1.00 77.50 299 ALA A N 1
ATOM 2338 C CA . ALA A 1 299 ? 18.229 2.334 -33.640 1.00 77.50 299 ALA A CA 1
ATOM 2339 C C . ALA A 1 299 ? 16.898 1.986 -32.934 1.00 77.50 299 ALA A C 1
ATOM 2341 O O . ALA A 1 299 ? 16.191 1.037 -33.282 1.00 77.50 299 ALA A O 1
ATOM 2342 N N . LEU A 1 300 ? 16.578 2.735 -31.875 1.00 85.06 300 LEU A N 1
ATOM 2343 C CA . LEU A 1 300 ? 15.472 2.424 -30.967 1.00 85.06 300 LEU A CA 1
ATOM 2344 C C . LEU A 1 300 ? 14.542 3.626 -30.791 1.00 85.06 300 LEU A C 1
ATOM 2346 O O . LEU A 1 300 ? 15.011 4.748 -30.587 1.00 85.06 300 LEU A O 1
ATOM 2350 N N . THR A 1 301 ? 13.233 3.379 -30.812 1.00 86.81 301 THR A N 1
ATOM 2351 C CA . THR A 1 301 ? 12.205 4.406 -30.596 1.00 86.81 301 THR A CA 1
ATOM 2352 C C . THR A 1 301 ? 11.323 4.044 -29.410 1.00 86.81 301 THR A C 1
ATOM 2354 O O . THR A 1 301 ? 10.827 2.921 -29.318 1.00 86.81 301 THR A O 1
ATOM 2357 N N . ILE A 1 302 ? 11.095 5.016 -28.523 1.00 87.81 302 ILE A N 1
ATOM 2358 C CA . ILE A 1 302 ? 10.066 4.939 -27.483 1.00 87.81 302 ILE A CA 1
ATOM 2359 C C . ILE A 1 302 ? 8.853 5.739 -27.960 1.00 87.81 302 ILE A C 1
ATOM 2361 O O . ILE A 1 302 ? 8.972 6.894 -28.372 1.00 87.81 302 ILE A O 1
ATOM 2365 N N . LEU A 1 303 ? 7.694 5.098 -27.907 1.00 88.06 303 LEU A N 1
ATOM 2366 C CA . LEU A 1 303 ? 6.393 5.645 -28.259 1.00 88.06 303 LEU A CA 1
ATOM 2367 C C . LEU A 1 303 ? 5.565 5.760 -26.979 1.00 88.06 303 LEU A C 1
ATOM 2369 O O . LEU A 1 303 ? 5.323 4.759 -26.301 1.00 88.06 303 LEU A O 1
ATOM 2373 N N . TRP A 1 304 ? 5.104 6.967 -26.667 1.00 87.12 304 TRP A N 1
ATOM 2374 C CA . TRP A 1 304 ? 4.308 7.263 -25.477 1.00 87.12 304 TRP A CA 1
ATOM 2375 C C . TRP A 1 304 ? 2.818 7.373 -25.818 1.00 87.12 304 TRP A C 1
ATOM 2377 O O . TRP A 1 304 ? 2.477 8.075 -26.769 1.00 87.12 304 TRP A O 1
ATOM 2387 N N . PRO A 1 305 ? 1.915 6.707 -25.082 1.00 83.56 305 PRO A N 1
ATOM 2388 C CA . PRO A 1 305 ? 0.485 6.752 -25.376 1.00 83.56 305 PRO A CA 1
ATOM 2389 C C . PRO A 1 305 ? -0.100 8.135 -25.045 1.00 83.56 305 PRO A C 1
ATOM 2391 O O . PRO A 1 305 ? 0.174 8.698 -23.986 1.00 83.56 305 PRO A O 1
ATOM 2394 N N . ARG A 1 306 ? -0.950 8.681 -25.924 1.00 75.69 306 ARG A N 1
ATOM 2395 C CA . ARG A 1 306 ? -1.698 9.944 -25.743 1.00 75.69 306 ARG A CA 1
ATOM 2396 C C . ARG A 1 306 ? -3.193 9.701 -25.493 1.00 75.69 306 ARG A C 1
ATOM 2398 O O . ARG A 1 306 ? -4.047 10.438 -25.987 1.00 75.69 306 ARG A O 1
ATOM 2405 N N . GLY A 1 307 ? -3.534 8.660 -24.738 1.00 64.75 307 GLY A N 1
ATOM 2406 C CA . GLY A 1 307 ? -4.929 8.235 -24.595 1.00 64.75 307 GLY A CA 1
ATOM 2407 C C . GLY A 1 307 ? -5.517 7.838 -25.955 1.00 64.75 307 GLY A C 1
ATOM 2408 O O . GLY A 1 307 ? -4.898 7.078 -26.691 1.00 64.75 307 GLY A O 1
ATOM 2409 N N . ASP A 1 308 ? -6.678 8.387 -26.318 1.00 59.03 308 ASP A N 1
ATOM 2410 C CA . ASP A 1 308 ? -7.423 7.976 -27.522 1.00 59.03 308 ASP A CA 1
ATOM 2411 C C . ASP A 1 308 ? -6.855 8.522 -28.850 1.00 59.03 308 ASP A C 1
ATOM 2413 O O . ASP A 1 308 ? -7.431 8.284 -29.910 1.00 59.03 308 ASP A O 1
ATOM 2417 N N . THR A 1 309 ? -5.762 9.296 -28.827 1.00 60.41 309 THR A N 1
ATOM 2418 C CA . THR A 1 309 ? -5.192 9.933 -30.033 1.00 60.41 309 THR A CA 1
ATOM 2419 C C . THR A 1 309 ? -3.943 9.237 -30.582 1.00 60.41 309 THR A C 1
ATOM 2421 O O . THR A 1 309 ? -3.340 9.738 -31.530 1.00 60.41 309 THR A O 1
ATOM 2424 N N . GLY A 1 310 ? -3.574 8.079 -30.025 1.00 70.81 310 GLY A N 1
ATOM 2425 C CA . GLY A 1 310 ? -2.443 7.265 -30.480 1.00 70.81 310 GLY A CA 1
ATOM 2426 C C . GLY A 1 310 ? -1.154 7.521 -29.731 1.00 70.81 310 GLY A C 1
ATOM 2427 O O . GLY A 1 310 ? -1.183 7.794 -28.534 1.00 70.81 310 GLY A O 1
ATOM 2428 N N . TYR A 1 311 ? -0.020 7.387 -30.416 1.00 80.06 311 TYR A N 1
ATOM 2429 C CA . TYR A 1 311 ? 1.297 7.502 -29.797 1.00 80.06 311 TYR A CA 1
ATOM 2430 C C . TYR A 1 311 ? 2.031 8.780 -30.203 1.00 80.06 311 TYR A C 1
ATOM 2432 O O . TYR A 1 311 ? 1.994 9.209 -31.353 1.00 80.06 311 TYR A O 1
ATOM 2440 N N . GLU A 1 312 ? 2.739 9.373 -29.245 1.00 77.56 312 GLU A N 1
ATOM 2441 C CA . GLU A 1 312 ? 3.742 10.405 -29.485 1.00 77.56 312 GLU A CA 1
ATOM 2442 C C . GLU A 1 312 ? 5.128 9.773 -29.487 1.00 77.56 312 GLU A C 1
ATOM 2444 O O . GLU A 1 312 ? 5.509 9.044 -28.568 1.00 77.56 312 GLU A O 1
ATOM 2449 N N . VAL A 1 313 ? 5.887 10.056 -30.537 1.00 69.44 313 VAL A N 1
ATOM 2450 C CA . VAL A 1 313 ? 7.269 9.607 -30.659 1.00 69.44 313 VAL A CA 1
ATOM 2451 C C . VAL A 1 313 ? 8.147 10.485 -29.778 1.00 69.44 313 VAL A C 1
ATOM 2453 O O . VAL A 1 313 ? 8.068 11.711 -29.838 1.00 69.44 313 VAL A O 1
ATOM 2456 N N . GLU A 1 314 ? 9.018 9.878 -28.975 1.00 69.69 314 GLU A N 1
ATOM 2457 C CA . GLU A 1 314 ? 10.064 10.638 -28.297 1.00 69.69 314 GLU A CA 1
ATOM 2458 C C . GLU A 1 314 ? 11.020 11.230 -29.351 1.00 69.69 314 GLU A C 1
ATOM 2460 O O . GLU A 1 314 ? 11.673 10.485 -30.077 1.00 69.69 314 GLU A O 1
ATOM 2465 N N . GLU A 1 315 ? 11.096 12.570 -29.441 1.00 52.50 315 GLU A N 1
ATOM 2466 C CA . GLU A 1 315 ? 11.751 13.352 -30.522 1.00 52.50 315 GLU A CA 1
ATOM 2467 C C . GLU A 1 315 ? 13.258 13.072 -30.742 1.00 52.50 315 GLU A C 1
ATOM 2469 O O . GLU A 1 315 ? 13.908 13.707 -31.575 1.00 52.50 315 GLU A O 1
ATOM 2474 N N . ARG A 1 316 ? 13.852 12.132 -30.005 1.00 53.84 316 ARG A N 1
ATOM 2475 C CA . ARG A 1 316 ? 15.231 11.681 -30.190 1.00 53.84 316 ARG A CA 1
ATOM 2476 C C . ARG A 1 316 ? 15.251 10.156 -30.309 1.00 53.84 316 ARG A C 1
ATOM 2478 O O . ARG A 1 316 ? 15.257 9.498 -29.266 1.00 53.84 316 ARG A O 1
ATOM 2485 N N . PRO A 1 317 ? 15.298 9.581 -31.529 1.00 54.72 317 PRO A N 1
ATOM 2486 C CA . PRO A 1 317 ? 15.624 8.166 -31.680 1.00 54.72 317 PRO A CA 1
ATOM 2487 C C . PRO A 1 317 ? 16.942 7.903 -30.956 1.00 54.72 317 PRO A C 1
ATOM 2489 O O . PRO A 1 317 ? 17.885 8.695 -31.064 1.00 54.72 317 PRO A O 1
ATOM 2492 N N . VAL A 1 318 ? 16.994 6.838 -30.157 1.00 58.94 318 VAL A N 1
ATOM 2493 C CA . VAL A 1 318 ? 18.176 6.564 -29.342 1.00 58.94 318 VAL A CA 1
ATOM 2494 C C . VAL A 1 318 ? 19.292 6.116 -30.297 1.00 58.94 318 VAL A C 1
ATOM 2496 O O . VAL A 1 318 ? 19.138 5.061 -30.921 1.00 58.94 318 VAL A O 1
ATOM 2499 N N . PRO A 1 319 ? 20.370 6.910 -30.493 1.00 55.34 319 PRO A N 1
ATOM 2500 C CA . PRO A 1 319 ? 21.287 6.699 -31.610 1.00 55.34 319 PRO A CA 1
ATOM 2501 C C . PRO A 1 319 ? 22.028 5.364 -31.524 1.00 55.34 319 PRO A C 1
ATOM 2503 O O . PRO A 1 319 ? 22.461 4.951 -30.444 1.00 55.34 319 PRO A O 1
ATOM 2506 N N . ARG A 1 320 ? 22.278 4.745 -32.684 1.00 56.88 320 ARG A N 1
ATOM 2507 C CA . ARG A 1 320 ? 23.236 3.644 -32.832 1.00 56.88 320 ARG A CA 1
ATOM 2508 C C . ARG A 1 320 ? 24.637 4.158 -32.485 1.00 56.88 320 ARG A C 1
ATOM 2510 O O . ARG A 1 320 ? 25.254 4.869 -33.274 1.00 56.88 320 ARG A O 1
ATOM 2517 N N . HIS A 1 321 ? 25.173 3.802 -31.319 1.00 50.72 321 HIS A N 1
ATOM 2518 C CA . HIS A 1 321 ? 26.586 4.041 -31.017 1.00 50.72 321 HIS A CA 1
ATOM 2519 C C . HIS A 1 321 ? 27.415 2.795 -31.337 1.00 50.72 321 HIS A C 1
ATOM 2521 O O . HIS A 1 321 ? 27.329 1.779 -30.654 1.00 50.72 321 HIS A O 1
ATOM 2527 N N . VAL A 1 322 ? 28.234 2.897 -32.384 1.00 44.38 322 VAL A N 1
ATOM 2528 C CA . VAL A 1 322 ? 29.212 1.884 -32.804 1.00 44.38 322 VAL A CA 1
ATOM 2529 C C . VAL A 1 322 ? 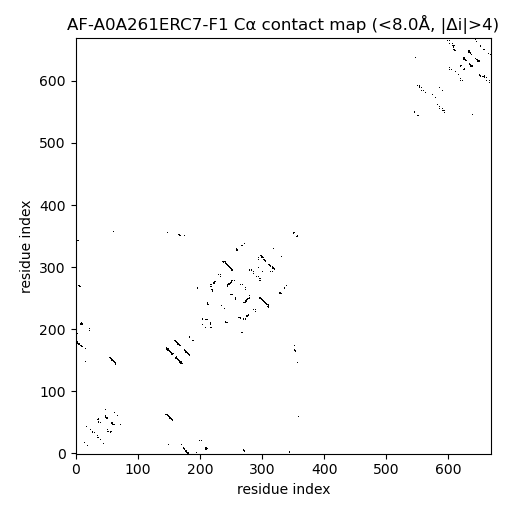30.221 1.595 -31.673 1.00 44.38 322 VAL A C 1
ATOM 2531 O O . VAL A 1 322 ? 30.842 2.534 -31.168 1.00 44.38 322 VAL A O 1
ATOM 2534 N N . ALA A 1 323 ? 30.360 0.304 -31.318 1.00 37.31 323 ALA A N 1
ATOM 2535 C CA . ALA A 1 323 ? 31.519 -0.432 -30.756 1.00 37.31 323 ALA A CA 1
ATOM 2536 C C . ALA A 1 323 ? 31.169 -1.375 -29.570 1.00 37.31 323 ALA A C 1
ATOM 2538 O O . ALA A 1 323 ? 30.924 -0.904 -28.459 1.00 37.31 323 ALA A O 1
ATOM 2539 N N . ASP A 1 324 ? 31.261 -2.686 -29.839 1.00 44.38 324 ASP A N 1
ATOM 2540 C CA . ASP A 1 324 ? 31.401 -3.877 -28.970 1.00 44.38 324 ASP A CA 1
ATOM 2541 C C . ASP A 1 324 ? 30.369 -4.206 -27.861 1.00 44.38 324 ASP A C 1
ATOM 2543 O O . ASP A 1 324 ? 29.828 -3.349 -27.158 1.00 44.38 324 ASP A O 1
ATOM 2547 N N . ASP A 1 325 ? 30.178 -5.523 -27.674 1.00 47.28 325 ASP A N 1
ATOM 2548 C CA . ASP A 1 325 ? 29.219 -6.289 -26.843 1.00 47.28 325 ASP A CA 1
ATOM 2549 C C . ASP A 1 325 ? 28.972 -5.810 -25.397 1.00 47.28 325 ASP A C 1
ATOM 2551 O O . ASP A 1 325 ? 27.999 -6.205 -24.754 1.00 47.28 325 ASP A O 1
ATOM 2555 N N . VAL A 1 326 ? 29.807 -4.915 -24.868 1.00 48.84 326 VAL A N 1
ATOM 2556 C CA . VAL A 1 326 ? 29.653 -4.306 -23.536 1.00 48.84 326 VAL A CA 1
ATOM 2557 C C . VAL A 1 326 ? 28.511 -3.263 -23.513 1.00 48.84 326 VAL A C 1
ATOM 2559 O O . VAL A 1 326 ? 28.021 -2.909 -22.440 1.00 48.84 326 VAL A O 1
ATOM 2562 N N . ARG A 1 327 ? 28.037 -2.774 -24.675 1.00 53.66 327 ARG A N 1
ATOM 2563 C CA . ARG A 1 327 ? 27.140 -1.596 -24.772 1.00 53.66 327 ARG A CA 1
ATOM 2564 C C . ARG A 1 327 ? 25.651 -1.866 -25.007 1.00 53.66 327 ARG A C 1
ATOM 2566 O O . ARG A 1 327 ? 24.848 -0.999 -24.664 1.00 53.66 327 ARG A O 1
ATOM 2573 N N . GLY A 1 328 ? 25.246 -3.041 -25.497 1.00 56.44 328 GLY A N 1
ATOM 2574 C CA . GLY A 1 328 ? 23.817 -3.377 -25.653 1.00 56.44 328 GLY A CA 1
ATOM 2575 C C . GLY A 1 328 ? 23.046 -3.308 -24.324 1.00 56.44 328 GLY A C 1
ATOM 2576 O O . GLY A 1 328 ? 21.886 -2.897 -24.279 1.00 56.44 328 GLY A O 1
ATOM 2577 N N . GLY A 1 329 ? 23.733 -3.610 -23.215 1.00 64.50 329 GLY A N 1
ATOM 2578 C CA . GLY A 1 329 ? 23.209 -3.430 -21.861 1.00 64.50 329 GLY A CA 1
ATOM 2579 C C . GLY A 1 329 ? 22.969 -1.965 -21.483 1.00 64.50 329 GLY A C 1
ATOM 2580 O O . GLY A 1 329 ? 21.965 -1.672 -20.846 1.00 64.50 329 GLY A O 1
ATOM 2581 N N . PHE A 1 330 ? 23.828 -1.034 -21.914 1.00 69.19 330 PHE A N 1
ATOM 2582 C CA . PHE A 1 330 ? 23.682 0.397 -21.617 1.00 69.19 330 PHE A CA 1
ATOM 2583 C C . PHE A 1 330 ? 22.473 1.015 -22.332 1.00 69.19 330 PHE A C 1
ATOM 2585 O O . PHE A 1 330 ? 21.728 1.793 -21.736 1.00 69.19 330 PHE A O 1
ATOM 2592 N N . LEU A 1 331 ? 22.249 0.649 -23.599 1.00 72.94 331 LEU A N 1
ATOM 2593 C CA . LEU A 1 331 ? 21.101 1.122 -24.374 1.00 72.94 331 LEU A CA 1
ATOM 2594 C C . LEU A 1 331 ? 19.780 0.587 -23.798 1.00 72.94 331 LEU A C 1
ATOM 2596 O O . LEU A 1 331 ? 18.857 1.361 -23.545 1.00 72.94 331 LEU A O 1
ATOM 2600 N N . ALA A 1 332 ? 19.723 -0.718 -23.510 1.00 77.12 332 ALA A N 1
ATOM 2601 C CA . ALA A 1 332 ? 18.580 -1.339 -22.845 1.00 77.12 332 ALA A CA 1
ATOM 2602 C C . ALA A 1 332 ? 18.306 -0.707 -21.468 1.00 77.12 332 ALA A C 1
ATOM 2604 O O . ALA A 1 332 ? 17.158 -0.410 -21.138 1.00 77.12 332 ALA A O 1
ATOM 2605 N N . ASP A 1 333 ? 19.353 -0.434 -20.684 1.00 77.31 333 ASP A N 1
ATOM 2606 C CA . ASP A 1 333 ? 19.238 0.217 -19.380 1.00 77.31 333 ASP A CA 1
ATOM 2607 C C . ASP A 1 333 ? 18.762 1.674 -19.486 1.00 77.31 333 ASP A C 1
ATOM 2609 O O . ASP A 1 333 ? 17.936 2.113 -18.688 1.00 77.31 333 ASP A O 1
ATOM 2613 N N . THR A 1 334 ? 19.205 2.409 -20.509 1.00 78.00 334 THR A N 1
ATOM 2614 C CA . THR A 1 334 ? 18.749 3.781 -20.781 1.00 78.00 334 THR A CA 1
ATOM 2615 C C . THR A 1 334 ? 17.250 3.812 -21.074 1.00 78.00 334 THR A C 1
ATOM 2617 O O . THR A 1 334 ? 16.516 4.571 -20.438 1.00 78.00 334 THR A O 1
ATOM 2620 N N . VAL A 1 335 ? 16.779 2.938 -21.973 1.00 82.62 335 VAL A N 1
ATOM 2621 C CA . VAL A 1 335 ? 15.349 2.791 -22.301 1.00 82.62 335 VAL A CA 1
ATOM 2622 C C . VAL A 1 335 ? 14.550 2.397 -21.057 1.00 82.62 335 VAL A C 1
ATOM 2624 O O . VAL A 1 335 ? 13.539 3.021 -20.734 1.00 82.62 335 VAL A O 1
ATOM 2627 N N . ARG A 1 336 ? 15.045 1.412 -20.300 1.00 84.81 336 ARG A N 1
ATOM 2628 C CA . ARG A 1 336 ? 14.437 0.935 -19.054 1.00 84.81 336 ARG A CA 1
ATOM 2629 C C . ARG A 1 336 ? 14.289 2.052 -18.021 1.00 84.81 336 ARG A C 1
ATOM 2631 O O . ARG A 1 336 ? 13.196 2.274 -17.501 1.00 84.81 336 ARG A O 1
ATOM 2638 N N . ARG A 1 337 ? 15.374 2.775 -17.726 1.00 81.00 337 ARG A N 1
ATOM 2639 C CA . ARG A 1 337 ? 15.370 3.892 -16.770 1.00 81.00 337 ARG A CA 1
ATOM 2640 C C . ARG A 1 337 ? 14.436 5.004 -17.218 1.00 81.00 337 ARG A C 1
ATOM 2642 O O . ARG A 1 337 ? 13.754 5.569 -16.366 1.00 81.00 337 ARG A O 1
ATOM 2649 N N . ARG A 1 338 ? 14.382 5.296 -18.521 1.00 82.00 338 ARG A N 1
ATOM 2650 C CA . ARG A 1 338 ? 13.493 6.312 -19.089 1.00 82.00 338 ARG A CA 1
ATOM 2651 C C . ARG A 1 338 ? 12.023 5.941 -18.905 1.00 82.00 338 ARG A C 1
ATOM 2653 O O . ARG A 1 338 ? 11.283 6.752 -18.352 1.00 82.00 338 ARG A O 1
ATOM 2660 N N . ILE A 1 339 ? 11.635 4.714 -19.263 1.00 85.12 339 ILE A N 1
ATOM 2661 C CA . ILE A 1 339 ? 10.266 4.207 -19.070 1.00 85.12 339 ILE A CA 1
ATOM 2662 C C . ILE A 1 339 ? 9.865 4.269 -17.598 1.00 85.12 339 ILE A C 1
ATOM 2664 O O . ILE A 1 339 ? 8.861 4.886 -17.247 1.00 85.12 339 ILE A O 1
ATOM 2668 N N . PHE A 1 340 ? 10.693 3.715 -16.713 1.00 83.00 340 PHE A N 1
ATOM 2669 C CA . PHE A 1 340 ? 10.401 3.739 -15.283 1.00 83.00 340 PHE A CA 1
ATOM 2670 C C . PHE A 1 340 ? 10.372 5.154 -14.705 1.00 83.00 340 PHE A C 1
ATOM 2672 O O . PHE A 1 340 ? 9.590 5.417 -13.800 1.00 83.00 340 PHE A O 1
ATOM 2679 N N . ALA A 1 341 ? 11.202 6.080 -15.191 1.00 78.69 341 ALA A N 1
ATOM 2680 C CA . ALA A 1 341 ? 11.196 7.453 -14.700 1.00 78.69 341 ALA A CA 1
ATOM 2681 C C . ALA A 1 341 ? 9.862 8.159 -14.960 1.00 78.69 341 ALA A C 1
ATOM 2683 O O . ALA A 1 341 ? 9.381 8.832 -14.053 1.00 78.69 341 ALA A O 1
ATOM 2684 N N . VAL A 1 342 ? 9.271 7.976 -16.144 1.00 77.31 342 VAL A N 1
ATOM 2685 C CA . VAL A 1 342 ? 7.975 8.577 -16.495 1.00 77.31 342 VAL A CA 1
ATOM 2686 C C . VAL A 1 342 ? 6.836 7.891 -15.747 1.00 77.31 342 VAL A C 1
ATOM 2688 O O . VAL A 1 342 ? 6.070 8.566 -15.072 1.00 77.31 342 VAL A O 1
ATOM 2691 N N . LEU A 1 343 ? 6.779 6.555 -15.751 1.00 76.19 343 LEU A N 1
ATOM 2692 C CA . LEU A 1 343 ? 5.705 5.812 -15.071 1.00 76.19 343 LEU A CA 1
ATOM 2693 C C . LEU A 1 343 ? 5.707 5.993 -13.543 1.00 76.19 343 LEU A C 1
ATOM 2695 O O . LEU A 1 343 ? 4.694 5.799 -12.882 1.00 76.19 343 LEU A O 1
ATOM 2699 N N . ARG A 1 344 ? 6.843 6.380 -12.948 1.00 74.00 344 ARG A N 1
ATOM 2700 C CA . ARG A 1 344 ? 6.912 6.767 -11.529 1.00 74.00 344 ARG A CA 1
ATOM 2701 C C . ARG A 1 344 ? 6.281 8.124 -11.223 1.00 74.00 344 ARG A C 1
ATOM 2703 O O . ARG A 1 344 ? 6.057 8.401 -10.049 1.00 74.00 344 ARG A O 1
ATOM 2710 N N . GLN A 1 345 ? 6.100 8.980 -12.226 1.00 69.50 345 GLN A N 1
ATOM 2711 C CA . GLN A 1 345 ? 5.503 10.308 -12.073 1.00 69.50 345 GLN A CA 1
ATOM 2712 C C . GLN A 1 345 ? 3.983 10.286 -12.257 1.00 69.50 345 GLN A C 1
ATOM 2714 O O . GLN A 1 345 ? 3.339 11.293 -11.982 1.00 69.50 345 GLN A O 1
ATOM 2719 N N . GLU A 1 346 ? 3.413 9.167 -12.711 1.00 68.31 346 GLU A N 1
ATOM 2720 C CA . GLU A 1 346 ? 1.966 9.013 -12.798 1.00 68.31 346 GLU A CA 1
ATOM 2721 C C . GLU A 1 346 ? 1.346 8.932 -11.400 1.00 68.31 346 GLU A C 1
ATOM 2723 O O . GLU A 1 346 ? 1.777 8.148 -10.547 1.00 68.31 346 GLU A O 1
ATOM 2728 N N . ASP A 1 347 ? 0.317 9.749 -11.174 1.00 68.81 347 ASP A N 1
ATOM 2729 C CA . ASP A 1 347 ? -0.462 9.715 -9.943 1.00 68.81 347 ASP A CA 1
ATOM 2730 C C . ASP A 1 347 ? -1.228 8.392 -9.848 1.00 68.81 347 ASP A C 1
ATOM 2732 O O . ASP A 1 347 ? -2.027 8.037 -10.717 1.00 68.81 347 ASP A O 1
ATOM 2736 N N . VAL A 1 348 ? -1.014 7.672 -8.748 1.00 76.94 348 VAL A N 1
ATOM 2737 C CA . VAL A 1 348 ? -1.754 6.450 -8.431 1.00 76.94 348 VAL A CA 1
ATOM 2738 C C . VAL A 1 348 ? -2.869 6.801 -7.458 1.00 76.94 348 VAL A C 1
ATOM 2740 O O . VAL A 1 348 ? -2.613 7.355 -6.390 1.00 76.94 348 VAL A O 1
ATOM 2743 N N . PHE A 1 349 ? -4.111 6.475 -7.819 1.00 75.88 349 PHE A N 1
ATOM 2744 C CA . PHE A 1 349 ? -5.261 6.718 -6.948 1.00 75.88 349 PHE A CA 1
ATOM 2745 C C . PHE A 1 349 ? -5.147 5.946 -5.626 1.00 75.88 349 PHE A C 1
ATOM 2747 O O . PHE A 1 349 ? -4.638 4.824 -5.596 1.00 75.88 349 PHE A O 1
ATOM 2754 N N . ASP A 1 350 ? -5.683 6.514 -4.543 1.00 76.50 350 ASP A N 1
ATOM 2755 C CA . ASP A 1 350 ? -5.570 5.963 -3.187 1.00 76.50 350 ASP A CA 1
ATOM 2756 C C . ASP A 1 350 ? -6.031 4.496 -3.092 1.00 76.50 350 ASP A C 1
ATOM 2758 O O . ASP A 1 350 ? -5.380 3.696 -2.419 1.00 76.50 350 ASP A O 1
ATOM 2762 N N . GLU A 1 351 ? -7.098 4.101 -3.799 1.00 80.56 351 GLU A N 1
ATOM 2763 C CA . GLU A 1 351 ? -7.588 2.710 -3.833 1.00 80.56 351 GLU A CA 1
ATOM 2764 C C . GLU A 1 351 ? -6.597 1.684 -4.397 1.00 80.56 351 GLU A C 1
ATOM 2766 O O . GLU A 1 351 ? -6.771 0.484 -4.192 1.00 80.56 351 GLU A O 1
ATOM 2771 N N . PHE A 1 352 ? -5.564 2.157 -5.087 1.00 85.69 352 PHE A N 1
ATOM 2772 C CA . PHE A 1 352 ? -4.485 1.367 -5.665 1.00 85.69 352 PHE A CA 1
ATOM 2773 C C . PHE A 1 352 ? -3.163 1.547 -4.912 1.00 85.69 352 PHE A C 1
ATOM 2775 O O . PHE A 1 352 ? -2.118 1.120 -5.393 1.00 85.69 352 PHE A O 1
ATOM 2782 N N . THR A 1 353 ? -3.194 2.137 -3.715 1.00 87.12 353 THR A N 1
ATOM 2783 C CA . THR A 1 353 ? -2.031 2.247 -2.824 1.00 87.12 353 THR A CA 1
ATOM 2784 C C . THR A 1 353 ? -2.282 1.511 -1.515 1.00 87.12 353 THR A C 1
ATOM 2786 O O . THR A 1 353 ? -3.403 1.455 -1.008 1.00 87.12 353 THR A O 1
ATOM 2789 N N . TRP A 1 354 ? -1.231 0.945 -0.924 1.00 89.44 354 TRP A N 1
ATOM 2790 C CA . TRP A 1 354 ? -1.363 0.228 0.345 1.00 89.44 354 TRP A CA 1
ATOM 2791 C C . TRP A 1 354 ? -1.888 1.139 1.455 1.00 89.44 354 TRP A C 1
ATOM 2793 O O . TRP A 1 354 ? -2.751 0.745 2.243 1.00 89.44 354 TRP A O 1
ATOM 2803 N N . ASP A 1 355 ? -1.376 2.366 1.518 1.00 82.44 355 ASP A N 1
ATOM 2804 C CA . ASP A 1 355 ? -1.766 3.330 2.541 1.00 82.44 355 ASP A CA 1
ATOM 2805 C C . ASP A 1 355 ? -3.210 3.798 2.339 1.00 82.44 355 ASP A C 1
ATOM 2807 O O . ASP A 1 355 ? -3.951 3.908 3.318 1.00 82.44 355 ASP A O 1
ATOM 2811 N N . GLY A 1 356 ? -3.649 3.992 1.092 1.00 79.25 356 GLY A N 1
ATOM 2812 C CA . GLY A 1 356 ? -5.034 4.333 0.778 1.00 79.25 356 GLY A CA 1
ATOM 2813 C C . GLY A 1 356 ? -6.013 3.199 1.090 1.00 79.25 356 GLY A C 1
ATOM 2814 O O . GLY A 1 356 ? -7.033 3.442 1.735 1.00 79.25 356 GLY A O 1
ATOM 2815 N N . VAL A 1 357 ? -5.680 1.942 0.770 1.00 84.44 357 VAL A N 1
ATOM 2816 C CA . VAL A 1 357 ? -6.499 0.777 1.162 1.00 84.44 357 VAL A CA 1
ATOM 2817 C C . VAL A 1 357 ? -6.588 0.650 2.685 1.00 84.44 357 VAL A C 1
ATOM 2819 O O . VAL A 1 357 ? -7.678 0.471 3.230 1.00 84.44 357 VAL A O 1
ATOM 2822 N N . ASN A 1 358 ? -5.478 0.806 3.411 1.00 81.50 358 ASN A N 1
ATOM 2823 C CA . ASN A 1 358 ? -5.518 0.779 4.876 1.00 81.50 358 ASN A CA 1
ATOM 2824 C C . ASN A 1 358 ? -6.293 1.962 5.464 1.00 81.50 358 ASN A C 1
ATOM 2826 O O . ASN A 1 358 ? -6.995 1.787 6.460 1.00 81.50 358 ASN A O 1
ATOM 2830 N N . ALA A 1 359 ? -6.221 3.145 4.850 1.00 74.94 359 ALA A N 1
ATOM 2831 C CA . ALA A 1 359 ? -7.038 4.285 5.243 1.00 74.94 359 ALA A CA 1
ATOM 2832 C C . ALA A 1 359 ? -8.535 3.999 5.038 1.00 74.94 359 ALA A C 1
ATOM 2834 O O . ALA A 1 359 ? -9.329 4.299 5.929 1.00 74.94 359 ALA A O 1
ATOM 2835 N N . LEU A 1 360 ? -8.918 3.354 3.930 1.00 76.31 360 LEU A N 1
ATOM 2836 C CA . LEU A 1 360 ? -10.296 2.925 3.664 1.00 76.31 360 LEU A CA 1
ATOM 2837 C C . LEU A 1 360 ? -10.793 1.905 4.700 1.00 76.31 360 LEU A C 1
ATOM 2839 O O . LEU A 1 360 ? -11.893 2.059 5.246 1.00 76.31 360 LEU A O 1
ATOM 2843 N N . ILE A 1 361 ? -9.972 0.901 5.028 1.00 80.19 361 ILE A N 1
ATOM 2844 C CA . ILE A 1 361 ? -10.269 -0.093 6.072 1.00 80.19 361 ILE A CA 1
ATOM 2845 C C . ILE A 1 361 ? -10.424 0.592 7.436 1.00 80.19 361 ILE A C 1
ATOM 2847 O O . ILE A 1 361 ? -11.402 0.349 8.149 1.00 80.19 361 ILE A O 1
ATOM 2851 N N . ALA A 1 362 ? -9.489 1.473 7.801 1.00 71.31 362 ALA A N 1
ATOM 2852 C CA . ALA A 1 362 ? -9.499 2.178 9.079 1.00 71.31 362 ALA A CA 1
ATOM 2853 C C . ALA A 1 362 ? -10.708 3.116 9.208 1.00 71.31 362 ALA A C 1
ATOM 2855 O O . ALA A 1 362 ? -11.370 3.128 10.249 1.00 71.31 362 ALA A O 1
ATOM 2856 N N . GLN A 1 363 ? -11.036 3.861 8.150 1.00 69.12 363 GLN A N 1
ATOM 2857 C CA . GLN A 1 363 ? -12.194 4.751 8.122 1.00 69.12 363 GLN A CA 1
ATOM 2858 C C . GLN A 1 363 ? -13.492 3.957 8.296 1.00 69.12 363 GLN A C 1
ATOM 2860 O O . GLN A 1 363 ? -14.302 4.287 9.157 1.00 69.12 363 GLN A O 1
ATOM 2865 N N . THR A 1 364 ? -13.663 2.871 7.542 1.00 71.19 364 THR A N 1
ATOM 2866 C CA . THR A 1 364 ? -14.869 2.028 7.607 1.00 71.19 364 THR A CA 1
ATOM 2867 C C . THR A 1 364 ? -15.016 1.360 8.976 1.00 71.19 364 THR A C 1
ATOM 2869 O O . THR A 1 364 ? -16.106 1.320 9.548 1.00 71.19 364 THR A O 1
ATOM 2872 N N . SER A 1 365 ? -13.902 0.903 9.554 1.00 67.31 365 SER A N 1
ATOM 2873 C CA . SER A 1 365 ? -13.869 0.361 10.917 1.00 67.31 365 SER A CA 1
ATOM 2874 C C . SER A 1 365 ? -14.259 1.416 11.956 1.00 67.31 365 SER A C 1
ATOM 2876 O O . SER A 1 365 ? -15.026 1.120 12.870 1.00 67.31 365 SER A O 1
ATOM 2878 N N . THR A 1 366 ? -13.780 2.653 11.799 1.00 64.19 366 THR A N 1
ATOM 2879 C CA . THR A 1 366 ? -14.118 3.777 12.688 1.00 64.19 366 THR A CA 1
ATOM 2880 C C . THR A 1 366 ? -15.599 4.137 12.587 1.00 64.19 366 THR A C 1
ATOM 2882 O O . THR A 1 366 ? -16.269 4.179 13.612 1.00 64.19 366 THR A O 1
ATOM 2885 N N . GLU A 1 367 ? -16.145 4.288 11.376 1.00 67.25 367 GLU A N 1
ATOM 2886 C CA . GLU A 1 367 ? -17.575 4.560 11.159 1.00 67.25 367 GLU A CA 1
ATOM 2887 C C . GLU A 1 367 ? -18.461 3.452 11.774 1.00 67.25 367 GLU A C 1
ATOM 2889 O O . GLU A 1 367 ? -19.518 3.727 12.347 1.00 67.25 367 GLU A O 1
ATOM 2894 N N . ARG A 1 368 ? -18.037 2.180 11.701 1.00 65.88 368 ARG A N 1
ATOM 2895 C CA . ARG A 1 368 ? -18.747 1.059 12.343 1.00 65.88 368 ARG A CA 1
ATOM 2896 C C . ARG A 1 368 ? -18.681 1.141 13.865 1.00 65.88 368 ARG A C 1
ATOM 2898 O O . ARG A 1 368 ? -19.707 0.948 14.515 1.00 65.88 368 ARG A O 1
ATOM 2905 N N . LEU A 1 369 ? -17.504 1.419 14.425 1.00 64.44 369 LEU A N 1
ATOM 2906 C CA . LEU A 1 369 ? -17.327 1.595 15.866 1.00 64.44 369 LEU A CA 1
ATOM 2907 C C . LEU A 1 369 ? -18.147 2.777 16.391 1.00 64.44 369 LEU A C 1
ATOM 2909 O O . LEU A 1 369 ? -18.727 2.664 17.463 1.00 64.44 369 LEU A O 1
ATOM 2913 N N . GLU A 1 370 ? -18.255 3.869 15.634 1.00 66.06 370 GLU A N 1
ATOM 2914 C CA . GLU A 1 370 ? -19.126 5.004 15.959 1.00 66.06 370 GLU A CA 1
ATOM 2915 C C . GLU A 1 370 ? -20.603 4.601 15.956 1.00 66.06 370 GLU A C 1
ATOM 2917 O O . GLU A 1 370 ? -21.307 4.868 16.923 1.00 66.06 370 GLU A O 1
ATOM 2922 N N . LYS A 1 371 ? -21.075 3.865 14.940 1.00 70.81 371 LYS A N 1
ATOM 2923 C CA . LYS A 1 371 ? -22.455 3.343 14.926 1.00 70.81 371 LYS A CA 1
ATOM 2924 C C . LYS A 1 371 ? -22.736 2.394 16.092 1.00 70.81 371 LYS A C 1
ATOM 2926 O O . LYS A 1 371 ? -23.795 2.474 16.712 1.00 70.81 371 LYS A O 1
ATOM 2931 N N . GLN A 1 372 ? -21.799 1.494 16.394 1.00 62.59 372 GLN A N 1
ATOM 2932 C CA . GLN A 1 372 ? -21.895 0.606 17.554 1.00 62.59 372 GLN A CA 1
ATOM 2933 C C . GLN A 1 372 ? -21.920 1.415 18.851 1.00 62.59 372 GLN A C 1
ATOM 2935 O O . GLN A 1 372 ? -22.753 1.152 19.716 1.00 62.59 372 GLN A O 1
ATOM 2940 N N . TYR A 1 373 ? -21.072 2.437 18.959 1.00 66.88 373 TYR A N 1
ATOM 2941 C CA . TYR A 1 373 ? -21.042 3.356 20.087 1.00 66.88 373 TYR A CA 1
ATOM 2942 C C . TYR A 1 373 ? -22.373 4.091 20.262 1.00 66.88 373 TYR A C 1
ATOM 2944 O O . TYR A 1 373 ? -22.911 4.094 21.364 1.00 66.88 373 TYR A O 1
ATOM 2952 N N . ASP A 1 374 ? -22.939 4.652 19.197 1.00 70.62 374 ASP A N 1
ATOM 2953 C CA . ASP A 1 374 ? -24.225 5.346 19.241 1.00 70.62 374 ASP A CA 1
ATOM 2954 C C . ASP A 1 374 ? -25.358 4.392 19.634 1.00 70.62 374 ASP A C 1
ATOM 2956 O O . ASP A 1 374 ? -26.204 4.742 20.458 1.00 70.62 374 ASP A O 1
ATOM 2960 N N . SER A 1 375 ? -25.355 3.159 19.111 1.00 68.38 375 SER A N 1
ATOM 2961 C CA . SER A 1 375 ? -26.333 2.136 19.502 1.00 68.38 375 SER A CA 1
ATOM 2962 C C . SER A 1 375 ? -26.221 1.768 20.985 1.00 68.38 375 SER A C 1
ATOM 2964 O O . SER A 1 375 ? -27.220 1.815 21.699 1.00 68.38 375 SER A O 1
ATOM 2966 N N . ALA A 1 376 ? -25.005 1.524 21.483 1.00 64.88 376 ALA A N 1
ATOM 2967 C CA . ALA A 1 376 ? -24.751 1.199 22.882 1.00 64.88 376 ALA A CA 1
ATOM 2968 C C . ALA A 1 376 ? -25.046 2.389 23.812 1.00 64.88 376 ALA A C 1
ATOM 2970 O O . ALA A 1 376 ? -25.585 2.214 24.901 1.00 64.88 376 ALA A O 1
ATOM 2971 N N . SER A 1 377 ? -24.736 3.613 23.379 1.00 70.62 377 SER A N 1
ATOM 2972 C CA . SER A 1 377 ? -25.056 4.851 24.095 1.00 70.62 377 SER A CA 1
ATOM 2973 C C . SER A 1 377 ? -26.570 5.024 24.229 1.00 70.62 377 SER A C 1
ATOM 2975 O O . SER A 1 377 ? -27.067 5.310 25.319 1.00 70.62 377 SER A O 1
ATOM 2977 N N . ASN A 1 378 ? -27.318 4.770 23.152 1.00 75.88 378 ASN A N 1
ATOM 2978 C CA . ASN A 1 378 ? -28.779 4.788 23.171 1.00 75.88 378 ASN A CA 1
ATOM 2979 C C . ASN A 1 378 ? -29.355 3.699 24.091 1.00 75.88 378 ASN A C 1
ATOM 2981 O O . ASN A 1 378 ? -30.288 3.970 24.847 1.00 75.88 378 ASN A O 1
ATOM 2985 N N . GLU A 1 379 ? -28.808 2.481 24.068 1.00 75.25 379 GLU A N 1
ATOM 2986 C CA . GLU A 1 379 ? -29.201 1.404 24.986 1.00 75.25 379 GLU A CA 1
ATOM 2987 C C . GLU A 1 379 ? -28.929 1.768 26.451 1.00 75.25 379 GLU A C 1
ATOM 2989 O O . GLU A 1 379 ? -29.789 1.560 27.309 1.00 75.25 379 GLU A O 1
ATOM 2994 N N . LEU A 1 380 ? -27.776 2.376 26.740 1.00 71.38 380 LEU A N 1
ATOM 2995 C CA . LEU A 1 380 ? -27.414 2.842 28.077 1.00 71.38 380 LEU A CA 1
ATOM 2996 C C . LEU A 1 380 ? -28.347 3.965 28.543 1.00 71.38 380 LEU A C 1
ATOM 2998 O O . LEU A 1 380 ? -28.800 3.956 29.689 1.00 71.38 380 LEU A O 1
ATOM 3002 N N . GLU A 1 381 ? -28.706 4.901 27.664 1.00 74.56 381 GLU A N 1
ATOM 3003 C CA . GLU A 1 381 ? -29.691 5.936 27.978 1.00 74.56 381 GLU A CA 1
ATOM 3004 C C . GLU A 1 381 ? -31.071 5.327 28.277 1.00 74.56 381 GLU A C 1
ATOM 3006 O O . GLU A 1 381 ? -31.730 5.717 29.246 1.00 74.56 381 GLU A O 1
ATOM 3011 N N . GLN A 1 382 ? -31.500 4.323 27.506 1.00 77.12 382 GLN A N 1
ATOM 3012 C CA . GLN A 1 382 ? -32.738 3.590 27.779 1.00 77.12 382 GLN A CA 1
ATOM 3013 C C . GLN A 1 382 ? -32.682 2.842 29.117 1.00 77.12 382 GLN A C 1
ATOM 3015 O O . GLN A 1 382 ? -33.644 2.904 29.888 1.00 77.12 382 GLN A O 1
ATOM 3020 N N . ALA A 1 383 ? -31.572 2.167 29.424 1.00 69.19 383 ALA A N 1
ATOM 3021 C CA . ALA A 1 383 ? -31.365 1.488 30.700 1.00 69.19 383 ALA A CA 1
ATOM 3022 C C . ALA A 1 383 ? -31.409 2.481 31.871 1.00 69.19 383 ALA A C 1
ATOM 3024 O O . ALA A 1 383 ? -32.098 2.239 32.863 1.00 69.19 383 ALA A O 1
ATOM 3025 N N . ARG A 1 384 ? -30.778 3.651 31.721 1.00 71.38 384 ARG A N 1
ATOM 3026 C CA . ARG A 1 384 ? -30.812 4.721 32.723 1.00 71.38 384 ARG A CA 1
ATOM 3027 C C . ARG A 1 384 ? -32.226 5.243 32.962 1.00 71.38 384 ARG A C 1
ATOM 3029 O O . ARG A 1 384 ? -32.640 5.346 34.111 1.00 71.38 384 ARG A O 1
ATOM 3036 N N . ARG A 1 385 ? -33.012 5.468 31.903 1.00 75.94 385 ARG A N 1
ATOM 3037 C CA . ARG A 1 385 ? -34.433 5.845 32.029 1.00 75.94 385 ARG A CA 1
ATOM 3038 C C . ARG A 1 385 ? -35.253 4.779 32.763 1.00 75.94 385 ARG A C 1
ATOM 3040 O O . ARG A 1 385 ? -36.105 5.122 33.580 1.00 75.94 385 ARG A O 1
ATOM 3047 N N . ARG A 1 386 ? -35.000 3.488 32.506 1.00 77.31 386 ARG A N 1
ATOM 3048 C CA . ARG A 1 386 ? -35.650 2.376 33.234 1.00 77.31 386 ARG A CA 1
ATOM 3049 C C . ARG A 1 386 ? -35.263 2.362 34.715 1.00 77.31 386 ARG A C 1
ATOM 3051 O O . ARG A 1 386 ? -36.117 2.089 35.561 1.00 77.31 386 ARG A O 1
ATOM 3058 N N . LEU A 1 387 ? -34.006 2.671 35.025 1.00 72.06 387 LEU A N 1
ATOM 3059 C CA . LEU A 1 387 ? -33.484 2.738 36.388 1.00 72.06 387 LEU A CA 1
ATOM 3060 C C . LEU A 1 387 ? -34.069 3.925 37.161 1.00 72.06 387 LEU A C 1
ATOM 3062 O O . LEU A 1 387 ? -34.519 3.744 38.292 1.00 72.06 387 LEU A O 1
ATOM 3066 N N . ASP A 1 388 ? -34.146 5.103 36.542 1.00 78.44 388 ASP A N 1
ATOM 3067 C CA . ASP A 1 388 ? -34.785 6.287 37.127 1.00 78.44 388 ASP A CA 1
ATOM 3068 C C . ASP A 1 388 ? -36.276 6.021 37.403 1.00 78.44 388 ASP A C 1
ATOM 3070 O O . ASP A 1 388 ? -36.764 6.277 38.504 1.00 78.44 388 ASP A O 1
ATOM 3074 N N . ALA A 1 389 ? -36.989 5.404 36.453 1.00 78.81 389 ALA A N 1
ATOM 3075 C CA . ALA A 1 389 ? -38.391 5.022 36.631 1.00 78.81 389 ALA A CA 1
ATOM 3076 C C . ALA A 1 389 ? -38.593 3.979 37.748 1.00 78.81 389 ALA A C 1
ATOM 3078 O O . ALA A 1 389 ? -39.565 4.054 38.501 1.00 78.81 389 ALA A O 1
ATOM 3079 N N . SER A 1 390 ? -37.686 3.008 37.876 1.00 72.75 390 SER A N 1
ATOM 3080 C CA . SER A 1 390 ? -37.743 1.998 38.943 1.00 72.75 390 SER A CA 1
ATOM 3081 C C . SER A 1 390 ? -37.402 2.596 40.311 1.00 72.75 390 SER A C 1
ATOM 3083 O O . SER A 1 390 ? -38.050 2.270 41.302 1.00 72.75 390 SER A O 1
ATOM 3085 N N . SER A 1 391 ? -36.447 3.529 40.362 1.00 73.88 391 SER A N 1
ATOM 3086 C CA . SER A 1 391 ? -36.087 4.273 41.575 1.00 73.88 391 SER A CA 1
ATOM 3087 C C . SER A 1 391 ? -37.248 5.133 42.073 1.00 73.88 391 SER A C 1
ATOM 3089 O O . SER A 1 391 ? -37.517 5.179 43.273 1.00 73.88 391 SER A O 1
ATOM 3091 N N . GLU A 1 392 ? -37.979 5.769 41.156 1.00 79.81 392 GLU A N 1
ATOM 3092 C CA . GLU A 1 392 ? -39.177 6.539 41.490 1.00 79.81 392 GLU A CA 1
ATOM 3093 C C . GLU A 1 392 ? -40.296 5.636 42.036 1.00 79.81 392 GLU A C 1
ATOM 3095 O O . GLU A 1 392 ? -40.909 5.964 43.050 1.00 79.81 392 GLU A O 1
ATOM 3100 N N . LYS A 1 393 ? -40.512 4.450 41.446 1.00 80.12 393 LYS A N 1
ATOM 3101 C CA . LYS A 1 393 ? -41.455 3.455 41.994 1.00 80.12 393 LYS A CA 1
ATOM 3102 C C . LYS A 1 393 ? -41.077 3.005 43.405 1.00 80.12 393 LYS A C 1
ATOM 3104 O O . LYS A 1 393 ? -41.948 2.941 44.268 1.00 80.12 393 LYS A O 1
ATOM 3109 N N . LEU A 1 394 ? -39.797 2.730 43.658 1.00 73.25 394 LEU A N 1
ATOM 3110 C CA . LEU A 1 394 ? -39.309 2.364 44.994 1.00 73.25 394 LEU A CA 1
ATOM 3111 C C . LEU A 1 394 ? -39.520 3.494 46.006 1.00 73.25 394 LEU A C 1
ATOM 3113 O O . LEU A 1 394 ? -39.899 3.242 47.149 1.00 73.25 394 LEU A O 1
ATOM 3117 N N . ARG A 1 395 ? -39.315 4.748 45.590 1.00 77.06 395 ARG A N 1
ATOM 3118 C CA . ARG A 1 395 ? -39.592 5.919 46.427 1.00 77.06 395 ARG A CA 1
ATOM 3119 C C . ARG A 1 395 ? -41.077 6.016 46.778 1.00 77.06 395 ARG A C 1
ATOM 3121 O O . ARG A 1 395 ? -41.404 6.185 47.947 1.00 77.06 395 ARG A O 1
ATOM 3128 N N . GLN A 1 396 ? -41.959 5.834 45.797 1.00 81.06 396 GLN A N 1
ATOM 3129 C CA . GLN A 1 396 ? -43.409 5.819 46.013 1.00 81.06 396 GLN A CA 1
ATOM 3130 C C . GLN A 1 396 ? -43.845 4.688 46.947 1.00 81.06 396 GLN A C 1
ATOM 3132 O O . GLN A 1 396 ? -44.670 4.918 47.829 1.00 81.06 396 GLN A O 1
ATOM 3137 N N . GLN A 1 397 ? -43.279 3.487 46.787 1.00 78.06 397 GLN A N 1
ATOM 3138 C CA . GLN A 1 397 ? -43.530 2.374 47.700 1.00 78.06 397 GLN A CA 1
ATOM 3139 C C . GLN A 1 397 ? -43.098 2.728 49.119 1.00 78.06 397 GLN A C 1
ATOM 3141 O O . GLN A 1 397 ? -43.917 2.629 50.021 1.00 78.06 397 GLN A O 1
ATOM 3146 N N . ARG A 1 398 ? -41.873 3.232 49.314 1.00 75.50 398 ARG A N 1
ATOM 3147 C CA . ARG A 1 398 ? -41.376 3.652 50.633 1.00 75.50 398 ARG A CA 1
ATOM 3148 C C . ARG A 1 398 ? -42.281 4.694 51.293 1.00 75.50 398 ARG A C 1
ATOM 3150 O O . ARG A 1 398 ? -42.612 4.552 52.468 1.00 75.50 398 ARG A O 1
ATOM 3157 N N . ASP A 1 399 ? -42.693 5.715 50.545 1.00 80.12 399 ASP A N 1
ATOM 3158 C CA . ASP A 1 399 ? -43.588 6.757 51.052 1.00 80.12 399 ASP A CA 1
ATOM 3159 C C . ASP A 1 399 ? -44.964 6.174 51.433 1.00 80.12 399 ASP A C 1
ATOM 3161 O O . ASP A 1 399 ? -45.548 6.579 52.440 1.00 80.12 399 ASP A O 1
ATOM 3165 N N . ALA A 1 400 ? -45.476 5.197 50.673 1.00 77.44 400 ALA A N 1
ATOM 3166 C CA . ALA A 1 400 ? -46.715 4.488 50.989 1.00 77.44 400 ALA A CA 1
ATOM 3167 C C . ALA A 1 400 ? -46.584 3.614 52.248 1.00 77.44 400 ALA A C 1
ATOM 3169 O O . ALA A 1 400 ? -47.464 3.669 53.109 1.00 77.44 400 ALA A O 1
ATOM 3170 N N . THR A 1 401 ? -45.486 2.866 52.406 1.00 75.75 401 THR A N 1
ATOM 3171 C CA . THR A 1 401 ? -45.233 2.056 53.608 1.00 75.75 401 THR A CA 1
ATOM 3172 C C . THR A 1 401 ? -45.105 2.935 54.850 1.00 75.75 401 THR A C 1
ATOM 3174 O O . THR A 1 401 ? -45.683 2.620 55.887 1.00 75.75 401 THR A O 1
ATOM 3177 N N . SER A 1 402 ? -44.422 4.085 54.750 1.00 76.19 402 SER A N 1
ATOM 3178 C CA . SER A 1 402 ? -44.347 5.048 55.855 1.00 76.19 402 SER A CA 1
ATOM 3179 C C . SER A 1 402 ? -45.721 5.600 56.244 1.00 76.19 402 SER A C 1
ATOM 3181 O O . SER A 1 402 ? -46.005 5.706 57.435 1.00 76.19 402 SER A O 1
ATOM 3183 N N . ARG A 1 403 ? -46.608 5.893 55.283 1.00 79.56 403 ARG A N 1
ATOM 3184 C CA . ARG A 1 403 ? -47.990 6.316 55.587 1.00 79.56 403 ARG A CA 1
ATOM 3185 C C . ARG A 1 403 ? -48.777 5.223 56.306 1.00 79.56 403 ARG A C 1
ATOM 3187 O O . ARG A 1 403 ? -49.320 5.483 57.371 1.00 79.56 403 ARG A O 1
ATOM 3194 N N . LEU A 1 404 ? -48.748 3.997 55.783 1.00 80.00 404 LEU A N 1
ATOM 3195 C CA . LEU A 1 404 ? -49.388 2.836 56.413 1.00 80.00 404 LEU A CA 1
ATOM 3196 C C . LEU A 1 404 ? -48.893 2.610 57.849 1.00 80.00 404 LEU A C 1
ATOM 3198 O O . LEU A 1 404 ? -49.700 2.361 58.740 1.00 80.00 404 LEU A O 1
ATOM 3202 N N . SER A 1 405 ? -47.586 2.748 58.096 1.00 75.69 405 SER A N 1
ATOM 3203 C CA . SER A 1 405 ? -47.031 2.635 59.452 1.00 75.69 405 SER A CA 1
ATOM 3204 C C . SER A 1 405 ? -47.519 3.738 60.401 1.00 75.69 405 SER A C 1
ATOM 3206 O O . SER A 1 405 ? -47.754 3.468 61.578 1.00 75.69 405 SER A O 1
ATOM 3208 N N . ALA A 1 406 ? -47.723 4.963 59.902 1.00 76.56 406 ALA A N 1
ATOM 3209 C CA . ALA A 1 406 ? -48.231 6.078 60.698 1.00 76.56 406 ALA A CA 1
ATOM 3210 C C . ALA A 1 406 ? -49.720 5.898 61.043 1.00 76.56 406 ALA A C 1
ATOM 3212 O O . ALA A 1 406 ? -50.108 6.094 62.194 1.00 76.56 406 ALA A O 1
ATOM 3213 N N . ASP A 1 407 ? -50.532 5.447 60.082 1.00 79.19 407 ASP A N 1
ATOM 3214 C CA . ASP A 1 407 ? -51.961 5.159 60.283 1.00 79.19 407 ASP A CA 1
ATOM 3215 C C . ASP A 1 407 ? -52.177 4.025 61.306 1.00 79.19 407 ASP A C 1
ATOM 3217 O O . ASP A 1 407 ? -53.097 4.066 62.134 1.00 79.19 407 ASP A O 1
ATOM 3221 N N . LEU A 1 408 ? -51.305 3.011 61.283 1.00 76.88 408 LEU A N 1
ATOM 3222 C CA . LEU A 1 408 ? -51.283 1.930 62.273 1.00 76.88 408 LEU A CA 1
ATOM 3223 C C . LEU A 1 408 ? -50.919 2.439 63.673 1.00 76.88 408 LEU A C 1
ATOM 3225 O O . LEU A 1 408 ? -51.580 2.056 64.639 1.00 76.88 408 LEU A O 1
ATOM 3229 N N . ALA A 1 409 ? -49.923 3.323 63.793 1.00 75.38 409 ALA A N 1
ATOM 3230 C CA . ALA A 1 409 ? -49.560 3.937 65.071 1.00 75.38 409 ALA A CA 1
ATOM 3231 C C . ALA A 1 409 ? -50.719 4.769 65.653 1.00 75.38 409 ALA A C 1
ATOM 3233 O O . ALA A 1 409 ? -51.041 4.639 66.832 1.00 75.38 409 ALA A O 1
ATOM 3234 N N . GLU A 1 410 ? -51.420 5.548 64.823 1.00 80.31 410 GLU A N 1
ATOM 3235 C CA . GLU A 1 410 ? -52.597 6.312 65.262 1.00 80.31 410 GLU A CA 1
ATOM 3236 C C . GLU A 1 410 ? -53.755 5.394 65.693 1.00 80.31 410 GLU A C 1
ATOM 3238 O O . GLU A 1 410 ? -54.464 5.665 66.668 1.00 80.31 410 GLU A O 1
ATOM 3243 N N . SER A 1 411 ? -53.955 4.285 64.979 1.00 73.06 411 SER A N 1
ATOM 3244 C CA . SER A 1 411 ? -54.961 3.279 65.335 1.00 73.06 411 SER A CA 1
ATOM 3245 C C . SER A 1 411 ? -54.636 2.594 66.668 1.00 73.06 411 SER A C 1
ATOM 3247 O O . SER A 1 411 ? -55.547 2.344 67.461 1.00 73.06 411 SER A O 1
ATOM 3249 N N . ARG A 1 412 ? -53.349 2.357 66.952 1.00 77.75 412 ARG A N 1
ATOM 3250 C CA . ARG A 1 412 ? -52.856 1.815 68.227 1.00 77.75 412 ARG A CA 1
ATOM 3251 C C . ARG A 1 412 ? -53.110 2.783 69.388 1.00 77.75 412 ARG A C 1
ATOM 3253 O O . ARG A 1 412 ? -53.738 2.392 70.367 1.00 77.75 412 ARG A O 1
ATOM 3260 N N . ASP A 1 413 ? -52.787 4.065 69.222 1.00 77.38 413 ASP A N 1
ATOM 3261 C CA . ASP A 1 413 ? -53.078 5.113 70.217 1.00 77.38 413 ASP A CA 1
ATOM 3262 C C . ASP A 1 413 ? -54.583 5.244 70.521 1.00 77.38 413 ASP A C 1
ATOM 3264 O O . ASP A 1 413 ? -54.995 5.491 71.660 1.00 77.38 413 ASP A O 1
ATOM 3268 N N . LYS A 1 414 ? -55.445 5.088 69.504 1.00 79.25 414 LYS A N 1
ATOM 3269 C CA . LYS A 1 414 ? -56.907 5.088 69.693 1.00 79.25 414 LYS A CA 1
ATOM 3270 C C . LYS A 1 414 ? -57.373 3.890 70.517 1.00 79.25 414 LYS A C 1
ATOM 3272 O O . LYS A 1 414 ? -58.249 4.061 71.367 1.00 79.25 414 LYS A O 1
ATOM 3277 N N . LEU A 1 415 ? -56.808 2.707 70.278 1.00 76.69 415 LEU A N 1
ATOM 3278 C CA . LEU A 1 415 ? -57.107 1.504 71.056 1.00 76.69 415 LEU A CA 1
ATOM 3279 C C . LEU A 1 415 ? -56.689 1.664 72.520 1.00 76.69 415 LEU A C 1
ATOM 3281 O O . LEU A 1 415 ? -57.484 1.337 73.400 1.00 76.69 415 LEU A O 1
ATOM 3285 N N . ASP A 1 416 ? -55.525 2.253 72.792 1.00 76.00 416 ASP A N 1
ATOM 3286 C CA . ASP A 1 416 ? -55.056 2.496 74.162 1.00 76.00 416 ASP A CA 1
ATOM 3287 C C . ASP A 1 416 ? -55.976 3.467 74.919 1.00 76.00 416 ASP A C 1
ATOM 3289 O O . ASP A 1 416 ? -56.379 3.208 76.054 1.00 76.00 416 ASP A O 1
ATOM 3293 N N . ARG A 1 417 ? -56.432 4.543 74.265 1.00 76.50 417 ARG A N 1
ATOM 3294 C CA . ARG A 1 417 ? -57.411 5.477 74.858 1.00 76.50 417 ARG A CA 1
ATOM 3295 C C . ARG A 1 417 ? -58.774 4.835 75.111 1.00 76.50 417 ARG A C 1
ATOM 3297 O O . ARG A 1 417 ? -59.458 5.195 76.073 1.00 76.50 417 ARG A O 1
ATOM 3304 N N . LEU A 1 418 ? -59.209 3.930 74.233 1.00 78.06 418 LEU A N 1
ATOM 3305 C CA . LEU A 1 418 ? -60.439 3.163 74.436 1.00 78.06 418 LEU A CA 1
ATOM 3306 C C . LEU A 1 418 ? -60.282 2.181 75.600 1.00 78.06 418 LEU A C 1
ATOM 3308 O O . LEU A 1 418 ? -61.180 2.109 76.433 1.00 78.06 418 LEU A O 1
ATOM 3312 N N . SER A 1 419 ? -59.135 1.511 75.704 1.00 73.62 419 SER A N 1
ATOM 3313 C CA . SER A 1 419 ? -58.785 0.631 76.823 1.00 73.62 419 SER A CA 1
ATOM 3314 C C . SER A 1 419 ? -58.808 1.375 78.164 1.00 73.62 419 SER A C 1
ATOM 3316 O O . SER A 1 419 ? -59.465 0.937 79.107 1.00 73.62 419 SER A O 1
ATOM 3318 N N . GLU A 1 420 ? -58.216 2.573 78.241 1.00 74.44 420 GLU A N 1
ATOM 3319 C CA . GLU A 1 420 ? -58.292 3.409 79.448 1.00 74.44 420 GLU A CA 1
ATOM 3320 C C . GLU A 1 420 ? -59.729 3.806 79.815 1.00 74.44 420 GLU A C 1
ATOM 3322 O O . GLU A 1 420 ? -60.082 3.858 80.994 1.00 74.44 420 GLU A O 1
ATOM 3327 N N . ARG A 1 421 ? -60.577 4.105 78.822 1.00 77.19 421 ARG A N 1
ATOM 3328 C CA . ARG A 1 421 ? -61.992 4.428 79.061 1.00 77.19 421 ARG A CA 1
ATOM 3329 C C . ARG A 1 421 ? -62.766 3.229 79.584 1.00 77.19 421 ARG A C 1
ATOM 3331 O O . ARG A 1 421 ? -63.555 3.407 80.505 1.00 77.19 421 ARG A O 1
ATOM 3338 N N . VAL A 1 422 ? -62.527 2.047 79.021 1.00 75.12 422 VAL A N 1
ATOM 3339 C CA . VAL A 1 422 ? -63.112 0.793 79.511 1.00 75.12 422 VAL A CA 1
ATOM 3340 C C . VAL A 1 422 ? -62.695 0.571 80.964 1.00 75.12 422 VAL A C 1
ATOM 3342 O O . VAL A 1 422 ? -63.559 0.394 81.815 1.00 75.12 422 VAL A O 1
ATOM 3345 N N . SER A 1 423 ? -61.411 0.742 81.282 1.00 69.00 423 SER A N 1
ATOM 3346 C CA . SER A 1 423 ? -60.901 0.575 82.647 1.00 69.00 423 SER A CA 1
ATOM 3347 C C . SER A 1 423 ? -61.484 1.594 83.648 1.00 69.00 423 SER A C 1
ATOM 3349 O O . SER A 1 423 ? -61.775 1.255 84.794 1.00 69.00 423 SER A O 1
ATOM 3351 N N . ARG A 1 424 ? -61.751 2.841 83.224 1.00 69.19 424 ARG A N 1
ATOM 3352 C CA . ARG A 1 424 ? -62.465 3.836 84.054 1.00 69.19 424 ARG A CA 1
ATOM 3353 C C . ARG A 1 424 ? -63.939 3.479 84.265 1.00 69.19 424 ARG A C 1
ATOM 3355 O O . ARG A 1 424 ? -64.432 3.600 85.382 1.00 69.19 424 ARG A O 1
ATOM 3362 N N . GLN A 1 425 ? -64.627 3.021 83.219 1.00 67.94 425 GLN A N 1
ATOM 3363 C CA . GLN A 1 425 ? -66.025 2.587 83.313 1.00 67.94 425 GLN A CA 1
ATOM 3364 C C . GLN A 1 425 ? -66.181 1.341 84.192 1.00 67.94 425 GLN A C 1
ATOM 3366 O O . GLN A 1 425 ? -67.177 1.215 84.895 1.00 67.94 425 GLN A O 1
ATOM 3371 N N . GLU A 1 426 ? -65.188 0.453 84.213 1.00 58.47 426 GLU A N 1
ATOM 3372 C CA . GLU A 1 426 ? -65.129 -0.683 85.137 1.00 58.47 426 GLU A CA 1
ATOM 3373 C C . GLU A 1 426 ? -64.975 -0.236 86.598 1.00 58.47 426 GLU A C 1
ATOM 3375 O O . GLU A 1 426 ? -65.657 -0.774 87.469 1.00 58.47 426 GLU A O 1
ATOM 3380 N N . GLY A 1 427 ? -64.174 0.802 86.865 1.00 65.12 427 GLY A N 1
ATOM 3381 C CA . GLY A 1 427 ? -64.065 1.411 88.197 1.00 65.12 427 GLY A CA 1
ATOM 3382 C C . GLY A 1 427 ? -65.372 2.053 88.689 1.00 65.12 427 GLY A C 1
ATOM 3383 O O . GLY A 1 427 ? -65.720 1.929 89.863 1.00 65.12 427 GLY A O 1
ATOM 3384 N N . GLU A 1 428 ? -66.140 2.681 87.795 1.00 60.78 428 GLU A N 1
ATOM 3385 C CA . GLU A 1 428 ? -67.483 3.208 88.097 1.00 60.78 428 GLU A CA 1
ATOM 3386 C C . GLU A 1 428 ? -68.514 2.081 88.307 1.00 60.78 428 GLU A C 1
ATOM 3388 O O . GLU A 1 428 ? -69.401 2.187 89.160 1.00 60.78 428 GLU A O 1
ATOM 3393 N N . LEU A 1 429 ? -68.364 0.969 87.578 1.00 57.06 429 LEU A N 1
ATOM 3394 C CA . LEU A 1 429 ? -69.170 -0.240 87.750 1.00 57.06 429 LEU A CA 1
ATOM 3395 C C . LEU A 1 429 ? -68.904 -0.908 89.109 1.00 57.06 429 LEU A C 1
ATOM 3397 O O . LEU A 1 429 ? -69.831 -1.433 89.723 1.00 57.06 429 LEU A O 1
ATOM 3401 N N . ASP A 1 430 ? -67.663 -0.887 89.597 1.00 55.34 430 ASP A N 1
ATOM 3402 C CA . ASP A 1 430 ? -67.280 -1.465 90.889 1.00 55.34 430 ASP A CA 1
ATOM 3403 C C . ASP A 1 430 ? -67.770 -0.632 92.087 1.00 55.34 430 ASP A C 1
ATOM 3405 O O . ASP A 1 430 ? -68.169 -1.201 93.108 1.00 55.34 430 ASP A O 1
ATOM 3409 N N . GLU A 1 431 ? -67.879 0.692 91.943 1.00 54.56 431 GLU A N 1
ATOM 3410 C CA . GLU A 1 431 ? -68.503 1.561 92.952 1.00 54.56 431 GLU A CA 1
ATOM 3411 C C . GLU A 1 431 ? -70.035 1.371 93.007 1.00 54.56 431 GLU A C 1
ATOM 3413 O O . GLU A 1 431 ? -70.624 1.341 94.089 1.00 54.56 431 GLU A O 1
ATOM 3418 N N . GLN A 1 432 ? -70.692 1.118 91.864 1.00 52.25 432 GLN A N 1
ATOM 3419 C CA . GLN A 1 432 ? -72.114 0.737 91.827 1.00 52.25 432 GLN A CA 1
ATOM 3420 C C . GLN A 1 432 ? -72.382 -0.691 92.338 1.00 52.25 432 GLN A C 1
ATOM 3422 O O . GLN A 1 432 ? -73.423 -0.944 92.949 1.00 52.25 432 GLN A O 1
ATOM 3427 N N . LYS A 1 433 ? -71.454 -1.638 92.145 1.00 51.31 433 LYS A N 1
ATOM 3428 C CA . LYS A 1 433 ? -71.553 -3.004 92.701 1.00 51.31 433 LYS A CA 1
ATOM 3429 C C . LYS A 1 433 ? -71.404 -3.033 94.219 1.00 51.31 433 LYS A C 1
ATOM 3431 O O . LYS A 1 433 ? -72.019 -3.880 94.864 1.00 51.31 433 LYS A O 1
ATOM 3436 N N . ARG A 1 434 ? -70.677 -2.074 94.803 1.00 51.19 434 ARG A N 1
ATOM 3437 C CA . ARG A 1 434 ? -70.571 -1.889 96.260 1.00 51.19 434 ARG A CA 1
ATOM 3438 C C . ARG A 1 434 ? -71.926 -1.645 96.939 1.00 51.19 434 ARG A C 1
ATOM 3440 O O . ARG A 1 434 ? -72.058 -1.910 98.129 1.00 51.19 434 ARG A O 1
ATOM 3447 N N . GLN A 1 435 ? -72.934 -1.198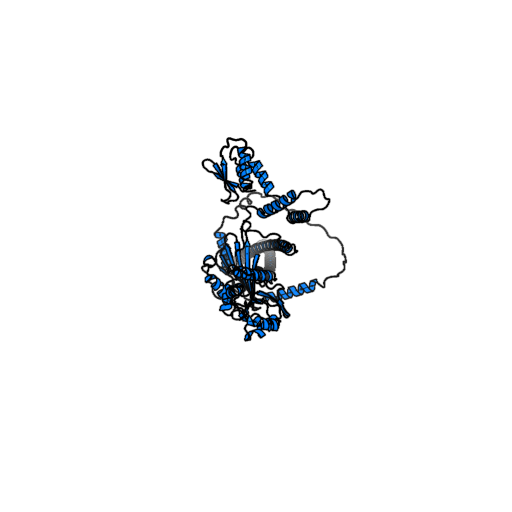 96.183 1.00 46.34 435 GLN A N 1
ATOM 3448 C CA . GLN A 1 435 ? -74.305 -0.995 96.662 1.00 46.34 435 GLN A CA 1
ATOM 3449 C C . GLN A 1 435 ? -75.240 -2.206 96.465 1.00 46.34 435 GLN A C 1
ATOM 3451 O O . GLN A 1 435 ? -76.312 -2.225 97.057 1.00 46.34 435 GLN A O 1
ATOM 3456 N N . ASN A 1 436 ? -74.865 -3.235 95.694 1.00 51.22 436 ASN A N 1
ATOM 3457 C CA . ASN A 1 436 ? -75.726 -4.392 95.402 1.00 51.22 436 ASN A CA 1
ATOM 3458 C C . ASN A 1 436 ? -75.006 -5.717 95.698 1.00 51.22 436 ASN A C 1
ATOM 3460 O O . ASN A 1 436 ? -74.666 -6.486 94.799 1.00 51.22 436 ASN A O 1
ATOM 3464 N N . ALA A 1 437 ? -74.817 -5.996 96.986 1.00 46.25 437 ALA A N 1
ATOM 3465 C CA . ALA A 1 437 ? -74.084 -7.149 97.513 1.00 46.25 437 ALA A CA 1
ATOM 3466 C C . ALA A 1 437 ? -74.815 -8.514 97.417 1.00 46.25 437 ALA A C 1
ATOM 3468 O O . ALA A 1 437 ? -74.401 -9.471 98.062 1.00 46.25 437 ALA A O 1
ATOM 3469 N N . GLU A 1 438 ? -75.882 -8.648 96.618 1.00 47.25 438 GLU A N 1
ATOM 3470 C CA . GLU A 1 438 ? -76.692 -9.885 96.544 1.00 47.25 438 GLU A CA 1
ATOM 3471 C C . GLU A 1 438 ? -76.666 -10.618 95.184 1.00 47.25 438 GLU A C 1
ATOM 3473 O O . GLU A 1 438 ? -77.332 -11.637 95.019 1.00 47.25 438 GLU A O 1
ATOM 3478 N N . LYS A 1 439 ? -75.878 -10.175 94.191 1.00 50.12 439 LYS A N 1
ATOM 3479 C CA . LYS A 1 439 ? -75.800 -10.832 92.857 1.00 50.12 439 LYS A CA 1
ATOM 3480 C C . LYS A 1 439 ? -74.452 -11.502 92.541 1.00 50.12 439 LYS A C 1
ATOM 3482 O O . LYS A 1 439 ? -74.119 -11.710 91.373 1.00 50.12 439 LYS A O 1
ATOM 3487 N N . ASP A 1 440 ? -73.698 -11.892 93.563 1.00 50.00 440 ASP A N 1
ATOM 3488 C CA . ASP A 1 440 ? -72.294 -12.323 93.445 1.00 50.00 440 ASP A CA 1
ATOM 3489 C C . ASP A 1 440 ? -72.058 -13.765 92.944 1.00 50.00 440 ASP A C 1
ATOM 3491 O O . ASP A 1 440 ? -70.917 -14.193 92.759 1.00 50.00 440 ASP A O 1
ATOM 3495 N N . GLU A 1 441 ? -73.114 -14.524 92.637 1.00 51.78 441 GLU A N 1
ATOM 3496 C CA . GLU A 1 441 ? -72.976 -15.910 92.160 1.00 51.78 441 GLU A CA 1
ATOM 3497 C C . GLU A 1 441 ? -73.028 -16.042 90.621 1.00 51.78 441 GLU A C 1
ATOM 3499 O O . GLU A 1 441 ? -72.402 -16.935 90.047 1.00 51.78 441 GLU A O 1
ATOM 3504 N N . LYS A 1 442 ? -73.670 -15.098 89.911 1.00 51.56 442 LYS A N 1
ATOM 3505 C CA . LYS A 1 442 ? -73.665 -15.048 88.430 1.00 51.56 442 LYS A CA 1
ATOM 3506 C C . LYS A 1 442 ? -72.379 -14.439 87.849 1.00 51.56 442 LYS A C 1
ATOM 3508 O O . LYS A 1 442 ? -71.977 -14.823 86.752 1.00 51.56 442 LYS A O 1
ATOM 3513 N N . LEU A 1 443 ? -71.695 -13.558 88.591 1.00 47.28 443 LEU A N 1
ATOM 3514 C CA . LEU A 1 443 ? -70.463 -12.882 88.148 1.00 47.28 443 LEU A CA 1
ATOM 3515 C C . LEU A 1 443 ? -69.270 -13.839 87.990 1.00 47.28 443 LEU A C 1
ATOM 3517 O O . LEU A 1 443 ? -68.415 -13.635 87.131 1.00 47.28 443 LEU A O 1
ATOM 3521 N N . ARG A 1 444 ? -69.216 -14.912 88.791 1.00 53.38 444 ARG A N 1
ATOM 3522 C CA . ARG A 1 444 ? -68.112 -15.885 88.752 1.00 53.38 444 ARG A CA 1
ATOM 3523 C C . ARG A 1 444 ? -68.120 -16.761 87.497 1.00 53.38 444 ARG A C 1
ATOM 3525 O O . ARG A 1 444 ? -67.053 -17.199 87.082 1.00 53.38 444 ARG A O 1
ATOM 3532 N N . ARG A 1 445 ? -69.290 -16.987 86.883 1.00 52.62 445 ARG A N 1
ATOM 3533 C CA . ARG A 1 445 ? -69.404 -17.738 85.619 1.00 52.62 445 ARG A CA 1
ATOM 3534 C C . ARG A 1 445 ? -69.043 -16.880 84.402 1.00 52.62 445 ARG A C 1
ATOM 3536 O O . ARG A 1 445 ? -68.292 -17.348 83.560 1.00 52.62 445 ARG A O 1
ATOM 3543 N N . ILE A 1 446 ? -69.468 -15.615 84.372 1.00 53.34 446 ILE A N 1
ATOM 3544 C CA . ILE A 1 446 ? -69.163 -14.684 83.268 1.00 53.34 446 ILE A CA 1
ATOM 3545 C C . ILE A 1 446 ? -67.670 -14.309 83.255 1.00 53.34 446 ILE A C 1
ATOM 3547 O O . ILE A 1 446 ? -67.040 -14.379 82.211 1.00 53.34 446 ILE A O 1
ATOM 3551 N N . ASN A 1 447 ? -67.051 -14.050 84.415 1.00 52.25 447 ASN A N 1
ATOM 3552 C CA . ASN A 1 447 ? -65.612 -13.742 84.502 1.00 52.25 447 ASN A CA 1
ATOM 3553 C C . ASN A 1 447 ? -64.680 -14.894 84.071 1.00 52.25 447 ASN A C 1
ATOM 3555 O O . ASN A 1 447 ? -63.499 -14.655 83.820 1.00 52.25 447 ASN A O 1
ATOM 3559 N N . GLN A 1 448 ? -65.162 -16.141 84.018 1.00 52.19 448 GLN A N 1
ATOM 3560 C CA . GLN A 1 448 ? -64.396 -17.265 83.465 1.00 52.19 448 GLN A CA 1
ATOM 3561 C C . GLN A 1 448 ? -64.532 -17.379 81.939 1.00 52.19 448 GLN A C 1
ATOM 3563 O O . GLN A 1 448 ? -63.594 -17.859 81.305 1.00 52.19 448 GLN A O 1
ATOM 3568 N N . GLU A 1 449 ? -65.643 -16.920 81.354 1.00 51.88 449 GLU A N 1
ATOM 3569 C CA . GLU A 1 449 ? -65.835 -16.819 79.898 1.00 51.88 449 GLU A CA 1
ATOM 3570 C C . GLU A 1 449 ? -65.074 -15.618 79.319 1.00 51.88 449 GLU A C 1
ATOM 3572 O O . GLU A 1 449 ? -64.293 -15.803 78.393 1.00 51.88 449 GLU A O 1
ATOM 3577 N N . THR A 1 450 ? -65.140 -14.433 79.940 1.00 53.06 450 THR A N 1
ATOM 3578 C CA . THR A 1 450 ? -64.415 -13.244 79.447 1.00 53.06 450 THR A CA 1
ATOM 3579 C C . THR A 1 450 ? -62.895 -13.412 79.495 1.00 53.06 450 THR A C 1
ATOM 3581 O O . THR A 1 450 ? -62.201 -12.981 78.588 1.00 53.06 450 THR A O 1
ATOM 3584 N N . ARG A 1 451 ? -62.353 -14.111 80.507 1.00 55.47 451 ARG A N 1
ATOM 3585 C CA . ARG A 1 451 ? -60.912 -14.428 80.565 1.00 55.47 451 ARG A CA 1
ATOM 3586 C C . ARG A 1 451 ? -60.474 -15.399 79.468 1.00 55.47 451 ARG A C 1
ATOM 3588 O O . ARG A 1 451 ? -59.335 -15.319 79.026 1.00 55.47 451 ARG A O 1
ATOM 3595 N N . ARG A 1 452 ? -61.356 -16.308 79.036 1.00 56.81 452 ARG A N 1
ATOM 3596 C CA . ARG A 1 452 ? -61.079 -17.218 77.914 1.00 56.81 452 ARG A CA 1
ATOM 3597 C C . ARG A 1 452 ? -61.149 -16.481 76.577 1.00 56.81 452 ARG A C 1
ATOM 3599 O O . ARG A 1 452 ? -60.250 -16.671 75.766 1.00 56.81 452 ARG A O 1
ATOM 3606 N N . ASP A 1 453 ? -62.129 -15.597 76.404 1.00 57.97 453 ASP A N 1
ATOM 3607 C CA . ASP A 1 453 ? -62.278 -14.767 75.201 1.00 57.97 453 ASP A CA 1
ATOM 3608 C C . ASP A 1 453 ? -61.156 -13.715 75.076 1.00 57.97 453 ASP A C 1
ATOM 3610 O O . ASP A 1 453 ? -60.664 -13.457 73.975 1.00 57.97 453 ASP A O 1
ATOM 3614 N N . ASP A 1 454 ? -60.686 -13.150 76.193 1.00 57.72 454 ASP A N 1
ATOM 3615 C CA . ASP A 1 454 ? -59.547 -12.223 76.233 1.00 57.72 454 ASP A CA 1
ATOM 3616 C C . ASP A 1 454 ? -58.209 -12.934 75.990 1.00 57.72 454 ASP A C 1
ATOM 3618 O O . ASP A 1 454 ? -57.343 -12.399 75.291 1.00 57.72 454 ASP A O 1
ATOM 3622 N N . ASP A 1 455 ? -58.034 -14.154 76.509 1.00 62.41 455 ASP A N 1
ATOM 3623 C CA . ASP A 1 455 ? -56.859 -14.980 76.216 1.00 62.41 455 ASP A CA 1
ATOM 3624 C C . ASP A 1 455 ? -56.850 -15.454 74.750 1.00 62.41 455 ASP A C 1
ATOM 3626 O O . ASP A 1 455 ? -55.784 -15.497 74.129 1.00 62.41 455 ASP A O 1
ATOM 3630 N N . GLU A 1 456 ? -58.009 -15.766 74.155 1.00 61.94 456 GLU A N 1
ATOM 3631 C CA . GLU A 1 456 ? -58.126 -16.051 72.717 1.00 61.94 456 GLU A CA 1
ATOM 3632 C C . GLU A 1 456 ? -57.860 -14.811 71.857 1.00 61.94 456 GLU A C 1
ATOM 3634 O O . GLU A 1 456 ? -57.096 -14.893 70.892 1.00 61.94 456 GLU A O 1
ATOM 3639 N N . ARG A 1 457 ? -58.393 -13.640 72.228 1.00 59.94 457 ARG A N 1
ATOM 3640 C CA . ARG A 1 457 ? -58.090 -12.369 71.549 1.00 59.94 457 ARG A CA 1
ATOM 3641 C C . ARG A 1 457 ? -56.617 -12.001 71.635 1.00 59.94 457 ARG A C 1
ATOM 3643 O O . ARG A 1 457 ? -56.055 -11.579 70.629 1.00 59.94 457 ARG A O 1
ATOM 3650 N N . ARG A 1 458 ? -55.969 -12.189 72.788 1.00 67.00 458 ARG A N 1
ATOM 3651 C CA . ARG A 1 458 ? -54.522 -11.964 72.944 1.00 67.00 458 ARG A CA 1
ATOM 3652 C C . ARG A 1 458 ? -53.702 -12.909 72.080 1.00 67.00 458 ARG A C 1
ATOM 3654 O O . ARG A 1 458 ? -52.730 -12.472 71.476 1.00 67.00 458 ARG A O 1
ATOM 3661 N N . LYS A 1 459 ? -54.103 -14.178 71.972 1.00 72.06 459 LYS A N 1
ATOM 3662 C CA . LYS A 1 459 ? -53.443 -15.145 71.082 1.00 72.06 459 LYS A CA 1
ATOM 3663 C C . LYS A 1 459 ? -53.633 -14.796 69.606 1.00 72.06 459 LYS A C 1
ATOM 3665 O O . LYS A 1 459 ? -52.677 -14.906 68.847 1.00 72.06 459 LYS A O 1
ATOM 3670 N N . LEU A 1 460 ? -54.823 -14.350 69.200 1.00 69.56 460 LEU A N 1
ATOM 3671 C CA . LEU A 1 460 ? -55.096 -13.912 67.826 1.00 69.56 460 LEU A CA 1
ATOM 3672 C C . LEU A 1 460 ? -54.358 -12.614 67.470 1.00 69.56 460 LEU A C 1
ATOM 3674 O O . LEU A 1 460 ? -53.811 -12.522 66.377 1.00 69.56 460 LEU A O 1
ATOM 3678 N N . LEU A 1 461 ? -54.285 -11.651 68.394 1.00 66.19 461 LEU A N 1
ATOM 3679 C CA . LEU A 1 461 ? -53.504 -10.419 68.227 1.00 66.19 461 LEU A CA 1
ATOM 3680 C C . LEU A 1 461 ? -52.005 -10.707 68.149 1.00 66.19 461 LEU A C 1
ATOM 3682 O O . LEU A 1 461 ? -51.360 -10.237 67.223 1.00 66.19 461 LEU A O 1
ATOM 3686 N N . ALA A 1 462 ? -51.467 -11.540 69.045 1.00 71.00 462 ALA A N 1
ATOM 3687 C CA . ALA A 1 462 ? -50.061 -11.938 68.999 1.00 71.00 462 ALA A CA 1
ATOM 3688 C C . ALA A 1 462 ? -49.720 -12.706 67.710 1.00 71.00 462 ALA A C 1
ATOM 3690 O O . ALA A 1 462 ? -48.634 -12.544 67.162 1.00 71.00 462 ALA A O 1
ATOM 3691 N N . LYS A 1 463 ? -50.655 -13.518 67.196 1.00 72.88 463 LYS A N 1
ATOM 3692 C CA . LYS A 1 463 ? -50.498 -14.215 65.914 1.00 72.88 463 LYS A CA 1
ATOM 3693 C C . LYS A 1 463 ? -50.533 -13.248 64.725 1.00 72.88 463 LYS A C 1
ATOM 3695 O O . LYS A 1 463 ? -49.695 -13.366 63.842 1.00 72.88 463 LYS A O 1
ATOM 3700 N N . ALA A 1 464 ? -51.447 -12.277 64.724 1.00 64.38 464 ALA A N 1
ATOM 3701 C CA . ALA A 1 464 ? -51.525 -11.253 63.683 1.00 64.38 464 ALA A CA 1
ATOM 3702 C C . ALA A 1 464 ? -50.312 -10.303 63.698 1.00 64.38 464 ALA A C 1
ATOM 3704 O O . ALA A 1 464 ? -49.815 -9.938 62.637 1.00 64.38 464 ALA A O 1
ATOM 3705 N N . GLU A 1 465 ? -49.802 -9.939 64.882 1.00 66.00 465 GLU A N 1
ATOM 3706 C CA . GLU A 1 465 ? -48.564 -9.160 65.028 1.00 66.00 465 GLU A CA 1
ATOM 3707 C C . GLU A 1 465 ? -47.341 -9.958 64.545 1.00 66.00 465 GLU A C 1
ATOM 3709 O O . GLU A 1 465 ? -46.494 -9.399 63.854 1.00 66.00 465 GLU A O 1
ATOM 3714 N N . ALA A 1 466 ? -47.266 -11.263 64.833 1.00 71.06 466 ALA A N 1
ATOM 3715 C CA . ALA A 1 466 ? -46.189 -12.124 64.338 1.00 71.06 466 ALA A CA 1
ATOM 3716 C C . ALA A 1 466 ? -46.222 -12.289 62.805 1.00 71.06 466 ALA A C 1
ATOM 3718 O O . ALA A 1 466 ? -45.188 -12.144 62.161 1.00 71.06 466 ALA A O 1
ATOM 3719 N N . GLU A 1 467 ? -47.400 -12.522 62.214 1.00 67.75 467 GLU A N 1
ATOM 3720 C CA . GLU A 1 467 ? -47.575 -12.609 60.753 1.00 67.75 467 GLU A CA 1
ATOM 3721 C C . GLU A 1 467 ? -47.269 -11.266 60.058 1.00 67.75 467 GLU A C 1
ATOM 3723 O O . GLU A 1 467 ? -46.692 -11.243 58.969 1.00 67.75 467 GLU A O 1
ATOM 3728 N N . GLN A 1 468 ? -47.599 -10.129 60.684 1.00 62.72 468 GLN A N 1
ATOM 3729 C CA . GLN A 1 468 ? -47.208 -8.810 60.173 1.00 62.72 468 GLN A CA 1
ATOM 3730 C C . GLN A 1 468 ? -45.705 -8.559 60.273 1.00 62.72 468 GLN A C 1
ATOM 3732 O O . GLN A 1 468 ? -45.132 -8.005 59.336 1.00 62.72 468 GLN A O 1
ATOM 3737 N N . GLN A 1 469 ? -45.069 -8.949 61.377 1.00 68.31 469 GLN A N 1
ATOM 3738 C CA . GLN A 1 469 ? -43.630 -8.781 61.541 1.00 68.31 469 GLN A CA 1
ATOM 3739 C C . GLN A 1 469 ? -42.863 -9.614 60.507 1.00 68.31 469 GLN A C 1
ATOM 3741 O O . GLN A 1 469 ? -41.952 -9.103 59.867 1.00 68.31 469 GLN A O 1
ATOM 3746 N N . GLU A 1 470 ? -43.304 -10.846 60.248 1.00 73.12 470 GLU A N 1
ATOM 3747 C CA . GLU A 1 470 ? -42.718 -11.714 59.221 1.00 73.12 470 GLU A CA 1
ATOM 3748 C C . GLU A 1 470 ? -42.879 -11.135 57.799 1.00 73.12 470 GLU A C 1
ATOM 3750 O O . GLU A 1 470 ? -41.977 -11.234 56.966 1.00 73.12 470 GLU A O 1
ATOM 3755 N N . LEU A 1 471 ? -44.004 -10.473 57.502 1.00 69.06 471 LEU A N 1
ATOM 3756 C CA . LEU A 1 471 ? -44.202 -9.759 56.233 1.00 69.06 471 LEU A CA 1
ATOM 3757 C C . LEU A 1 471 ? -43.292 -8.531 56.089 1.00 69.06 471 LEU A C 1
ATOM 3759 O O . LEU A 1 471 ? -42.825 -8.253 54.983 1.00 69.06 471 LEU A O 1
ATOM 3763 N N . ILE A 1 472 ? -43.048 -7.799 57.179 1.00 67.94 472 ILE A N 1
ATOM 3764 C CA . ILE A 1 472 ? -42.132 -6.649 57.202 1.00 67.94 472 ILE A CA 1
ATOM 3765 C C . ILE A 1 472 ? -40.695 -7.122 56.977 1.00 67.94 472 ILE A C 1
ATOM 3767 O O . ILE A 1 472 ? -40.017 -6.580 56.106 1.00 67.94 472 ILE A O 1
ATOM 3771 N N . ASP A 1 473 ? -40.270 -8.171 57.679 1.00 73.00 473 ASP A N 1
ATOM 3772 C CA . ASP A 1 473 ? -38.914 -8.710 57.575 1.00 73.00 473 ASP A CA 1
ATOM 3773 C C . ASP A 1 473 ? -38.635 -9.231 56.149 1.00 73.00 473 ASP A C 1
ATOM 3775 O O . ASP A 1 473 ? -37.617 -8.885 55.548 1.00 73.00 473 ASP A O 1
ATOM 3779 N N . ASN A 1 474 ? -39.585 -9.953 55.538 1.00 70.81 474 ASN A N 1
ATOM 3780 C CA . ASN A 1 474 ? -39.483 -10.404 54.142 1.00 70.81 474 ASN A CA 1
ATOM 3781 C C . ASN A 1 474 ? -39.439 -9.237 53.134 1.00 70.81 474 ASN A C 1
ATOM 3783 O O . ASN A 1 474 ? -38.740 -9.300 52.116 1.00 70.81 474 ASN A O 1
ATOM 3787 N N . ALA A 1 475 ? -40.194 -8.163 53.389 1.00 65.56 475 ALA A N 1
ATOM 3788 C CA . ALA A 1 475 ? -40.184 -6.977 52.540 1.00 65.56 475 ALA A CA 1
ATOM 3789 C C . ALA A 1 475 ? -38.852 -6.219 52.644 1.00 65.56 475 ALA A C 1
ATOM 3791 O O . ALA A 1 475 ? -38.314 -5.801 51.617 1.00 65.56 475 ALA A O 1
ATOM 3792 N N . ASP A 1 476 ? -38.297 -6.082 53.849 1.00 70.94 476 ASP A N 1
ATOM 3793 C CA . ASP A 1 476 ? -37.000 -5.447 54.084 1.00 70.94 476 ASP A CA 1
ATOM 3794 C C . ASP A 1 476 ? -35.853 -6.250 53.457 1.00 70.94 476 ASP A C 1
ATOM 3796 O O . ASP A 1 476 ? -34.956 -5.666 52.839 1.00 70.94 476 ASP A O 1
ATOM 3800 N N . GLU A 1 477 ? -35.915 -7.581 53.520 1.00 71.38 477 GLU A N 1
ATOM 3801 C CA . GLU A 1 477 ? -34.937 -8.469 52.890 1.00 71.38 477 GLU A CA 1
ATOM 3802 C C . GLU A 1 477 ? -34.995 -8.379 51.352 1.00 71.38 477 GLU A C 1
ATOM 3804 O O . GLU A 1 477 ? -33.965 -8.209 50.691 1.00 71.38 477 GLU A O 1
ATOM 3809 N N . SER A 1 478 ? -36.199 -8.356 50.763 1.00 63.28 478 SER A N 1
ATOM 3810 C CA . SER A 1 478 ? -36.378 -8.114 49.323 1.00 63.28 478 SER A CA 1
ATOM 3811 C C . SER A 1 478 ? -35.888 -6.723 48.898 1.00 63.28 478 SER A C 1
ATOM 3813 O O . SER A 1 478 ? -35.369 -6.559 47.788 1.00 63.28 478 SER A O 1
ATOM 3815 N N . LEU A 1 479 ? -36.051 -5.710 49.752 1.00 68.56 479 LEU A N 1
ATOM 3816 C CA . LEU A 1 479 ? -35.624 -4.339 49.477 1.00 68.56 479 LEU A CA 1
ATOM 3817 C C . LEU A 1 479 ? -34.098 -4.193 49.579 1.00 68.56 479 LEU A C 1
ATOM 3819 O O . LEU A 1 479 ? -33.499 -3.427 48.819 1.00 68.56 479 LEU A O 1
ATOM 3823 N N . ALA A 1 480 ? -33.459 -4.933 50.488 1.00 70.88 480 ALA A N 1
ATOM 3824 C CA . ALA A 1 480 ? -32.006 -5.026 50.595 1.00 70.88 480 ALA A CA 1
ATOM 3825 C C . ALA A 1 480 ? -31.399 -5.676 49.341 1.00 70.88 480 ALA A C 1
ATOM 3827 O O . ALA A 1 480 ? -30.501 -5.096 48.730 1.00 70.88 480 ALA A O 1
ATOM 3828 N N . GLN A 1 481 ? -31.966 -6.797 48.883 1.00 69.62 481 GLN A N 1
ATOM 3829 C CA . GLN A 1 481 ? -31.533 -7.473 47.654 1.00 69.62 481 GLN A CA 1
ATOM 3830 C C . GLN A 1 481 ? -31.670 -6.575 46.412 1.00 69.62 481 GLN A C 1
ATOM 3832 O O . GLN A 1 481 ? -30.771 -6.523 45.572 1.00 69.62 481 GLN A O 1
ATOM 3837 N N . GLN A 1 482 ? -32.764 -5.812 46.301 1.00 61.00 482 GLN A N 1
ATOM 3838 C CA . GLN A 1 482 ? -32.954 -4.867 45.194 1.00 61.00 482 GLN A CA 1
ATOM 3839 C C . GLN A 1 482 ? -31.978 -3.685 45.231 1.00 61.00 482 GLN A C 1
ATOM 3841 O O . GLN A 1 482 ? -31.532 -3.237 44.173 1.00 61.00 482 GLN A O 1
ATOM 3846 N N . LYS A 1 483 ? -31.632 -3.174 46.421 1.00 65.25 483 LYS A N 1
ATOM 3847 C CA . LYS A 1 483 ? -30.624 -2.112 46.572 1.00 65.25 483 LYS A CA 1
ATOM 3848 C C . LYS A 1 483 ? -29.238 -2.582 46.149 1.00 65.25 483 LYS A C 1
ATOM 3850 O O . LYS A 1 483 ? -28.555 -1.848 45.443 1.00 65.25 483 LYS A O 1
ATOM 3855 N N . GLU A 1 484 ? -28.855 -3.796 46.526 1.00 72.56 484 GLU A N 1
ATOM 3856 C CA . GLU A 1 484 ? -27.549 -4.351 46.172 1.00 72.56 484 GLU A CA 1
ATOM 3857 C C . GLU A 1 484 ? -27.415 -4.589 44.659 1.00 72.56 484 GLU A C 1
ATOM 3859 O O . GLU A 1 484 ? -26.412 -4.211 44.056 1.00 72.56 484 GLU A O 1
ATOM 3864 N N . LEU A 1 485 ? -28.466 -5.092 44.005 1.00 69.06 485 LEU A N 1
ATOM 3865 C CA . LEU A 1 485 ? -28.539 -5.182 42.540 1.00 69.06 485 LEU A CA 1
ATOM 3866 C C . LEU A 1 485 ? -28.407 -3.809 41.856 1.00 69.06 485 LEU A C 1
ATOM 3868 O O . LEU A 1 485 ? -27.696 -3.672 40.862 1.00 69.06 485 LEU A O 1
ATOM 3872 N N . LEU A 1 486 ? -29.063 -2.780 42.401 1.00 64.25 486 LEU A N 1
ATOM 3873 C CA . LEU A 1 486 ? -28.970 -1.397 41.914 1.00 64.25 486 LEU A CA 1
ATOM 3874 C C . LEU A 1 486 ? -27.550 -0.829 42.025 1.00 64.25 486 LEU A C 1
ATOM 3876 O O . LEU A 1 486 ? -27.107 -0.088 41.144 1.00 64.25 486 LEU A O 1
ATOM 3880 N N . GLU A 1 487 ? -26.848 -1.155 43.105 1.00 69.88 487 GLU A N 1
ATOM 3881 C CA . GLU A 1 487 ? -25.482 -0.703 43.353 1.00 69.88 487 GLU A CA 1
ATOM 3882 C C . GLU A 1 487 ? -24.487 -1.401 42.413 1.00 69.88 487 GLU A C 1
ATOM 3884 O O . GLU A 1 487 ? -23.680 -0.732 41.768 1.00 69.88 487 GLU A O 1
ATOM 3889 N N . GLN A 1 488 ? -24.638 -2.713 42.201 1.00 65.69 488 GLN A N 1
ATOM 3890 C CA . GLN A 1 488 ? -23.839 -3.473 41.231 1.00 65.69 488 GLN A CA 1
ATOM 3891 C C . GLN A 1 488 ? -24.007 -2.963 39.789 1.00 65.69 488 GLN A C 1
ATOM 3893 O O . GLN A 1 488 ? -23.026 -2.850 39.045 1.00 65.69 488 GLN A O 1
ATOM 3898 N N . GLU A 1 489 ? -25.233 -2.623 39.386 1.00 55.97 489 GLU A N 1
ATOM 3899 C CA . GLU A 1 48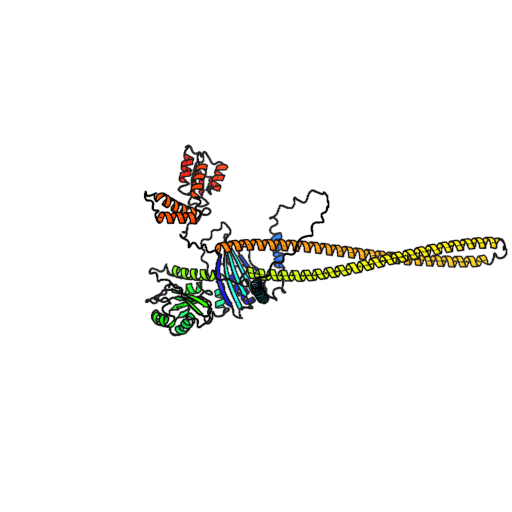9 ? -25.509 -2.069 38.056 1.00 55.97 489 GLU A CA 1
ATOM 3900 C C . GLU A 1 489 ? -24.949 -0.645 37.892 1.00 55.97 489 GLU A C 1
ATOM 3902 O O . GLU A 1 489 ? -24.410 -0.314 36.832 1.00 55.97 489 GLU A O 1
ATOM 3907 N N . ARG A 1 490 ? -24.970 0.184 38.949 1.00 64.56 490 ARG A N 1
ATOM 3908 C CA . ARG A 1 490 ? -24.289 1.492 38.945 1.00 64.56 490 ARG A CA 1
ATOM 3909 C C . ARG A 1 490 ? -22.784 1.350 38.757 1.00 64.56 490 ARG A C 1
ATOM 3911 O O . ARG A 1 490 ? -22.221 2.000 37.881 1.00 64.56 490 ARG A O 1
ATOM 3918 N N . GLU A 1 491 ? -22.142 0.459 39.505 1.00 66.00 491 GLU A N 1
ATOM 3919 C CA . GLU A 1 491 ? -20.703 0.231 39.361 1.00 66.00 491 GLU A CA 1
ATOM 3920 C C . GLU A 1 491 ? -20.321 -0.335 37.985 1.00 66.00 491 GLU A C 1
ATOM 3922 O O . GLU A 1 491 ? -19.224 -0.082 37.479 1.00 66.00 491 GLU A O 1
ATOM 3927 N N . ARG A 1 492 ? -21.181 -1.155 37.366 1.00 63.28 492 ARG A N 1
ATOM 3928 C CA . ARG A 1 492 ? -20.972 -1.618 35.984 1.00 63.28 492 ARG A CA 1
ATOM 3929 C C . ARG A 1 492 ? -21.026 -0.458 34.994 1.00 63.28 492 ARG A C 1
ATOM 3931 O O . ARG A 1 492 ? -20.132 -0.355 34.153 1.00 63.28 492 ARG A O 1
ATOM 3938 N N . ALA A 1 493 ? -22.018 0.421 35.126 1.00 57.75 493 ALA A N 1
ATOM 3939 C CA . ALA A 1 493 ? -22.163 1.596 34.274 1.00 57.75 493 ALA A CA 1
ATOM 3940 C C . ALA A 1 493 ? -20.985 2.575 34.431 1.00 57.75 493 ALA A C 1
ATOM 3942 O O . ALA A 1 493 ? -20.464 3.080 33.434 1.00 57.75 493 ALA A O 1
ATOM 3943 N N . ASP A 1 494 ? -20.511 2.796 35.659 1.00 68.19 494 ASP A N 1
ATOM 3944 C CA . ASP A 1 494 ? -19.362 3.666 35.929 1.00 68.19 494 ASP A CA 1
ATOM 3945 C C . ASP A 1 494 ? -18.066 3.103 35.322 1.00 68.19 494 ASP A C 1
ATOM 3947 O O . ASP A 1 494 ? -17.341 3.824 34.632 1.00 68.19 494 ASP A O 1
ATOM 3951 N N . ARG A 1 495 ? -17.821 1.791 35.464 1.00 63.50 495 ARG A N 1
ATOM 3952 C CA . ARG A 1 495 ? -16.675 1.109 34.833 1.00 63.50 495 ARG A CA 1
ATOM 3953 C C . ARG A 1 495 ? -16.714 1.180 33.304 1.00 63.50 495 ARG A C 1
ATOM 3955 O O . ARG A 1 495 ? -15.678 1.383 32.669 1.00 63.50 495 ARG A O 1
ATOM 3962 N N . GLN A 1 496 ? -17.891 1.031 32.696 1.00 54.62 496 GLN A N 1
ATOM 3963 C CA . GLN A 1 496 ? -18.047 1.169 31.244 1.00 54.62 496 GLN A CA 1
ATOM 3964 C C . GLN A 1 496 ? -17.801 2.607 30.769 1.00 54.62 496 GLN A C 1
ATOM 3966 O O . GLN A 1 496 ? -17.105 2.804 29.771 1.00 54.62 496 GLN A O 1
ATOM 3971 N N . ASN A 1 497 ? -18.299 3.612 31.494 1.00 58.47 497 ASN A N 1
ATOM 3972 C CA . ASN A 1 497 ? -18.062 5.021 31.169 1.00 58.47 497 ASN A CA 1
ATOM 3973 C C . ASN A 1 497 ? -16.574 5.390 31.219 1.00 58.47 497 ASN A C 1
ATOM 3975 O O . ASN A 1 497 ? -16.084 6.140 30.371 1.00 58.47 497 ASN A O 1
ATOM 3979 N N . GLU A 1 498 ? -15.836 4.842 32.181 1.00 64.44 498 GLU A N 1
ATOM 3980 C CA . GLU A 1 498 ? -14.404 5.098 32.319 1.00 64.44 498 GLU A CA 1
ATOM 3981 C C . GLU A 1 498 ? -13.597 4.516 31.145 1.00 64.44 498 GLU A C 1
ATOM 3983 O O . GLU A 1 498 ? -12.726 5.192 30.588 1.00 64.44 498 GLU A O 1
ATOM 3988 N N . LEU A 1 499 ? -13.946 3.308 30.686 1.00 58.00 499 LEU A N 1
ATOM 3989 C CA . LEU A 1 499 ? -13.346 2.687 29.501 1.00 58.00 499 LEU A CA 1
ATOM 3990 C C . LEU A 1 499 ? -13.629 3.491 28.221 1.00 58.00 499 LEU A C 1
ATOM 3992 O O . LEU A 1 499 ? -12.732 3.704 27.399 1.00 58.00 499 LEU A O 1
ATOM 3996 N N . VAL A 1 500 ? -14.861 3.982 28.066 1.00 59.47 500 VAL A N 1
ATOM 3997 C CA . VAL A 1 500 ? -15.268 4.821 26.928 1.00 59.47 500 VAL A CA 1
ATOM 3998 C C . VAL A 1 500 ? -14.442 6.108 26.864 1.00 59.47 500 VAL A C 1
ATOM 4000 O O . VAL A 1 500 ? -13.957 6.487 25.794 1.00 59.47 500 VAL A O 1
ATOM 4003 N N . GLU A 1 501 ? -14.223 6.777 27.995 1.00 59.41 501 GLU A N 1
ATOM 4004 C CA . GLU A 1 501 ? -13.416 8.001 28.026 1.00 59.41 501 GLU A CA 1
ATOM 4005 C C . GLU A 1 501 ? -11.929 7.747 27.740 1.00 59.41 501 GLU A C 1
ATOM 4007 O O . GLU A 1 501 ? -11.271 8.568 27.088 1.00 59.41 501 GLU A O 1
ATOM 4012 N N . GLN A 1 502 ? -11.390 6.596 28.147 1.00 59.50 502 GLN A N 1
ATOM 4013 C CA . GLN A 1 502 ? -10.024 6.201 27.793 1.00 59.50 502 GLN A CA 1
ATOM 4014 C C . GLN A 1 502 ? -9.863 5.989 26.280 1.00 59.50 502 GLN A C 1
ATOM 4016 O O . GLN A 1 502 ? -8.917 6.515 25.684 1.00 59.50 502 GLN A O 1
ATOM 4021 N N . LEU A 1 503 ? -10.810 5.298 25.638 1.00 52.66 503 LEU A N 1
ATOM 4022 C CA . LEU A 1 503 ? -10.804 5.088 24.187 1.00 52.66 503 LEU A CA 1
ATOM 4023 C C . LEU A 1 503 ? -10.902 6.415 23.423 1.00 52.66 503 LEU A C 1
ATOM 4025 O O . LEU A 1 503 ? -10.105 6.669 22.518 1.00 52.66 503 LEU A O 1
ATOM 4029 N N . ARG A 1 504 ? -11.789 7.324 23.850 1.00 55.28 504 ARG A N 1
ATOM 4030 C CA . ARG A 1 504 ? -11.928 8.670 23.263 1.00 55.28 504 ARG A CA 1
ATOM 4031 C C . ARG A 1 504 ? -10.638 9.484 23.319 1.00 55.28 504 ARG A C 1
ATOM 4033 O O . ARG A 1 504 ? -10.301 10.183 22.363 1.00 55.28 504 ARG A O 1
ATOM 4040 N N . ARG A 1 505 ? -9.895 9.416 24.429 1.00 62.75 505 ARG A N 1
ATOM 4041 C CA . ARG A 1 505 ? -8.592 10.095 24.548 1.00 62.75 505 ARG A CA 1
ATOM 4042 C C . ARG A 1 505 ? -7.566 9.514 23.580 1.00 62.75 505 ARG A C 1
ATOM 4044 O O . ARG A 1 505 ? -6.816 10.279 22.978 1.00 62.75 505 ARG A O 1
ATOM 4051 N N . ARG A 1 506 ? -7.561 8.192 23.400 1.00 55.25 506 ARG A N 1
ATOM 4052 C CA . ARG A 1 506 ? -6.609 7.515 22.514 1.00 55.25 506 ARG A CA 1
ATOM 4053 C C . ARG A 1 506 ? -6.864 7.822 21.040 1.00 55.25 506 ARG A C 1
ATOM 4055 O O . ARG A 1 506 ? -5.912 8.128 20.328 1.00 55.25 506 ARG A O 1
ATOM 4062 N N . VAL A 1 507 ? -8.128 7.820 20.614 1.00 57.72 507 VAL A N 1
ATOM 4063 C CA . VAL A 1 507 ? -8.525 8.192 19.244 1.00 57.72 507 VAL A CA 1
ATOM 4064 C C . VAL A 1 507 ? -8.089 9.624 18.919 1.00 57.72 507 VAL A C 1
ATOM 4066 O O . VAL A 1 507 ? -7.463 9.853 17.885 1.00 57.72 507 VAL A O 1
ATOM 4069 N N . ARG A 1 508 ? -8.315 10.582 19.832 1.00 57.53 508 ARG A N 1
ATOM 4070 C CA . ARG A 1 508 ? -7.871 11.977 19.646 1.00 57.53 508 ARG A CA 1
ATOM 4071 C C . ARG A 1 508 ? -6.353 12.106 19.496 1.00 57.53 508 ARG A C 1
ATOM 4073 O O . ARG A 1 508 ? -5.897 12.832 18.619 1.00 57.53 508 ARG A O 1
ATOM 4080 N N . GLN A 1 509 ? -5.577 11.394 20.316 1.00 58.12 509 GLN A N 1
ATOM 4081 C CA . GLN A 1 509 ? -4.112 11.420 20.230 1.00 58.12 509 GLN A CA 1
ATOM 4082 C C . GLN A 1 509 ? -3.590 10.856 18.905 1.00 58.12 509 GLN A C 1
ATOM 4084 O O . GLN A 1 509 ? -2.711 11.457 18.295 1.00 58.12 509 GLN A O 1
ATOM 4089 N N . LEU A 1 510 ? -4.127 9.719 18.457 1.00 50.56 510 LEU A N 1
ATOM 4090 C CA . LEU A 1 510 ? -3.695 9.092 17.205 1.00 50.56 510 LEU A CA 1
ATOM 4091 C C . LEU A 1 510 ? -4.064 9.946 15.988 1.00 50.56 510 LEU A C 1
ATOM 4093 O O . LEU A 1 510 ? -3.257 10.082 15.075 1.00 50.56 510 LEU A O 1
ATOM 4097 N N . THR A 1 511 ? -5.238 10.581 16.011 1.00 56.41 511 THR A N 1
ATOM 4098 C CA . THR A 1 511 ? -5.677 11.489 14.939 1.00 56.41 511 THR A CA 1
ATOM 4099 C C . THR A 1 511 ? -4.717 12.675 14.794 1.00 56.41 511 THR A C 1
ATOM 4101 O O . THR A 1 511 ? -4.246 12.945 13.694 1.00 56.41 511 THR A O 1
ATOM 4104 N N . GLN A 1 512 ? -4.329 13.311 15.909 1.00 61.81 512 GLN A N 1
ATOM 4105 C CA . GLN A 1 512 ? -3.352 14.411 15.895 1.00 61.81 512 GLN A CA 1
ATOM 4106 C C . GLN A 1 512 ? -1.961 13.987 15.396 1.00 61.81 512 GLN A C 1
ATOM 4108 O O . GLN A 1 512 ? -1.281 14.769 14.737 1.00 61.81 512 GLN A O 1
ATOM 4113 N N . GLN A 1 513 ? -1.522 12.760 15.693 1.00 55.62 513 GLN A N 1
ATOM 4114 C CA . GLN A 1 513 ? -0.235 12.249 15.204 1.00 55.62 513 GLN A CA 1
ATOM 4115 C C . GLN A 1 513 ? -0.243 11.992 13.694 1.00 55.62 513 GLN A C 1
ATOM 4117 O O . GLN A 1 513 ? 0.726 12.326 13.015 1.00 55.62 513 GLN A O 1
ATOM 4122 N N . VAL A 1 514 ? -1.328 11.420 13.166 1.00 59.38 514 VAL A N 1
ATOM 4123 C CA . VAL A 1 514 ? -1.472 11.161 11.726 1.00 59.38 514 VAL A CA 1
ATOM 4124 C C . VAL A 1 514 ? -1.525 12.468 10.935 1.00 59.38 514 VAL A C 1
ATOM 4126 O O . VAL A 1 514 ? -0.871 12.567 9.900 1.00 59.38 514 VAL A O 1
ATOM 4129 N N . GLU A 1 515 ? -2.250 13.477 11.423 1.00 56.66 515 GLU A N 1
ATOM 4130 C CA . GLU A 1 515 ? -2.266 14.810 10.804 1.00 56.66 515 GLU A CA 1
ATOM 4131 C C . GLU A 1 515 ? -0.869 15.449 10.797 1.00 56.66 515 GLU A C 1
ATOM 4133 O O . GLU A 1 515 ? -0.417 15.907 9.751 1.00 56.66 515 GLU A O 1
ATOM 4138 N N . GLY A 1 516 ? -0.134 15.385 11.914 1.00 57.47 516 GLY A N 1
ATOM 4139 C CA . GLY A 1 516 ? 1.227 15.926 11.990 1.00 57.47 516 GLY A CA 1
ATOM 4140 C C . GLY A 1 516 ? 2.205 15.283 10.997 1.00 57.47 516 GLY A C 1
ATOM 4141 O O . GLY A 1 516 ? 2.959 15.990 10.332 1.00 57.47 516 GLY A O 1
ATOM 4142 N N . LEU A 1 517 ? 2.164 13.955 10.851 1.00 53.50 517 LEU A N 1
ATOM 4143 C CA . LEU A 1 517 ? 3.021 13.231 9.902 1.00 53.50 517 LEU A CA 1
ATOM 4144 C C . LEU A 1 517 ? 2.643 13.505 8.439 1.00 53.50 517 LEU A C 1
ATOM 4146 O O . LEU A 1 517 ? 3.516 13.567 7.573 1.00 53.50 517 LEU A O 1
ATOM 4150 N N . ARG A 1 518 ? 1.350 13.689 8.148 1.00 50.56 518 ARG A N 1
ATOM 4151 C CA . ARG A 1 518 ? 0.876 14.054 6.805 1.00 50.56 518 ARG A CA 1
ATOM 4152 C C . ARG A 1 518 ? 1.343 15.448 6.408 1.00 50.56 518 ARG A C 1
ATOM 4154 O O . ARG A 1 518 ? 1.895 15.595 5.323 1.00 50.56 518 ARG A O 1
ATOM 4161 N N . ASP A 1 519 ? 1.217 16.423 7.303 1.00 58.72 519 ASP A N 1
ATOM 4162 C CA . ASP A 1 519 ? 1.708 17.786 7.084 1.00 58.72 519 ASP A CA 1
ATOM 4163 C C . ASP A 1 519 ? 3.221 17.824 6.821 1.00 58.72 519 ASP A C 1
ATOM 4165 O O . ASP A 1 519 ? 3.713 18.667 6.068 1.00 58.72 519 ASP A O 1
ATOM 4169 N N . GLU A 1 520 ? 3.984 16.944 7.468 1.00 51.50 520 GLU A N 1
ATOM 4170 C CA . GLU A 1 520 ? 5.433 16.854 7.300 1.00 51.50 520 GLU A CA 1
ATOM 4171 C C . GLU A 1 520 ? 5.812 16.225 5.953 1.00 51.50 520 GLU A C 1
ATOM 4173 O O . GLU A 1 520 ? 6.630 16.785 5.215 1.00 51.50 520 GLU A O 1
ATOM 4178 N N . ASN A 1 521 ? 5.145 15.130 5.578 1.00 50.59 521 ASN A N 1
ATOM 4179 C CA . ASN A 1 521 ? 5.301 14.511 4.263 1.00 50.59 521 ASN A CA 1
ATOM 4180 C C . ASN A 1 521 ? 4.876 15.450 3.133 1.00 50.59 521 ASN A C 1
ATOM 4182 O O . ASN A 1 521 ? 5.568 15.537 2.123 1.00 50.59 521 ASN A O 1
ATOM 4186 N N . GLU A 1 522 ? 3.792 16.205 3.300 1.00 49.75 522 GLU A N 1
ATOM 4187 C CA . GLU A 1 522 ? 3.329 17.161 2.296 1.00 49.75 522 GLU A CA 1
ATOM 4188 C C . GLU A 1 522 ? 4.300 18.345 2.160 1.00 49.75 522 GLU A C 1
ATOM 4190 O O . GLU A 1 522 ? 4.577 18.808 1.054 1.00 49.75 522 GLU A O 1
ATOM 4195 N N . ARG A 1 523 ? 4.918 18.795 3.262 1.00 49.03 523 ARG A N 1
ATOM 4196 C CA . ARG A 1 523 ? 6.016 19.779 3.224 1.00 49.03 523 ARG A CA 1
ATOM 4197 C C . ARG A 1 523 ? 7.268 19.242 2.537 1.00 49.03 523 ARG A C 1
ATOM 4199 O O . ARG A 1 523 ? 7.967 20.009 1.876 1.00 49.03 523 ARG A O 1
ATOM 4206 N N . MET A 1 524 ? 7.596 17.962 2.706 1.00 48.97 524 MET A N 1
ATOM 4207 C CA . MET A 1 524 ? 8.686 17.332 1.957 1.00 48.97 524 MET A CA 1
ATOM 4208 C C . MET A 1 524 ? 8.327 17.225 0.473 1.00 48.97 524 MET A C 1
ATOM 4210 O O . MET A 1 524 ? 9.092 17.693 -0.363 1.00 48.97 524 MET A O 1
ATOM 4214 N N . ALA A 1 525 ? 7.136 16.731 0.140 1.00 45.34 525 ALA A N 1
ATOM 4215 C CA . ALA A 1 525 ? 6.657 16.592 -1.231 1.00 45.34 525 ALA A CA 1
ATOM 4216 C C . ALA A 1 525 ? 6.603 17.935 -1.975 1.00 45.34 525 ALA A C 1
ATOM 4218 O O . ALA A 1 525 ? 7.081 18.023 -3.099 1.00 45.34 525 ALA A O 1
ATOM 4219 N N . ARG A 1 526 ? 6.131 19.016 -1.339 1.00 47.84 526 ARG A N 1
ATOM 4220 C CA . ARG A 1 526 ? 6.135 20.370 -1.925 1.00 47.84 526 ARG A CA 1
ATOM 4221 C C . ARG A 1 526 ? 7.545 20.908 -2.187 1.00 47.84 526 ARG A C 1
ATOM 4223 O O . ARG A 1 526 ? 7.734 21.642 -3.152 1.00 47.84 526 ARG A O 1
ATOM 4230 N N . ARG A 1 527 ? 8.542 20.533 -1.373 1.00 48.88 527 ARG A N 1
ATOM 4231 C CA . ARG A 1 527 ? 9.955 20.865 -1.643 1.00 48.88 527 ARG A CA 1
ATOM 4232 C C . ARG A 1 527 ? 10.486 20.140 -2.880 1.00 48.88 527 ARG A C 1
ATOM 4234 O O . ARG A 1 527 ? 11.248 20.737 -3.628 1.00 48.88 527 ARG A O 1
ATOM 4241 N N . PHE A 1 528 ? 10.043 18.908 -3.123 1.00 46.94 528 PHE A N 1
ATOM 4242 C CA . PHE A 1 528 ? 10.384 18.161 -4.338 1.00 46.94 528 PHE A CA 1
ATOM 4243 C C . PHE A 1 528 ? 9.580 18.614 -5.573 1.00 46.94 528 PHE A C 1
ATOM 4245 O O . PHE A 1 528 ? 10.119 18.623 -6.674 1.00 46.94 528 PHE A O 1
ATOM 4252 N N . ALA A 1 529 ? 8.316 19.019 -5.402 1.00 41.75 529 ALA A N 1
ATOM 4253 C CA . ALA A 1 529 ? 7.415 19.402 -6.493 1.00 41.75 529 ALA A CA 1
ATOM 4254 C C . ALA A 1 529 ? 7.649 20.830 -7.022 1.00 41.75 529 ALA A C 1
ATOM 4256 O O . ALA A 1 529 ? 7.416 21.091 -8.200 1.00 41.75 529 ALA A O 1
ATOM 4257 N N . ASN A 1 530 ? 8.149 21.757 -6.195 1.00 40.34 530 ASN A N 1
ATOM 4258 C CA . ASN A 1 530 ? 8.398 23.153 -6.584 1.00 40.34 530 ASN A CA 1
ATOM 4259 C C . ASN A 1 530 ? 9.679 23.356 -7.422 1.00 40.34 530 ASN A C 1
ATOM 4261 O O . ASN A 1 530 ? 10.407 24.323 -7.216 1.00 40.34 530 ASN A O 1
ATOM 4265 N N . GLY A 1 531 ? 9.949 22.473 -8.388 1.00 42.94 531 GLY A N 1
ATOM 4266 C CA . GLY A 1 531 ? 10.708 22.824 -9.593 1.00 42.94 531 GLY A CA 1
ATOM 4267 C C . GLY A 1 531 ? 12.158 23.293 -9.427 1.00 42.94 531 GLY A C 1
ATOM 4268 O O . GLY A 1 531 ? 12.730 23.765 -10.404 1.00 42.94 531 GLY A O 1
ATOM 4269 N N . ALA A 1 532 ? 12.802 23.119 -8.272 1.00 40.06 532 ALA A N 1
ATOM 4270 C CA . ALA A 1 532 ? 14.258 23.216 -8.164 1.00 40.06 532 ALA A CA 1
ATOM 4271 C C . ALA A 1 532 ? 14.914 21.940 -8.723 1.00 40.06 532 ALA A C 1
ATOM 4273 O O . ALA A 1 532 ? 15.730 21.292 -8.072 1.00 40.06 532 ALA A O 1
ATOM 4274 N N . VAL A 1 533 ? 14.538 21.554 -9.945 1.00 42.66 533 VAL A N 1
ATOM 4275 C CA . VAL A 1 533 ? 15.329 20.624 -10.746 1.00 42.66 533 VAL A CA 1
ATOM 4276 C C . VAL A 1 533 ? 16.497 21.438 -11.287 1.00 42.66 533 VAL A C 1
ATOM 4278 O O . VAL A 1 533 ? 16.506 21.893 -12.427 1.00 42.66 533 VAL A O 1
ATOM 4281 N N . SER A 1 534 ? 17.500 21.637 -10.435 1.00 44.94 534 SER A N 1
ATOM 4282 C CA . SER A 1 534 ? 18.865 21.687 -10.934 1.00 44.94 534 SER A CA 1
ATOM 4283 C C . SER A 1 534 ? 19.067 20.363 -11.666 1.00 44.94 534 SER A C 1
ATOM 4285 O O . SER A 1 534 ? 19.032 19.296 -11.051 1.00 44.94 534 SER A O 1
ATOM 4287 N N . THR A 1 535 ? 19.169 20.407 -12.995 1.00 49.38 535 THR A N 1
ATOM 4288 C CA . THR A 1 535 ? 19.764 19.278 -13.713 1.00 49.38 535 THR A CA 1
ATOM 4289 C C . THR A 1 535 ? 21.123 19.054 -13.054 1.00 49.38 535 THR A C 1
ATOM 4291 O O . THR A 1 535 ? 21.892 20.016 -13.003 1.00 49.38 535 THR A O 1
ATOM 4294 N N . PRO A 1 536 ? 21.416 17.863 -12.500 1.00 56.44 536 PRO A N 1
ATOM 4295 C CA . PRO A 1 536 ? 22.659 17.654 -11.773 1.00 56.44 536 PRO A CA 1
ATOM 4296 C C . PRO A 1 536 ? 23.853 18.051 -12.646 1.00 56.44 536 PRO A C 1
ATOM 4298 O O . PRO A 1 536 ? 24.045 17.490 -13.724 1.00 56.44 536 PRO A O 1
ATOM 4301 N N . LEU A 1 537 ? 24.619 19.055 -12.204 1.00 61.91 537 LEU A N 1
ATOM 4302 C CA . LEU A 1 537 ? 25.750 19.605 -12.961 1.00 61.91 537 LEU A CA 1
ATOM 4303 C C . LEU A 1 537 ? 26.871 18.568 -13.127 1.00 61.91 537 LEU A C 1
ATOM 4305 O O . LEU A 1 537 ? 27.515 18.500 -14.170 1.00 61.91 537 LEU A O 1
ATOM 4309 N N . VAL A 1 538 ? 27.088 17.758 -12.087 1.00 70.19 538 VAL A N 1
ATOM 4310 C CA . VAL A 1 538 ? 28.091 16.693 -12.025 1.00 70.19 538 VAL A CA 1
ATOM 4311 C C . VAL A 1 538 ? 27.442 15.460 -11.401 1.00 70.19 538 VAL A C 1
ATOM 4313 O O . VAL A 1 538 ? 26.731 15.562 -10.402 1.00 70.19 538 VAL A O 1
ATOM 4316 N N . TYR A 1 539 ? 27.688 14.295 -11.994 1.00 65.25 539 TYR A N 1
ATOM 4317 C CA . TYR A 1 539 ? 27.270 13.007 -11.444 1.00 65.25 539 TYR A CA 1
ATOM 4318 C C . TYR A 1 539 ? 28.358 12.458 -10.516 1.00 65.25 539 TYR A C 1
ATOM 4320 O O . TYR A 1 539 ? 29.546 12.578 -10.813 1.00 65.25 539 TYR A O 1
ATOM 4328 N N . ALA A 1 540 ? 27.958 11.845 -9.403 1.00 61.78 540 ALA A N 1
ATOM 4329 C CA . ALA A 1 540 ? 28.888 11.224 -8.464 1.00 61.78 540 ALA A CA 1
ATOM 4330 C C . ALA A 1 540 ? 29.588 9.990 -9.074 1.00 61.78 540 ALA A C 1
ATOM 4332 O O . ALA A 1 540 ? 28.992 9.247 -9.856 1.00 61.78 540 ALA A O 1
ATOM 4333 N N . GLY A 1 541 ? 30.855 9.783 -8.700 1.00 59.19 541 GLY A N 1
ATOM 4334 C CA . GLY A 1 541 ? 31.616 8.562 -8.987 1.00 59.19 541 GLY A CA 1
ATOM 4335 C C . GLY A 1 541 ? 31.302 7.423 -8.004 1.00 59.19 541 GLY A C 1
ATOM 4336 O O . GLY A 1 541 ? 30.329 7.485 -7.264 1.00 59.19 541 GLY A O 1
ATOM 4337 N N . GLY A 1 542 ? 32.131 6.372 -7.992 1.00 56.94 542 GLY A N 1
ATOM 4338 C CA . GLY A 1 542 ? 31.924 5.180 -7.147 1.00 56.94 542 GLY A CA 1
ATOM 4339 C C . GLY A 1 542 ? 32.465 5.254 -5.708 1.00 56.94 542 GLY A C 1
ATOM 4340 O O . GLY A 1 542 ? 32.348 4.267 -4.986 1.00 56.94 542 GLY A O 1
ATOM 4341 N N . GLU A 1 543 ? 33.088 6.365 -5.303 1.00 70.38 543 GLU A N 1
ATOM 4342 C CA . GLU A 1 543 ? 33.499 6.605 -3.906 1.00 70.38 543 GLU A CA 1
ATOM 4343 C C . GLU A 1 543 ? 32.298 7.098 -3.070 1.00 70.38 543 GLU A C 1
ATOM 4345 O O . GLU A 1 543 ? 31.268 7.489 -3.621 1.00 70.38 543 GLU A O 1
ATOM 4350 N N . HIS A 1 544 ? 32.400 7.026 -1.742 1.00 59.75 544 HIS A N 1
ATOM 4351 C CA . HIS A 1 544 ? 31.318 7.363 -0.812 1.00 59.75 544 HIS A CA 1
ATOM 4352 C C . HIS A 1 544 ? 31.764 8.410 0.210 1.00 59.75 544 HIS A C 1
ATOM 4354 O O . HIS A 1 544 ? 32.941 8.482 0.545 1.00 59.75 544 HIS A O 1
ATOM 4360 N N . ASP A 1 545 ? 30.799 9.163 0.738 1.00 75.69 545 ASP A N 1
ATOM 4361 C CA . ASP A 1 545 ? 31.005 10.104 1.837 1.00 75.69 545 ASP A CA 1
ATOM 4362 C C . ASP A 1 545 ? 31.348 9.329 3.121 1.00 75.69 545 ASP A C 1
ATOM 4364 O O . ASP A 1 545 ? 30.566 8.493 3.586 1.00 75.69 545 ASP A O 1
ATOM 4368 N N . LEU A 1 546 ? 32.502 9.619 3.717 1.00 78.00 546 LEU A N 1
ATOM 4369 C CA . LEU A 1 546 ? 32.914 9.161 5.045 1.00 78.00 546 LEU A CA 1
ATOM 4370 C C . LEU A 1 546 ? 32.237 9.979 6.155 1.00 78.00 546 LEU A C 1
ATOM 4372 O O . LEU A 1 546 ? 32.088 9.502 7.280 1.00 78.00 546 LEU A O 1
ATOM 4376 N N . PHE A 1 547 ? 31.777 11.191 5.837 1.00 77.75 547 PHE A N 1
ATOM 4377 C CA . PHE A 1 547 ? 30.940 12.030 6.691 1.00 77.75 547 PHE A CA 1
ATOM 4378 C C . PHE A 1 547 ? 29.967 12.876 5.859 1.00 77.75 547 PHE A C 1
ATOM 4380 O O . PHE A 1 547 ? 30.141 13.014 4.654 1.00 77.75 547 PHE A O 1
ATOM 4387 N N . ASP A 1 548 ? 28.928 13.430 6.494 1.00 73.62 548 ASP A N 1
ATOM 4388 C CA . ASP A 1 548 ? 27.847 14.124 5.778 1.00 73.62 548 ASP A CA 1
ATOM 4389 C C . ASP A 1 548 ? 28.384 15.205 4.825 1.00 73.62 548 ASP A C 1
ATOM 4391 O O . ASP A 1 548 ? 29.095 16.117 5.251 1.00 73.62 548 ASP A O 1
ATOM 4395 N N . ARG A 1 549 ? 28.015 15.088 3.543 1.00 77.31 549 ARG A N 1
ATOM 4396 C CA . ARG A 1 549 ? 28.362 16.004 2.445 1.00 77.31 549 ARG A CA 1
ATOM 4397 C C . ARG A 1 549 ? 29.853 16.078 2.080 1.00 77.31 549 ARG A C 1
ATOM 4399 O O . ARG A 1 549 ? 30.226 17.012 1.374 1.00 77.31 549 ARG A O 1
ATOM 4406 N N . GLU A 1 550 ? 30.682 15.119 2.488 1.00 83.31 550 GLU A N 1
ATOM 4407 C CA . GLU A 1 550 ? 32.137 15.111 2.251 1.00 83.31 550 GLU A CA 1
ATOM 4408 C C . GLU A 1 550 ? 32.533 15.314 0.775 1.00 83.31 550 GLU A C 1
ATOM 4410 O O . GLU A 1 550 ? 33.170 16.299 0.418 1.00 83.31 550 GLU A O 1
ATOM 4415 N N . MET A 1 551 ? 32.137 14.418 -0.127 1.00 82.25 551 MET A N 1
ATOM 4416 C CA . MET A 1 551 ? 32.501 14.486 -1.544 1.00 82.25 551 MET A CA 1
ATOM 4417 C C . MET A 1 551 ? 31.983 15.763 -2.200 1.00 82.25 551 MET A C 1
ATOM 4419 O O . MET A 1 551 ? 32.642 16.322 -3.077 1.00 82.25 551 MET A O 1
ATOM 4423 N N . ARG A 1 552 ? 30.801 16.235 -1.781 1.00 84.38 552 ARG A N 1
ATOM 4424 C CA . ARG A 1 552 ? 30.268 17.519 -2.244 1.00 84.38 552 ARG A CA 1
ATOM 4425 C C . ARG A 1 552 ? 31.192 18.655 -1.813 1.00 84.38 552 ARG A C 1
ATOM 4427 O O . ARG A 1 552 ? 31.499 19.507 -2.640 1.00 84.38 552 ARG A O 1
ATOM 4434 N N . ASP A 1 553 ? 31.643 18.654 -0.565 1.00 88.25 553 ASP A N 1
ATOM 4435 C CA . ASP A 1 553 ? 32.558 19.661 -0.035 1.00 88.25 553 ASP A CA 1
ATOM 4436 C C . ASP A 1 553 ? 33.922 19.612 -0.745 1.00 88.25 553 ASP A C 1
ATOM 4438 O O . ASP A 1 553 ? 34.380 20.661 -1.179 1.00 88.25 553 ASP A O 1
ATOM 4442 N N . TYR A 1 554 ? 34.502 18.434 -1.025 1.00 87.69 554 TYR A N 1
ATOM 4443 C CA . TYR A 1 554 ? 35.726 18.306 -1.843 1.00 87.69 554 TYR A CA 1
ATOM 4444 C C . TYR A 1 554 ? 35.575 18.878 -3.260 1.00 87.69 554 TYR A C 1
ATOM 4446 O O . TYR A 1 554 ? 36.472 19.549 -3.778 1.00 87.69 554 TYR A O 1
ATOM 4454 N N . VAL A 1 555 ? 34.448 18.605 -3.922 1.00 89.38 555 VAL A N 1
ATOM 4455 C CA . VAL A 1 555 ? 34.188 19.123 -5.274 1.00 89.38 555 VAL A CA 1
ATOM 4456 C C . VAL A 1 555 ? 34.056 20.646 -5.244 1.00 89.38 555 VAL A C 1
ATOM 4458 O O . VAL A 1 555 ? 34.617 21.327 -6.103 1.00 89.38 555 VAL A O 1
ATOM 4461 N N . LEU A 1 556 ? 33.354 21.193 -4.251 1.00 90.50 556 LEU A N 1
ATOM 4462 C CA . LEU A 1 556 ? 33.210 22.638 -4.089 1.00 90.50 556 LEU A CA 1
ATOM 4463 C C . LEU A 1 556 ? 34.526 23.300 -3.634 1.00 90.50 556 LEU A C 1
ATOM 4465 O O . LEU A 1 556 ? 34.832 24.394 -4.102 1.00 90.50 556 LEU A O 1
ATOM 4469 N N . GLU A 1 557 ? 35.357 22.634 -2.826 1.00 90.75 557 GLU A N 1
ATOM 4470 C CA . GLU A 1 557 ? 36.715 23.081 -2.477 1.00 90.75 557 GLU A CA 1
ATOM 4471 C C . GLU A 1 557 ? 37.583 23.187 -3.735 1.00 90.75 557 GLU A C 1
ATOM 4473 O O . GLU A 1 557 ? 38.258 24.196 -3.926 1.00 90.75 557 GLU A O 1
ATOM 4478 N N . ALA A 1 558 ? 37.519 22.207 -4.643 1.00 90.06 558 ALA A N 1
ATOM 4479 C CA . ALA A 1 558 ? 38.243 22.249 -5.913 1.00 90.06 558 ALA A CA 1
ATOM 4480 C C . ALA A 1 558 ? 37.762 23.394 -6.825 1.00 90.06 558 ALA A C 1
ATOM 4482 O O . ALA A 1 558 ? 38.580 24.099 -7.420 1.00 90.06 558 ALA A O 1
ATOM 4483 N N . VAL A 1 559 ? 36.443 23.614 -6.904 1.00 90.38 559 VAL A N 1
ATOM 4484 C CA . VAL A 1 559 ? 35.842 24.751 -7.626 1.00 90.38 559 VAL A CA 1
ATOM 4485 C C . VAL A 1 559 ? 36.326 26.077 -7.039 1.00 90.38 559 VAL A C 1
ATOM 4487 O O . VAL A 1 559 ? 36.725 26.970 -7.788 1.00 90.38 559 VAL A O 1
ATOM 4490 N N . LYS A 1 560 ? 36.341 26.195 -5.708 1.00 90.31 560 LYS A N 1
ATOM 4491 C CA . LYS A 1 560 ? 36.835 27.377 -5.000 1.00 90.31 560 LYS A CA 1
ATOM 4492 C C . LYS A 1 560 ? 38.330 27.593 -5.215 1.00 90.31 560 LYS A C 1
ATOM 4494 O O . LYS A 1 560 ? 38.733 28.706 -5.521 1.00 90.31 560 LYS A O 1
ATOM 4499 N N . HIS A 1 561 ? 39.146 26.550 -5.113 1.00 89.31 561 HIS A N 1
ATOM 4500 C CA . HIS A 1 561 ? 40.586 26.639 -5.341 1.00 89.31 561 HIS A CA 1
ATOM 4501 C C . HIS A 1 561 ? 40.898 27.123 -6.765 1.00 89.31 561 HIS A C 1
ATOM 4503 O O . HIS A 1 561 ? 41.771 27.968 -6.967 1.00 89.31 561 HIS A O 1
ATOM 4509 N N . GLU A 1 562 ? 40.167 26.623 -7.765 1.00 87.88 562 GLU A N 1
ATOM 4510 C CA . GLU A 1 562 ? 40.301 27.087 -9.146 1.00 87.88 562 GLU A CA 1
ATOM 4511 C C . GLU A 1 562 ? 39.842 28.545 -9.309 1.00 87.88 562 GLU A C 1
ATOM 4513 O O . GLU A 1 562 ? 40.487 29.311 -10.026 1.00 87.88 562 GLU A O 1
ATOM 4518 N N . LEU A 1 563 ? 38.761 28.948 -8.630 1.00 87.06 563 LEU A N 1
ATOM 4519 C CA . LEU A 1 563 ? 38.281 30.332 -8.601 1.00 87.06 563 LEU A CA 1
ATOM 4520 C C . LEU A 1 563 ? 39.326 31.279 -7.986 1.00 87.06 563 LEU A C 1
ATOM 4522 O O . LEU A 1 563 ? 39.645 32.306 -8.586 1.00 87.06 563 LEU A O 1
ATOM 4526 N N . ASP A 1 564 ? 39.908 30.906 -6.845 1.00 84.69 564 ASP A N 1
ATOM 4527 C CA . ASP A 1 564 ? 40.943 31.672 -6.142 1.00 84.69 564 ASP A CA 1
ATOM 4528 C C . ASP A 1 564 ? 42.219 31.815 -7.000 1.00 84.69 564 ASP A C 1
ATOM 4530 O O . ASP A 1 564 ? 42.877 32.860 -6.998 1.00 84.69 564 ASP A O 1
ATOM 4534 N N . GLY A 1 565 ? 42.544 30.789 -7.797 1.00 81.31 565 GLY A N 1
ATOM 4535 C CA . GLY A 1 565 ? 43.680 30.774 -8.722 1.00 81.31 565 GLY A CA 1
ATOM 4536 C C . GLY A 1 565 ? 43.482 31.565 -10.021 1.00 81.31 565 GLY A C 1
ATOM 4537 O O . GLY A 1 565 ? 44.463 31.833 -10.716 1.00 81.31 565 GLY A O 1
ATOM 4538 N N . CYS A 1 566 ? 42.252 31.974 -10.364 1.00 76.88 566 CYS A N 1
ATOM 4539 C CA . CYS A 1 566 ? 41.962 32.642 -11.642 1.00 76.88 566 CYS A CA 1
ATOM 4540 C C . CYS A 1 566 ? 42.587 34.045 -11.782 1.00 76.88 566 CYS A C 1
ATOM 4542 O O . CYS A 1 566 ? 42.632 34.563 -12.896 1.00 76.88 566 CYS A O 1
ATOM 4544 N N . GLY A 1 567 ? 43.127 34.630 -10.705 1.00 62.47 567 GLY A N 1
ATOM 4545 C CA . GLY A 1 567 ? 43.782 35.938 -10.716 1.00 62.47 567 GLY A CA 1
ATOM 4546 C C . GLY A 1 567 ? 42.806 37.093 -10.971 1.00 62.47 567 GLY A C 1
ATOM 4547 O O . GLY A 1 567 ? 41.898 37.023 -11.793 1.00 62.47 567 GLY A O 1
ATOM 4548 N N . HIS A 1 568 ? 42.975 38.204 -10.259 1.00 57.31 568 HIS A N 1
ATOM 4549 C CA . HIS A 1 568 ? 42.227 39.426 -10.557 1.00 57.31 568 HIS A CA 1
ATOM 4550 C C . HIS A 1 568 ? 42.996 40.154 -11.659 1.00 57.31 568 HIS A C 1
ATOM 4552 O O . HIS A 1 568 ? 43.894 40.941 -11.373 1.00 57.31 568 HIS A O 1
ATOM 4558 N N . GLY A 1 569 ? 42.736 39.822 -12.926 1.00 50.91 569 GLY A N 1
ATOM 4559 C CA . GLY A 1 569 ? 43.334 40.569 -14.031 1.00 50.91 569 GLY A CA 1
ATOM 4560 C C . GLY A 1 569 ? 42.989 42.057 -13.899 1.00 50.91 569 GLY A C 1
ATOM 4561 O O . GLY A 1 569 ? 41.842 42.386 -13.609 1.00 50.91 569 GLY A O 1
ATOM 4562 N N . ASP A 1 570 ? 43.953 42.950 -14.142 1.00 54.59 570 ASP A N 1
ATOM 4563 C CA . ASP A 1 570 ? 43.849 44.428 -14.074 1.00 54.59 570 ASP A CA 1
ATOM 4564 C C . ASP A 1 570 ? 42.743 45.062 -14.963 1.00 54.59 570 ASP A C 1
ATOM 4566 O O . ASP A 1 570 ? 42.643 46.282 -15.118 1.00 54.59 570 ASP A O 1
ATOM 4570 N N . SER A 1 571 ? 41.883 44.255 -15.581 1.00 56.97 571 SER A N 1
ATOM 4571 C CA . SER A 1 571 ? 40.772 44.679 -16.422 1.00 56.97 571 SER A CA 1
ATOM 4572 C C . SER A 1 571 ? 39.450 44.665 -15.655 1.00 56.97 571 SER A C 1
ATOM 4574 O O . SER A 1 571 ? 39.075 43.658 -15.068 1.00 56.97 571 SER A O 1
ATOM 4576 N N . LYS A 1 572 ? 38.669 45.747 -15.774 1.00 54.06 572 LYS A N 1
ATOM 4577 C CA . LYS A 1 572 ? 37.288 45.917 -15.264 1.00 54.06 572 LYS A CA 1
ATOM 4578 C C . LYS A 1 572 ? 36.240 44.910 -15.806 1.00 54.06 572 LYS A C 1
ATOM 4580 O O . LYS A 1 572 ? 35.046 45.178 -15.708 1.00 54.06 572 LYS A O 1
ATOM 4585 N N . GLN A 1 573 ? 36.645 43.792 -16.408 1.00 55.03 573 GLN A N 1
ATOM 4586 C CA . GLN A 1 573 ? 35.762 42.765 -16.968 1.00 55.03 573 GLN A CA 1
ATOM 4587 C C . GLN A 1 573 ? 35.973 41.424 -16.258 1.00 55.03 573 GLN A C 1
ATOM 4589 O O . GLN A 1 573 ? 37.083 40.895 -16.260 1.00 55.03 573 GLN A O 1
ATOM 4594 N N . SER A 1 574 ? 34.888 40.880 -15.691 1.00 60.66 574 SER A N 1
ATOM 4595 C CA . SER A 1 574 ? 34.845 39.517 -15.147 1.00 60.66 574 SER A CA 1
ATOM 4596 C C . SER A 1 574 ? 34.955 38.494 -16.276 1.00 60.66 574 SER A C 1
ATOM 4598 O O . SER A 1 574 ? 34.415 38.688 -17.369 1.00 60.66 574 SER A O 1
ATOM 4600 N N . TRP A 1 575 ? 35.685 37.409 -16.034 1.00 76.56 575 TRP A N 1
ATOM 4601 C CA . TRP A 1 575 ? 35.812 36.315 -16.990 1.00 76.56 575 TRP A CA 1
ATOM 4602 C C . TRP A 1 575 ? 34.648 35.350 -16.800 1.00 76.56 575 TRP A C 1
ATOM 4604 O O . TRP A 1 575 ? 34.330 34.981 -15.675 1.00 76.56 575 TRP A O 1
ATOM 4614 N N . ARG A 1 576 ? 34.075 34.834 -17.896 1.00 77.31 576 ARG A N 1
ATOM 4615 C CA . ARG A 1 576 ? 32.936 33.897 -17.834 1.00 77.31 576 ARG A CA 1
ATOM 4616 C C . ARG A 1 576 ? 33.189 32.697 -16.911 1.00 77.31 576 ARG A C 1
ATOM 4618 O O . ARG A 1 576 ? 32.260 32.206 -16.284 1.00 77.31 576 ARG A O 1
ATOM 4625 N N . LYS A 1 577 ? 34.439 32.230 -16.828 1.00 80.50 577 LYS A N 1
ATOM 4626 C CA . LYS A 1 577 ? 34.857 31.152 -15.923 1.00 80.50 577 LYS A CA 1
ATOM 4627 C C . LYS A 1 577 ? 34.694 31.538 -14.445 1.00 80.50 577 LYS A C 1
ATOM 4629 O O . LYS A 1 577 ? 34.199 30.722 -13.685 1.00 80.50 577 LYS A O 1
ATOM 4634 N N . VAL A 1 578 ? 35.052 32.766 -14.065 1.00 83.69 578 VAL A N 1
ATOM 4635 C CA . VAL A 1 578 ? 34.867 33.301 -12.703 1.00 83.69 578 VAL A CA 1
ATOM 4636 C C . VAL A 1 578 ? 33.377 33.351 -12.370 1.00 83.69 578 VAL A C 1
ATOM 4638 O O . VAL A 1 578 ? 32.974 32.779 -11.366 1.00 83.69 578 VAL A O 1
ATOM 4641 N N . ASP A 1 579 ? 32.552 33.904 -13.266 1.00 82.12 579 ASP A N 1
ATOM 4642 C CA . ASP A 1 579 ? 31.100 33.993 -13.049 1.00 82.12 579 ASP A CA 1
ATOM 4643 C C . ASP A 1 579 ? 30.455 32.611 -12.849 1.00 82.12 579 ASP A C 1
ATOM 4645 O O . ASP A 1 579 ? 29.612 32.441 -11.978 1.00 82.12 579 ASP A O 1
ATOM 4649 N N . VAL A 1 580 ? 30.852 31.611 -13.647 1.00 82.19 580 VAL A N 1
ATOM 4650 C CA . VAL A 1 580 ? 30.316 30.242 -13.544 1.00 82.19 580 VAL A CA 1
ATOM 4651 C C . VAL A 1 580 ? 30.741 29.569 -12.240 1.00 82.19 580 VAL A C 1
ATOM 4653 O O . VAL A 1 580 ? 29.910 28.953 -11.584 1.00 82.19 580 VAL A O 1
ATOM 4656 N N . LEU A 1 581 ? 32.017 29.659 -11.855 1.00 86.69 581 LEU A N 1
ATOM 4657 C CA . LEU A 1 581 ? 32.502 29.011 -10.632 1.00 86.69 581 LEU A CA 1
ATOM 4658 C C . LEU A 1 581 ? 31.915 29.674 -9.373 1.00 86.69 581 LEU A C 1
ATOM 4660 O O . LEU A 1 581 ? 31.552 28.964 -8.438 1.00 86.69 581 LEU A O 1
ATOM 4664 N N . SER A 1 582 ? 31.753 31.003 -9.368 1.00 84.88 582 SER A N 1
ATOM 4665 C CA . SER A 1 582 ? 31.070 31.731 -8.290 1.00 84.88 582 SER A CA 1
ATOM 4666 C C . SER A 1 582 ? 29.596 31.336 -8.169 1.00 84.88 582 SER A C 1
ATOM 4668 O O . SER A 1 582 ? 29.159 30.986 -7.077 1.00 84.88 582 SER A O 1
ATOM 4670 N N . ASP A 1 583 ? 28.856 31.298 -9.281 1.00 82.00 583 ASP A N 1
ATOM 4671 C CA . ASP A 1 583 ? 27.437 30.909 -9.303 1.00 82.00 583 ASP A CA 1
ATOM 4672 C C . ASP A 1 583 ? 27.225 29.461 -8.822 1.00 82.00 583 ASP A C 1
ATOM 4674 O O . ASP A 1 583 ? 26.297 29.163 -8.068 1.00 82.00 583 ASP A O 1
ATOM 4678 N N . VAL A 1 584 ? 28.137 28.550 -9.185 1.00 84.19 584 VAL A N 1
ATOM 4679 C CA . VAL A 1 584 ? 28.120 27.163 -8.697 1.00 84.19 584 VAL A CA 1
ATOM 4680 C C . VAL A 1 584 ? 28.338 27.097 -7.186 1.00 84.19 584 VAL A C 1
ATOM 4682 O O . VAL A 1 584 ? 27.631 26.336 -6.528 1.00 84.19 584 VAL A O 1
ATOM 4685 N N . LEU A 1 585 ? 29.269 27.870 -6.621 1.00 84.00 585 LEU A N 1
ATOM 4686 C CA . LEU A 1 585 ? 29.492 27.903 -5.170 1.00 84.00 585 LEU A CA 1
ATOM 4687 C C . LEU A 1 585 ? 28.294 28.498 -4.420 1.00 84.00 585 LEU A C 1
ATOM 4689 O O . LEU A 1 585 ? 27.859 27.922 -3.423 1.00 84.00 585 LEU A O 1
ATOM 4693 N N . GLU A 1 586 ? 27.741 29.607 -4.918 1.00 81.62 586 GLU A N 1
ATOM 4694 C CA . GLU A 1 586 ? 26.578 30.286 -4.330 1.00 81.62 586 GLU A CA 1
ATOM 4695 C C . GLU A 1 586 ? 25.327 29.403 -4.361 1.00 81.62 586 GLU A C 1
ATOM 4697 O O . GLU A 1 586 ? 24.614 29.294 -3.368 1.00 81.62 586 GLU A O 1
ATOM 4702 N N . SER A 1 587 ? 25.097 28.699 -5.470 1.00 80.00 587 SER A N 1
ATOM 4703 C CA . SER A 1 587 ? 23.950 27.799 -5.636 1.00 80.00 587 SER A CA 1
ATOM 4704 C C . SER A 1 587 ? 24.054 26.501 -4.827 1.00 80.00 587 SER A C 1
ATOM 4706 O O . SER A 1 587 ? 23.097 25.723 -4.788 1.00 80.00 587 SER A O 1
ATOM 4708 N N . ASN A 1 588 ? 25.214 26.213 -4.228 1.00 78.69 588 ASN A N 1
ATOM 4709 C CA . ASN A 1 588 ? 25.477 24.949 -3.542 1.00 78.69 588 ASN A CA 1
ATOM 4710 C C . ASN A 1 588 ? 25.787 25.075 -2.046 1.00 78.69 588 ASN A C 1
ATOM 4712 O O . ASN A 1 588 ? 26.097 24.050 -1.441 1.00 78.69 588 ASN A O 1
ATOM 4716 N N . ASP A 1 589 ? 25.652 26.264 -1.452 1.00 77.88 589 ASP A N 1
ATOM 4717 C CA . ASP A 1 589 ? 25.881 26.510 -0.021 1.00 77.88 589 ASP A CA 1
ATOM 4718 C C . ASP A 1 589 ? 27.221 25.916 0.463 1.00 77.88 589 ASP A C 1
ATOM 4720 O O . ASP A 1 589 ? 27.254 25.061 1.346 1.00 77.88 589 ASP A O 1
ATOM 4724 N N . TYR A 1 590 ? 28.341 26.304 -0.157 1.00 84.38 590 TYR A N 1
ATOM 4725 C CA . TYR A 1 590 ? 29.657 25.787 0.238 1.00 84.38 590 TYR A CA 1
ATOM 4726 C C . TYR A 1 590 ? 30.030 26.208 1.674 1.00 84.38 590 TYR A C 1
ATOM 4728 O O . TYR A 1 590 ? 30.264 27.386 1.946 1.00 84.38 590 TYR A O 1
ATOM 4736 N N . GLU A 1 591 ? 30.112 25.233 2.585 1.00 81.38 591 GLU A N 1
ATOM 4737 C CA . GLU A 1 591 ? 30.374 25.438 4.019 1.00 81.38 591 GLU A CA 1
ATOM 4738 C C . GLU A 1 591 ? 31.869 25.307 4.386 1.00 81.38 591 GLU A C 1
ATOM 4740 O O . GLU A 1 591 ? 32.300 25.831 5.418 1.00 81.38 591 GLU A O 1
ATOM 4745 N N . GLY A 1 592 ? 32.687 24.659 3.544 1.00 86.75 592 GLY A N 1
ATOM 4746 C CA . GLY A 1 592 ? 34.123 24.474 3.782 1.00 86.75 592 GLY A CA 1
ATOM 4747 C C . GLY A 1 592 ? 34.413 23.518 4.937 1.00 86.75 592 GLY A C 1
ATOM 4748 O O . GLY A 1 592 ? 35.263 23.804 5.786 1.00 86.75 592 GLY A O 1
ATOM 4749 N N . LEU A 1 593 ? 33.684 22.405 4.987 1.00 85.19 593 LEU A N 1
ATOM 4750 C CA . LEU A 1 593 ? 33.760 21.398 6.045 1.00 85.19 593 LEU A CA 1
ATOM 4751 C C . LEU A 1 593 ? 35.173 20.805 6.174 1.00 85.19 593 LEU A C 1
ATOM 4753 O O . LEU A 1 593 ? 35.667 20.640 7.291 1.00 85.19 593 LEU A O 1
ATOM 4757 N N . HIS A 1 594 ? 35.856 20.540 5.059 1.00 86.00 594 HIS A N 1
ATOM 4758 C CA . HIS A 1 594 ? 37.215 19.992 5.059 1.00 86.00 594 HIS A CA 1
ATOM 4759 C C . HIS A 1 594 ? 38.244 20.929 5.682 1.00 86.00 594 HIS A C 1
ATOM 4761 O O . HIS A 1 594 ? 39.065 20.492 6.491 1.00 86.00 594 HIS A O 1
ATOM 4767 N N . GLU A 1 595 ? 38.184 22.226 5.373 1.00 86.12 595 GLU A N 1
ATOM 4768 C CA . GLU A 1 595 ? 39.106 23.202 5.962 1.00 86.12 595 GLU A CA 1
ATOM 4769 C C . GLU A 1 595 ? 38.873 23.324 7.474 1.00 86.12 595 GLU A C 1
ATOM 4771 O O . GLU A 1 595 ? 39.828 23.317 8.252 1.00 86.12 595 GLU A O 1
ATOM 4776 N N . GLN A 1 596 ? 37.609 23.324 7.913 1.00 87.44 596 GLN A N 1
ATOM 4777 C CA . GLN A 1 596 ? 37.266 23.346 9.338 1.00 87.44 596 GLN A CA 1
ATOM 4778 C C . GLN A 1 596 ? 3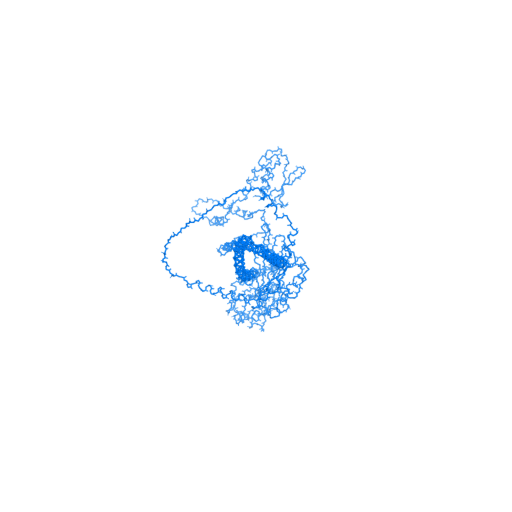7.831 22.120 10.074 1.00 87.44 596 GLN A C 1
ATOM 4780 O O . GLN A 1 596 ? 38.496 22.266 11.104 1.00 87.44 596 GLN A O 1
ATOM 4785 N N . ARG A 1 597 ? 37.651 20.915 9.519 1.00 89.12 597 ARG A N 1
ATOM 4786 C CA . ARG A 1 597 ? 38.181 19.666 10.097 1.00 89.12 597 ARG A CA 1
ATOM 4787 C C . ARG A 1 597 ? 39.707 19.613 10.073 1.00 89.12 597 ARG A C 1
ATOM 4789 O O . ARG A 1 597 ? 40.323 19.120 11.019 1.00 89.12 597 ARG A O 1
ATOM 4796 N N . ARG A 1 598 ? 40.338 20.138 9.018 1.00 88.75 598 ARG A N 1
ATOM 4797 C CA . ARG A 1 598 ? 41.799 20.257 8.887 1.00 88.75 598 ARG A CA 1
ATOM 4798 C C . ARG A 1 598 ? 42.375 21.149 9.984 1.00 88.75 598 ARG A C 1
ATOM 4800 O O . ARG A 1 598 ? 43.382 20.795 10.604 1.00 88.75 598 ARG A O 1
ATOM 4807 N N . GLU A 1 599 ? 41.740 22.287 10.249 1.00 88.50 599 GLU A N 1
ATOM 4808 C CA . GLU A 1 599 ? 42.124 23.172 11.346 1.00 88.50 599 GLU A CA 1
ATOM 4809 C C . GLU A 1 599 ? 41.908 22.528 12.715 1.00 88.50 599 GLU A C 1
ATOM 4811 O O . GLU A 1 599 ? 42.780 22.627 13.579 1.00 88.50 599 GLU A O 1
ATOM 4816 N N . GLU A 1 600 ? 40.778 21.857 12.922 1.00 88.12 600 GLU A N 1
ATOM 4817 C CA . GLU A 1 600 ? 40.457 21.203 14.189 1.00 88.12 600 GLU A CA 1
ATOM 4818 C C . GLU A 1 600 ? 41.436 20.065 14.507 1.00 88.12 600 GLU A C 1
ATOM 4820 O O . GLU A 1 600 ? 41.974 20.004 15.614 1.00 88.12 600 GLU A O 1
ATOM 4825 N N . LEU A 1 601 ? 41.783 19.245 13.510 1.00 89.69 601 LEU A N 1
ATOM 4826 C CA . LEU A 1 601 ? 42.803 18.204 13.635 1.00 89.69 601 LEU A CA 1
ATOM 4827 C C . LEU A 1 601 ? 44.180 18.785 13.980 1.00 89.69 601 LEU A C 1
ATOM 4829 O O . LEU A 1 601 ? 44.878 18.254 14.849 1.00 89.69 601 LEU A O 1
ATOM 4833 N N . ARG A 1 602 ? 44.583 19.880 13.318 1.00 88.62 602 ARG A N 1
ATOM 4834 C CA . ARG A 1 602 ? 45.831 20.584 13.650 1.00 88.62 602 ARG A CA 1
ATOM 4835 C C . ARG A 1 602 ? 45.796 21.056 15.097 1.00 88.62 602 ARG A C 1
ATOM 4837 O O . ARG A 1 602 ? 46.692 20.706 15.854 1.00 88.62 602 ARG A O 1
ATOM 4844 N N . ARG A 1 603 ? 44.745 21.770 15.514 1.00 87.75 603 ARG A N 1
ATOM 4845 C CA . ARG A 1 603 ? 44.598 22.261 16.896 1.00 87.75 603 ARG A CA 1
ATOM 4846 C C . ARG A 1 603 ? 44.640 21.128 17.925 1.00 87.75 603 ARG A C 1
ATOM 4848 O O . ARG A 1 603 ? 45.251 21.305 18.973 1.00 87.75 603 ARG A O 1
ATOM 4855 N N . ALA A 1 604 ? 44.036 19.979 17.623 1.00 86.62 604 ALA A N 1
ATOM 4856 C CA . ALA A 1 604 ? 44.008 18.822 18.515 1.00 86.62 604 ALA A CA 1
ATOM 4857 C C . ALA A 1 604 ? 45.396 18.184 18.713 1.00 86.62 604 ALA A C 1
ATOM 4859 O O . ALA A 1 604 ? 45.722 17.720 19.805 1.00 86.62 604 ALA A O 1
ATOM 4860 N N . LEU A 1 605 ? 46.229 18.164 17.669 1.00 86.00 605 LEU A N 1
ATOM 4861 C CA . LEU A 1 605 ? 47.538 17.506 17.690 1.00 86.00 605 LEU A CA 1
ATOM 4862 C C . LEU A 1 605 ? 48.717 18.456 17.964 1.00 86.00 605 LEU A C 1
ATOM 4864 O O . LEU A 1 605 ? 49.823 17.976 18.233 1.00 86.00 605 LEU A O 1
ATOM 4868 N N . VAL A 1 606 ? 48.502 19.774 17.962 1.00 83.38 606 VAL A N 1
ATOM 4869 C CA . VAL A 1 606 ? 49.522 20.761 18.349 1.00 83.38 606 VAL A CA 1
ATOM 4870 C C . VAL A 1 606 ? 49.996 20.496 19.778 1.00 83.38 606 VAL A C 1
ATOM 4872 O O . VAL A 1 606 ? 49.218 20.462 20.730 1.00 83.38 606 VAL A O 1
ATOM 4875 N N . GLY A 1 607 ? 51.306 20.297 19.944 1.00 77.25 607 GLY A N 1
ATOM 4876 C CA . GLY A 1 607 ? 51.910 20.019 21.251 1.00 77.25 607 GLY A CA 1
ATOM 4877 C C . GLY A 1 607 ? 51.586 18.635 21.831 1.00 77.25 607 GLY A C 1
ATOM 4878 O O . GLY A 1 607 ? 51.743 18.436 23.038 1.00 77.25 607 GLY A O 1
ATOM 4879 N N . TYR A 1 608 ? 51.156 17.679 21.000 1.00 83.94 608 TYR A N 1
ATOM 4880 C CA . TYR 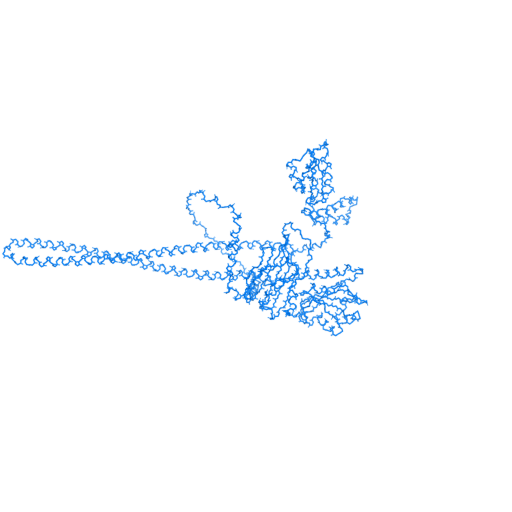A 1 608 ? 50.874 16.298 21.397 1.00 83.94 608 TYR A CA 1
ATOM 4881 C C . TYR A 1 608 ? 52.043 15.658 22.172 1.00 83.94 608 TYR A C 1
ATOM 4883 O O . TYR A 1 608 ? 53.163 15.572 21.672 1.00 83.94 608 TYR A O 1
ATOM 4891 N N . ARG A 1 609 ? 51.775 15.176 23.397 1.00 75.69 609 ARG A N 1
ATOM 4892 C CA . ARG A 1 609 ? 52.741 14.467 24.273 1.00 75.69 609 ARG A CA 1
ATOM 4893 C C . ARG A 1 609 ? 52.299 13.051 24.662 1.00 75.69 609 ARG A C 1
ATOM 4895 O O . ARG A 1 609 ? 53.048 12.337 25.325 1.00 75.69 609 ARG A O 1
ATOM 4902 N N . GLY A 1 610 ? 51.097 12.650 24.253 1.00 80.00 610 GLY A N 1
ATOM 4903 C CA . GLY A 1 610 ? 50.473 11.368 24.572 1.00 80.00 610 GLY A CA 1
ATOM 4904 C C . GLY A 1 610 ? 48.949 11.435 24.443 1.00 80.00 610 GLY A C 1
ATOM 4905 O O . GLY A 1 610 ? 48.373 12.521 24.402 1.00 80.00 610 GLY A O 1
ATOM 4906 N N . MET A 1 611 ? 48.298 10.273 24.364 1.00 84.75 611 MET A N 1
ATOM 4907 C CA . MET A 1 611 ? 46.846 10.167 24.175 1.00 84.75 611 MET A CA 1
ATOM 4908 C C . MET A 1 611 ? 46.099 10.473 25.480 1.00 84.75 611 MET A C 1
ATOM 4910 O O . MET A 1 611 ? 46.113 9.667 26.411 1.00 84.75 611 MET A O 1
ATOM 4914 N N . THR A 1 612 ? 45.479 11.652 25.561 1.00 85.69 612 THR A N 1
ATOM 4915 C CA . THR A 1 612 ? 44.601 12.050 26.673 1.00 85.69 612 THR A CA 1
ATOM 4916 C C . THR A 1 612 ? 43.150 11.700 26.349 1.00 85.69 612 THR A C 1
ATOM 4918 O O . THR A 1 612 ? 42.786 11.616 25.182 1.00 85.69 612 THR A O 1
ATOM 4921 N N . ALA A 1 613 ? 42.297 11.549 27.367 1.00 81.44 613 ALA A N 1
ATOM 4922 C CA . ALA A 1 613 ? 40.872 11.273 27.150 1.00 81.44 613 ALA A CA 1
ATOM 4923 C C . ALA A 1 613 ? 40.163 12.385 26.351 1.00 81.44 613 ALA A C 1
ATOM 4925 O O . ALA A 1 613 ? 39.265 12.102 25.569 1.00 81.44 613 ALA A O 1
ATOM 4926 N N . GLN A 1 614 ? 40.594 13.641 26.519 1.00 82.69 614 GLN A N 1
ATOM 4927 C CA . GLN A 1 614 ? 40.068 14.773 25.755 1.00 82.69 614 GLN A CA 1
ATOM 4928 C C . GLN A 1 614 ? 40.487 14.702 24.283 1.00 82.69 614 GLN A C 1
ATOM 4930 O O . GLN A 1 614 ? 39.656 14.906 23.411 1.00 82.69 614 GLN A O 1
ATOM 4935 N N . LEU A 1 615 ? 41.751 14.368 24.003 1.00 86.94 615 LEU A N 1
ATOM 4936 C CA . LEU A 1 615 ? 42.233 14.194 22.634 1.00 86.94 615 LEU A CA 1
ATOM 4937 C C . LEU A 1 615 ? 41.599 12.976 21.952 1.00 86.94 615 LEU A C 1
ATOM 4939 O O . LEU A 1 615 ? 41.258 13.053 20.780 1.00 86.94 615 LEU A O 1
ATOM 4943 N N . GLU A 1 616 ? 41.435 11.867 22.676 1.00 85.56 616 GLU A N 1
ATOM 4944 C CA . GLU A 1 616 ? 40.765 10.662 22.174 1.00 85.56 616 GLU A CA 1
ATOM 4945 C C . GLU A 1 616 ? 39.311 10.977 21.788 1.00 85.56 616 GLU A C 1
ATOM 4947 O O . GLU A 1 616 ? 38.889 10.579 20.711 1.00 85.56 616 GLU A O 1
ATOM 4952 N N . ALA A 1 617 ? 38.592 11.774 22.591 1.00 81.00 617 ALA A N 1
ATOM 4953 C CA . ALA A 1 617 ? 37.245 12.244 22.259 1.00 81.00 617 ALA A CA 1
ATOM 4954 C C . ALA A 1 617 ? 37.218 13.192 21.046 1.00 81.00 617 ALA A C 1
ATOM 4956 O O . ALA A 1 617 ? 36.413 12.994 20.147 1.00 81.00 617 ALA A O 1
ATOM 4957 N N . THR A 1 618 ? 38.122 14.176 20.967 1.00 86.56 618 THR A N 1
ATOM 4958 C CA . THR A 1 618 ? 38.197 15.084 19.804 1.00 86.56 618 THR A CA 1
ATOM 4959 C C . THR A 1 618 ? 38.559 14.344 18.514 1.00 86.56 618 THR A C 1
ATOM 4961 O O . THR A 1 618 ? 38.046 14.663 17.447 1.00 86.56 618 THR A O 1
ATOM 4964 N N . LEU A 1 619 ? 39.440 13.343 18.589 1.00 88.12 619 LEU A N 1
ATOM 4965 C CA . LEU A 1 619 ? 39.767 12.496 17.443 1.00 88.12 619 LEU A CA 1
ATOM 4966 C C . LEU A 1 619 ? 38.571 11.629 17.032 1.00 88.12 619 LEU A C 1
ATOM 4968 O O . LEU A 1 619 ? 38.327 11.520 15.836 1.00 88.12 619 LEU A O 1
ATOM 4972 N N . ASP A 1 620 ? 37.815 11.078 17.984 1.00 85.19 620 ASP A N 1
ATOM 4973 C CA . ASP A 1 620 ? 36.598 10.299 17.716 1.00 85.19 620 ASP A CA 1
ATOM 4974 C C . ASP A 1 620 ? 35.497 11.159 17.066 1.00 85.19 620 ASP A C 1
ATOM 4976 O O . ASP A 1 620 ? 34.934 10.750 16.051 1.00 85.19 620 ASP A O 1
ATOM 4980 N N . ASP A 1 621 ? 35.281 12.389 17.552 1.00 83.00 621 ASP A N 1
ATOM 4981 C CA . ASP A 1 621 ? 34.354 13.370 16.956 1.00 83.00 621 ASP A CA 1
ATOM 4982 C C . ASP A 1 621 ? 34.753 13.731 15.512 1.00 83.00 621 ASP A C 1
ATOM 4984 O O . ASP A 1 621 ? 33.907 13.869 14.626 1.00 83.00 621 ASP A O 1
ATOM 4988 N N . LEU A 1 622 ? 36.060 13.808 15.240 1.00 85.75 622 LEU A N 1
ATOM 4989 C CA . LEU A 1 622 ? 36.613 13.996 13.897 1.00 85.75 622 LEU A CA 1
ATOM 4990 C C . LEU A 1 622 ? 36.614 12.716 13.042 1.00 85.75 622 LEU A C 1
ATOM 4992 O O . LEU A 1 622 ? 37.050 12.764 11.888 1.00 85.75 622 LEU A O 1
ATOM 4996 N N . GLY A 1 623 ? 36.124 11.589 13.560 1.00 85.88 623 GLY A N 1
ATOM 4997 C CA . GLY A 1 623 ? 36.025 10.310 12.857 1.00 85.88 623 GLY A CA 1
ATOM 4998 C C . GLY A 1 623 ? 37.287 9.444 12.911 1.00 85.88 623 GLY A C 1
ATOM 4999 O O . GLY A 1 623 ? 37.359 8.435 12.217 1.00 85.88 623 GLY A O 1
ATOM 5000 N N . TYR A 1 624 ? 38.297 9.787 13.709 1.00 89.69 624 TYR A N 1
ATOM 5001 C CA . TYR A 1 624 ? 39.512 8.987 13.890 1.00 89.69 624 TYR A CA 1
ATOM 5002 C C . TYR A 1 624 ? 39.391 8.049 15.085 1.00 89.69 624 TYR A C 1
ATOM 5004 O O . TYR A 1 624 ? 39.590 8.429 16.240 1.00 89.69 624 TYR A O 1
ATOM 5012 N N . LYS A 1 625 ? 39.191 6.765 14.803 1.00 87.50 625 LYS A N 1
ATOM 5013 C CA . LYS A 1 625 ? 39.169 5.737 15.836 1.00 87.50 625 LYS A CA 1
ATOM 5014 C C . LYS A 1 625 ? 40.584 5.374 16.277 1.00 87.50 625 LYS A C 1
ATOM 5016 O O . LYS A 1 625 ? 41.402 4.923 15.472 1.00 87.50 625 LYS A O 1
ATOM 5021 N N . VAL A 1 626 ? 40.857 5.496 17.575 1.00 87.19 626 VAL A N 1
ATOM 5022 C CA . VAL A 1 626 ? 42.150 5.132 18.169 1.00 87.19 626 VAL A CA 1
ATOM 5023 C C . VAL A 1 626 ? 42.204 3.634 18.489 1.00 87.19 626 VAL A C 1
ATOM 5025 O O . VAL A 1 626 ? 41.510 3.126 19.366 1.00 87.19 626 VAL A O 1
ATOM 5028 N N . ILE A 1 627 ? 43.098 2.911 17.822 1.00 84.44 627 ILE A N 1
ATOM 5029 C CA . ILE A 1 627 ? 43.422 1.509 18.089 1.00 84.44 627 ILE A CA 1
ATOM 5030 C C . ILE A 1 627 ? 44.756 1.455 18.843 1.00 84.44 627 ILE A C 1
ATOM 5032 O O . ILE A 1 627 ? 45.792 1.945 18.381 1.00 84.44 627 ILE A O 1
ATOM 5036 N N . ARG A 1 628 ? 44.749 0.854 20.037 1.00 79.69 628 ARG A N 1
ATOM 5037 C CA . ARG A 1 628 ? 45.936 0.766 20.900 1.00 79.69 628 ARG A CA 1
ATOM 5038 C C . ARG A 1 628 ? 46.834 -0.392 20.459 1.00 79.69 628 ARG A C 1
ATOM 5040 O O . ARG A 1 628 ? 46.466 -1.549 20.623 1.00 79.69 628 ARG A O 1
ATOM 5047 N N . GLY A 1 629 ? 48.017 -0.076 19.933 1.00 68.88 629 GLY A N 1
ATOM 5048 C CA . GLY A 1 629 ? 49.096 -1.042 19.702 1.00 68.88 629 GLY A CA 1
ATOM 5049 C C . GLY A 1 629 ? 50.146 -1.027 20.818 1.00 68.88 629 GLY A C 1
ATOM 5050 O O . GLY A 1 629 ? 50.104 -0.184 21.718 1.00 68.88 629 GLY A O 1
ATOM 5051 N N . ASP A 1 630 ? 51.134 -1.925 20.758 1.00 69.06 630 ASP A N 1
ATOM 5052 C CA . ASP A 1 630 ? 52.179 -2.039 21.790 1.00 69.06 630 ASP A CA 1
ATOM 5053 C C . ASP A 1 630 ? 53.093 -0.804 21.857 1.00 69.06 630 ASP A C 1
ATOM 5055 O O . ASP A 1 630 ? 53.344 -0.277 22.943 1.00 69.06 630 ASP A O 1
ATOM 5059 N N . ARG A 1 631 ? 53.534 -0.282 20.703 1.00 73.44 631 ARG A N 1
ATOM 5060 C CA . ARG A 1 631 ? 54.481 0.854 20.605 1.00 73.44 631 ARG A CA 1
ATOM 5061 C C . ARG A 1 631 ? 53.897 2.144 20.014 1.00 73.44 631 ARG A C 1
ATOM 5063 O O . ARG A 1 631 ? 54.399 3.224 20.313 1.00 73.44 631 ARG A O 1
ATOM 5070 N N . HIS A 1 632 ? 52.820 2.048 19.237 1.00 81.38 632 HIS A N 1
ATOM 5071 C CA . HIS A 1 632 ? 52.168 3.177 18.563 1.00 81.38 632 HIS A CA 1
ATOM 5072 C C . HIS A 1 632 ? 50.647 3.103 18.738 1.00 81.38 632 HIS A C 1
ATOM 5074 O O . HIS A 1 632 ? 50.096 2.013 18.910 1.00 81.38 632 HIS A O 1
ATOM 5080 N N . TYR A 1 633 ? 49.977 4.252 18.685 1.00 85.69 633 TYR A N 1
ATOM 5081 C CA . TYR A 1 633 ? 48.539 4.322 18.437 1.00 85.69 633 TYR A CA 1
ATOM 5082 C C . TYR A 1 633 ? 48.301 4.262 16.931 1.00 85.69 633 TYR A C 1
ATOM 5084 O O . TYR A 1 633 ? 49.038 4.889 16.173 1.00 85.69 633 TYR A O 1
ATOM 5092 N N . ILE A 1 634 ? 47.295 3.508 16.501 1.00 86.06 634 ILE A N 1
ATOM 5093 C CA . ILE A 1 634 ? 46.840 3.492 15.112 1.00 86.06 634 ILE A CA 1
ATOM 5094 C C . ILE A 1 634 ? 45.541 4.290 15.059 1.00 86.06 634 ILE A C 1
ATOM 5096 O O . ILE A 1 634 ? 44.613 3.975 15.792 1.00 86.06 634 ILE A O 1
ATOM 5100 N N . LEU A 1 635 ? 45.484 5.318 14.223 1.00 88.12 635 LEU A N 1
ATOM 5101 C CA . LEU A 1 635 ? 44.255 6.033 13.903 1.00 88.12 635 LEU A CA 1
ATOM 5102 C C . LEU A 1 635 ? 43.664 5.429 12.638 1.00 88.12 635 LEU A C 1
ATOM 5104 O O . LEU A 1 635 ? 44.364 5.344 11.632 1.00 88.12 635 LEU A O 1
ATOM 5108 N N . GLU A 1 636 ? 42.406 5.016 12.693 1.00 86.44 636 GLU A N 1
ATOM 5109 C CA . GLU A 1 636 ? 41.626 4.586 11.533 1.00 86.44 636 GLU A CA 1
ATOM 5110 C C . GLU A 1 636 ? 40.544 5.627 11.258 1.00 86.44 636 GLU A C 1
ATOM 5112 O O . GLU A 1 636 ? 39.741 5.924 12.142 1.00 86.44 636 GLU A O 1
ATOM 5117 N N . TYR A 1 637 ? 40.546 6.204 10.057 1.00 88.31 637 TYR A N 1
ATOM 5118 C CA . TYR A 1 637 ? 39.603 7.256 9.692 1.00 88.31 637 TYR A CA 1
ATOM 5119 C C . TYR A 1 637 ? 38.275 6.659 9.212 1.00 88.31 637 TYR A C 1
ATOM 5121 O O . TYR A 1 637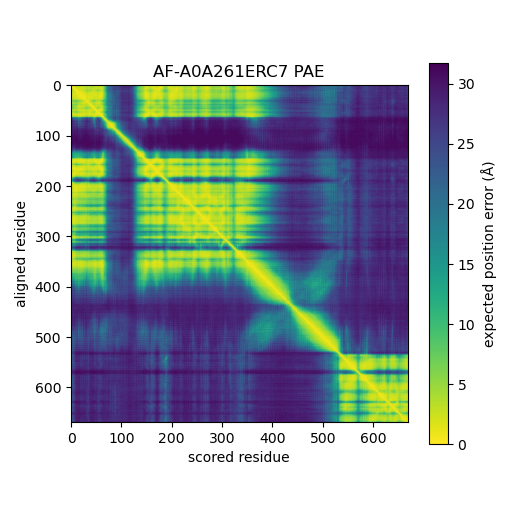 ? 38.248 5.847 8.291 1.00 88.31 637 TYR A O 1
ATOM 5129 N N . CYS A 1 638 ? 37.184 7.029 9.881 1.00 82.25 638 CYS A N 1
ATOM 5130 C CA . CYS A 1 638 ? 35.792 6.656 9.616 1.00 82.25 638 CYS A CA 1
ATOM 5131 C C . CYS A 1 638 ? 35.548 5.150 9.378 1.00 82.25 638 CYS A C 1
ATOM 5133 O O . CYS A 1 638 ? 34.599 4.763 8.703 1.00 82.25 638 CYS A O 1
ATOM 5135 N N . GLY A 1 639 ? 36.389 4.278 9.950 1.00 78.56 639 GLY A N 1
ATOM 5136 C CA . GLY A 1 639 ? 36.286 2.823 9.789 1.00 78.56 639 GLY A CA 1
ATOM 5137 C C . GLY A 1 639 ? 36.812 2.274 8.456 1.00 78.56 639 GLY A C 1
ATOM 5138 O O . GLY A 1 639 ? 36.638 1.084 8.187 1.00 78.56 639 GLY A O 1
ATOM 5139 N N . ASP A 1 640 ? 37.466 3.098 7.630 1.00 76.06 640 ASP A N 1
ATOM 5140 C CA . ASP A 1 640 ? 38.084 2.670 6.376 1.00 76.06 640 ASP A CA 1
ATOM 5141 C C . ASP A 1 640 ? 39.564 2.316 6.603 1.00 76.06 640 ASP A C 1
ATOM 5143 O O . ASP A 1 640 ? 40.427 3.152 6.892 1.00 76.06 640 ASP A O 1
ATOM 5147 N N . ALA A 1 641 ? 39.874 1.029 6.440 1.00 79.31 641 ALA A N 1
ATOM 5148 C CA . ALA A 1 641 ? 41.217 0.494 6.624 1.00 79.31 641 ALA A CA 1
ATOM 5149 C C . ALA A 1 641 ? 42.246 1.036 5.610 1.00 79.31 641 ALA A C 1
ATOM 5151 O O . ALA A 1 641 ? 43.448 0.892 5.858 1.00 79.31 641 ALA A O 1
ATOM 5152 N N . ARG A 1 642 ? 41.808 1.657 4.499 1.00 81.62 642 ARG A N 1
ATOM 5153 C CA . ARG A 1 642 ? 42.680 2.359 3.541 1.00 81.62 642 ARG A CA 1
ATOM 5154 C C . ARG A 1 642 ? 43.379 3.560 4.189 1.00 81.62 642 ARG A C 1
ATOM 5156 O O . ARG A 1 642 ? 44.513 3.865 3.822 1.00 81.62 642 ARG A O 1
ATOM 5163 N N . TYR A 1 643 ? 42.753 4.190 5.185 1.00 86.88 643 TYR A N 1
ATOM 5164 C CA . TYR A 1 643 ? 43.223 5.423 5.822 1.00 86.88 643 TYR A CA 1
ATOM 5165 C C . TYR A 1 643 ? 43.636 5.169 7.277 1.00 86.88 643 TYR A C 1
ATOM 5167 O O . TYR A 1 643 ? 42.941 5.527 8.232 1.00 86.88 643 TYR A O 1
ATOM 5175 N N . ARG A 1 644 ? 44.800 4.524 7.445 1.00 88.00 644 ARG A N 1
ATOM 5176 C CA . ARG A 1 644 ? 45.399 4.234 8.756 1.00 88.00 644 ARG A CA 1
ATOM 5177 C C . ARG A 1 644 ? 46.699 4.996 8.987 1.00 88.00 644 ARG A C 1
ATOM 5179 O O . ARG A 1 644 ? 47.594 4.991 8.143 1.00 88.00 644 ARG A O 1
ATOM 5186 N N . PHE A 1 645 ? 46.845 5.568 10.180 1.00 87.19 645 PHE A N 1
ATOM 5187 C CA . PHE A 1 645 ? 47.994 6.394 10.558 1.00 87.19 645 PHE A CA 1
ATOM 5188 C C . PHE A 1 645 ? 48.577 5.957 11.893 1.00 87.19 645 PHE A C 1
ATOM 5190 O O . PHE A 1 645 ? 47.849 5.555 12.790 1.00 87.19 645 PHE A O 1
ATOM 5197 N N . THR A 1 646 ? 49.893 6.057 12.057 1.00 85.75 646 THR A N 1
ATOM 5198 C CA . THR A 1 646 ? 50.564 5.707 13.315 1.00 85.75 646 THR A CA 1
ATOM 5199 C C . THR A 1 646 ? 50.995 6.957 14.073 1.00 85.75 646 THR A C 1
ATOM 5201 O O . THR A 1 646 ? 51.784 7.743 13.549 1.00 85.75 646 THR A O 1
ATOM 5204 N N . LEU A 1 647 ? 50.559 7.092 15.324 1.00 84.81 647 LEU A N 1
ATOM 5205 C CA . LEU A 1 647 ? 51.037 8.097 16.272 1.00 84.81 647 LEU A CA 1
ATOM 5206 C C . LEU A 1 647 ? 51.941 7.454 17.330 1.00 84.81 647 LEU A C 1
ATOM 5208 O O . LEU A 1 647 ? 51.663 6.371 17.849 1.00 84.81 647 LEU A O 1
ATOM 5212 N N . ALA A 1 648 ? 53.037 8.123 17.685 1.00 82.50 648 ALA A N 1
ATOM 5213 C CA . ALA A 1 648 ? 53.883 7.688 18.795 1.00 82.50 648 ALA A CA 1
ATOM 5214 C C . ALA A 1 648 ? 53.125 7.786 20.131 1.00 82.50 648 ALA A C 1
ATOM 5216 O O . ALA A 1 648 ? 52.346 8.716 20.343 1.00 82.50 648 ALA A O 1
ATOM 5217 N N . LYS A 1 649 ? 53.363 6.848 21.057 1.00 82.94 649 LYS A N 1
ATOM 5218 C CA . LYS A 1 649 ? 52.801 6.948 22.417 1.00 82.94 649 LYS A CA 1
ATOM 5219 C C . LYS A 1 649 ? 53.391 8.119 23.204 1.00 82.94 649 LYS A C 1
ATOM 5221 O O . LYS A 1 649 ? 52.666 8.775 23.943 1.00 82.94 649 LYS A O 1
ATOM 5226 N N . THR A 1 650 ? 54.678 8.384 22.990 1.00 79.75 650 THR A N 1
ATOM 5227 C CA . THR A 1 650 ? 55.429 9.475 23.614 1.00 79.75 650 THR A CA 1
ATOM 5228 C C . THR A 1 650 ? 56.379 10.049 22.561 1.00 79.75 650 THR A C 1
ATOM 5230 O O . THR A 1 650 ? 57.416 9.442 22.283 1.00 79.75 650 THR A O 1
ATOM 5233 N N . PRO A 1 651 ? 56.016 11.149 21.885 1.00 76.00 651 PRO A N 1
ATOM 5234 C CA . PRO A 1 651 ? 56.913 11.795 20.936 1.00 76.00 651 PRO A CA 1
ATOM 5235 C C . PRO A 1 651 ? 58.069 12.486 21.672 1.00 76.00 651 PRO A C 1
ATOM 5237 O O . PRO A 1 651 ? 57.866 13.123 22.703 1.00 76.00 651 PRO A O 1
ATOM 5240 N N . SER A 1 652 ? 59.288 12.362 21.145 1.00 66.62 652 SER A N 1
ATOM 5241 C CA . SER A 1 652 ? 60.487 13.028 21.680 1.00 66.62 652 SER A CA 1
ATOM 5242 C C . SER A 1 652 ? 60.701 14.441 21.124 1.00 66.62 652 SER A C 1
ATOM 5244 O O . SER A 1 652 ? 61.521 15.181 21.657 1.00 66.62 652 SER A O 1
ATOM 5246 N N . ASP A 1 653 ? 59.992 14.796 20.049 1.00 74.94 653 ASP A N 1
ATOM 5247 C CA . ASP A 1 653 ? 60.097 16.071 19.334 1.00 74.94 653 ASP A CA 1
ATOM 5248 C C . ASP A 1 653 ? 58.847 16.930 19.585 1.00 74.94 653 ASP A C 1
ATOM 5250 O O . ASP A 1 653 ? 57.717 16.438 19.545 1.00 74.94 653 ASP A O 1
ATOM 5254 N N . VAL A 1 654 ? 59.063 18.222 19.834 1.00 69.50 654 VAL A N 1
ATOM 5255 C CA . VAL A 1 654 ? 58.024 19.223 20.106 1.00 69.50 654 VAL A CA 1
ATOM 5256 C C . VAL A 1 654 ? 57.112 19.426 18.891 1.00 69.50 654 VAL A C 1
ATOM 5258 O O . VAL A 1 654 ? 55.921 19.671 19.071 1.00 69.50 654 VAL A O 1
ATOM 5261 N N . HIS A 1 655 ? 57.629 19.244 17.671 1.00 76.75 655 HIS A N 1
ATOM 5262 C CA . HIS A 1 655 ? 56.859 19.382 16.427 1.00 76.75 655 HIS A CA 1
ATOM 5263 C C . HIS A 1 655 ? 56.276 18.062 15.906 1.00 76.75 655 HIS A C 1
ATOM 5265 O O . HIS A 1 655 ? 55.636 18.031 14.854 1.00 76.75 655 HIS A O 1
ATOM 5271 N N . ALA A 1 656 ? 56.457 16.949 16.627 1.00 78.00 656 ALA A N 1
ATOM 5272 C CA . ALA A 1 656 ? 55.965 15.644 16.185 1.00 78.00 656 ALA A CA 1
ATOM 5273 C C . ALA A 1 656 ? 54.438 15.614 15.995 1.00 78.00 656 ALA A C 1
ATOM 5275 O O . ALA A 1 656 ? 53.946 14.948 15.082 1.00 78.00 656 ALA A O 1
ATOM 5276 N N . GLY A 1 657 ? 53.703 16.338 16.844 1.00 80.69 657 GLY A N 1
ATOM 5277 C CA . GLY A 1 657 ? 52.251 16.493 16.752 1.00 80.69 657 GLY A CA 1
ATOM 5278 C C . GLY A 1 657 ? 51.817 17.230 15.485 1.00 80.69 657 GLY A C 1
ATOM 5279 O O . GLY A 1 657 ? 51.047 16.681 14.700 1.00 80.69 657 GLY A O 1
ATOM 5280 N N . ASP A 1 658 ? 52.401 18.403 15.223 1.00 82.38 658 ASP A N 1
ATOM 5281 C CA . ASP A 1 658 ? 52.116 19.231 14.038 1.00 82.38 658 ASP A CA 1
ATOM 5282 C C . ASP A 1 658 ? 52.436 18.502 12.729 1.00 82.38 658 ASP A C 1
ATOM 5284 O O . ASP A 1 658 ? 51.657 18.517 11.769 1.00 82.38 658 ASP A O 1
ATOM 5288 N N . ASN A 1 659 ? 53.573 17.805 12.703 1.00 83.50 659 ASN A N 1
ATOM 5289 C CA . ASN A 1 659 ? 54.001 17.016 11.553 1.00 83.50 659 ASN A CA 1
ATOM 5290 C C . ASN A 1 659 ? 53.056 15.834 11.299 1.00 83.50 659 ASN A C 1
ATOM 5292 O O . ASN A 1 659 ? 52.748 15.516 10.149 1.00 83.50 659 ASN A O 1
ATOM 5296 N N . SER A 1 660 ? 52.563 15.200 12.367 1.00 84.75 660 SER A N 1
ATOM 5297 C CA . SER A 1 660 ? 51.584 14.116 12.256 1.00 84.75 660 SER A CA 1
ATOM 5298 C C . SER A 1 660 ? 50.232 14.642 11.781 1.00 84.75 660 SER A C 1
ATOM 5300 O O . SER A 1 660 ? 49.657 14.067 10.864 1.00 84.75 660 SER A O 1
ATOM 5302 N N . ALA A 1 661 ? 49.764 15.770 12.321 1.00 85.75 661 ALA A N 1
ATOM 5303 C CA . ALA A 1 661 ? 48.515 16.409 11.913 1.00 85.75 661 ALA A CA 1
ATOM 5304 C C . ALA A 1 661 ? 48.519 16.783 10.428 1.00 85.75 661 ALA A C 1
ATOM 5306 O O . ALA A 1 661 ? 47.574 16.483 9.708 1.00 85.75 661 ALA A O 1
ATOM 5307 N N . THR A 1 662 ? 49.624 17.367 9.957 1.00 85.75 662 THR A N 1
ATOM 5308 C CA . THR A 1 662 ? 49.807 17.766 8.553 1.00 85.75 662 THR A CA 1
ATOM 5309 C C . THR A 1 662 ? 49.819 16.571 7.602 1.00 85.75 662 THR A C 1
ATOM 5311 O O . THR A 1 662 ? 49.404 16.698 6.455 1.00 85.75 662 THR A O 1
ATOM 5314 N N . LYS A 1 663 ? 50.306 15.414 8.064 1.00 85.62 663 LYS A N 1
ATOM 5315 C CA . LYS A 1 663 ? 50.329 14.173 7.285 1.00 85.62 663 LYS A CA 1
ATOM 5316 C C . LYS A 1 663 ? 48.980 13.441 7.282 1.00 85.62 663 LYS A C 1
ATOM 5318 O O . LYS A 1 663 ? 48.725 12.694 6.342 1.00 85.62 663 LYS A O 1
ATOM 5323 N N . ILE A 1 664 ? 48.188 13.589 8.347 1.00 88.12 664 ILE A N 1
ATOM 5324 C CA . ILE A 1 664 ? 46.866 12.961 8.499 1.00 88.12 664 ILE A CA 1
ATOM 5325 C C . ILE A 1 664 ? 45.799 13.755 7.734 1.00 88.12 664 ILE A C 1
ATOM 5327 O O . ILE A 1 664 ? 45.133 13.171 6.879 1.00 88.12 664 ILE A O 1
ATOM 5331 N N . ALA A 1 665 ? 45.730 15.085 7.914 1.00 85.88 665 ALA A N 1
ATOM 5332 C CA . ALA A 1 665 ? 45.256 15.991 6.852 1.00 85.88 665 ALA A CA 1
ATOM 5333 C C . ALA A 1 665 ? 46.100 15.736 5.588 1.00 85.88 665 ALA A C 1
ATOM 5335 O O . ALA A 1 665 ? 47.016 14.950 5.650 1.00 85.88 665 ALA A O 1
ATOM 5336 N N . ARG A 1 666 ? 45.901 16.304 4.413 1.00 83.88 666 ARG A N 1
ATOM 5337 C CA . ARG A 1 666 ? 46.512 15.812 3.153 1.00 83.88 666 ARG A CA 1
ATOM 5338 C C . ARG A 1 666 ? 46.035 14.418 2.721 1.00 83.88 666 ARG A C 1
ATOM 5340 O O . ARG A 1 666 ? 45.855 14.220 1.527 1.00 83.88 666 ARG A O 1
ATOM 5347 N N . LEU A 1 667 ? 45.891 13.443 3.620 1.00 80.19 667 LEU A N 1
ATOM 5348 C CA . LEU A 1 667 ? 45.422 12.090 3.290 1.00 80.19 667 LEU A CA 1
ATOM 5349 C C . LEU A 1 667 ? 43.943 11.860 3.622 1.00 80.19 667 LEU A C 1
ATOM 5351 O O . LEU A 1 667 ? 43.377 10.888 3.134 1.00 80.19 667 LEU A O 1
ATOM 5355 N N . THR A 1 668 ? 43.333 12.727 4.432 1.00 81.19 668 THR A N 1
ATOM 5356 C CA . THR A 1 668 ? 41.927 12.608 4.870 1.00 81.19 668 THR A CA 1
ATOM 5357 C C . THR A 1 668 ? 41.132 13.909 4.793 1.00 81.19 668 THR A C 1
ATOM 5359 O O . THR A 1 668 ? 39.918 13.865 4.953 1.00 81.19 668 THR A O 1
ATOM 5362 N N . GLN A 1 669 ? 41.818 15.043 4.609 1.00 76.75 669 GLN A N 1
ATOM 5363 C CA . GLN A 1 669 ? 41.286 16.405 4.489 1.00 76.75 669 GLN A CA 1
ATOM 5364 C C . GLN A 1 669 ? 42.180 17.157 3.523 1.00 76.75 669 GLN A C 1
ATOM 5366 O O . GLN A 1 669 ? 41.673 17.999 2.769 1.00 76.75 669 GLN A O 1
#

Foldseek 3Di:
DWFFKFKFFWDPVPDQQNVVVLVLVLQCPPPDPLQHQPDDPDDPPPQFDWGHDPAWIKTKHKDAPCRVVPDPDVVVVVVVVVVCVPDVPPDPDDPPPPDDDDDDDDDDDDDDDDDDDDDDDDDDDPPVVVVVVVVVVVVVVVLRHWIKMKMWIWHHDQQKIWIWIWMATSVRSMIMIIIDIDGDPPRDDDDDDDADRCSLVSCLVVVGGDAQFPHRQDLAAAEDDPVCLLVVLCQQQLVTFGAAKEKEWEAAQVRDALAPRNVLSNRCGSRYHYYYYRGLVCLVVNCVRNNPLADHRNWMWIWHQPGRRHTDIDNDTHDDDDDDDVCNVVSSVVVSCVSSVVSVPDDDDLSNDPVSSVVSVVVVVVVVVVVVVVVVVVVVVVVVVVLVVVVVVVVVVVVVVVVVVVVVVVVVVVVVVVVVVVVVVVVVVVVVVVVVVPPPPVVVVVVVVVVVVVVVVVVVVVVVVVVVVVVVVVVVVVVVVVVVVSVVVVVVVVVVVVVVVVVVVVVVVVVVVVVVVVVVVVVVVCVVVVPPPPVPPDDDDPDDDLDPCRVVLVVLVVLVVVLVVPDPPPDPDDDPSNVVSVVVCVVSVRPNVLVVLLVLLLVLLQQDFADDPVSCVSCVVSQWHWDDDPAWTWTDHSPDPVQIDTHGRGDPDNCSSNVRSVVSSVRPD

Sequence (669 aa):
MLLFSAFLEANEKLDADAFIELAIRCNQENQYDFNRVRGIDWKPGVRTARYGTPDLSLTICEYGDDSLDRNFPAAWLESYKEARRRNPRTIVSLQEAVGKHAGSKSQKNRKNRKGGKKGRGQASSSRGADVGATQLAAIRARLRKSHIVAIRQEKVDKGIHWQTDYILNLSQRSLQIQLSRTFRSGTMDFDRDFSTPWFISFLIDGGYLEPDGEMPIRKRPTAVTADTLDMFGGIVQGRHATRLPLVYVSRTADGDLAVNADLLASQLKGVAHVFTEESHDMDAAVAQVCGEQLATDGALTILWPRGDTGYEVEERPVPRHVADDVRGGFLADTVRRRIFAVLRQEDVFDEFTWDGVNALIAQTSTERLEKQYDSASNELEQARRRLDASSEKLRQQRDATSRLSADLAESRDKLDRLSERVSRQEGELDEQKRQNAEKDEKLRRINQETRRDDDERRKLLAKAEAEQQELIDNADESLAQQKELLEQERERADRQNELVEQLRRRVRQLTQQVEGLRDENERMARRFANGAVSTPLVYAGGEHDLFDREMRDYVLEAVKHELDGCGHGDSKQSWRKVDVLSDVLESNDYEGLHEQRREELRRALVGYRGMTAQLEATLDDLGYKVIRGDRHYILEYCGDARYRFTLAKTPSDVHAGDNSATKIARLTQ

pLDDT: mean 72.21, std 18.98, range [26.52, 97.75]

Secondary structure (DSSP, 8-state):
-EEEEEEEEB-TT--HHHHHHHHHHHHHT-SSGGG--TT----TT--SEEEEETTEEEEEEEESTTTTTS---HHHHHHHHHHHHH-TTS--SSSSSSS---------------------------TTHHHHHHHHHHHHHHHTT--EEEEEEEEEETTEEEEEEEEEETTTTEEEEEEEEEE-TT-----PPPPPPTHHHHHHHTT-BPPBTTB---SSPEEE-TTTHHHHHHHHTTSS---S-EEEEPBPTTS-BSS-HHHHHHHHTTT-EEEEES-GGGHHHHHHHH-TTS--TT-EEEEEE-GGG-EEEPSS-B----S-TTSHHHHHHHHHHHHHHHHTSSPPPGGGSHHHHHHHHHHHHHHHHHHHHHHHHHHHHHHHHHHHHHHHHHHHHHHHHHHHHHHHHHHHHHHHHHHHHHHHHHHHHHHHHTT-TT-TTTHHHHHHHHHHHHHHHHHHHHHHHHHHHHHHHHHHHHHHHHHHHHHHHHHHHHHHHHHHHHHHHHHHHHHHHHHHHHHHHHHHHHHHHS------SS---S---SSTTHHHHHHHHHHHHHHHHT---SSS---HHHHHHHHHHHTTT---HHHHHHHHHHHHHTT--S--HHHHHHHHHTTEEEEE-SSEEEEEETT-TTSEEEEESS-SSTTHHHHHHHHHTTT--

Organism: NCBI:txid987066

Radius of gyration: 46.09 Å; Cα contacts (8 Å, |Δi|>4): 702; chains: 1; bounding box: 137×68×144 Å

Nearest PDB structures (foldseek):
  8i13-assembly1_A  TM=2.112E-01  e=2.527E+00  Saccharomyces cerevisiae

Mean predicted aligned error: 20.38 Å

Solvent-accessible surface area (backbone atoms only — not comparable to full-atom values): 38187 Å² total; per-residue (Å²): 87,81,65,47,55,30,76,44,46,38,35,86,79,50,39,76,54,53,47,51,51,50,54,51,47,48,33,68,67,39,92,50,69,95,69,39,54,69,85,77,84,81,57,89,85,72,52,66,50,76,45,60,50,100,46,34,26,45,35,37,41,54,41,35,87,68,51,78,78,57,68,82,55,66,61,58,60,47,52,52,52,46,53,58,66,75,54,84,77,89,75,90,81,80,84,81,82,82,77,86,81,90,79,88,78,90,78,89,88,84,89,86,78,92,86,85,81,92,75,95,73,84,92,83,81,67,79,69,59,55,55,53,53,51,50,52,50,49,51,52,56,53,56,67,69,37,34,33,45,37,36,41,39,40,37,52,54,90,53,35,37,37,38,38,39,41,24,37,30,66,69,76,32,35,33,27,40,38,34,32,42,47,68,42,92,93,42,87,78,81,82,74,84,80,74,60,67,67,58,57,55,54,34,49,76,68,65,26,54,46,50,51,53,89,44,69,70,47,58,52,49,43,72,44,39,89,90,43,39,68,60,52,24,35,42,51,64,18,76,45,62,40,76,57,31,37,36,43,34,21,18,19,91,88,61,46,61,57,42,64,50,52,61,46,14,48,54,30,43,68,55,34,48,36,36,30,50,69,47,41,87,42,50,66,58,49,29,70,62,64,38,84,78,63,36,57,66,20,12,33,28,52,30,40,50,56,56,77,68,10,48,45,67,53,96,63,57,47,74,72,75,90,75,69,90,81,43,31,61,54,56,47,48,50,54,51,52,51,54,38,57,54,50,64,69,56,88,76,57,48,83,55,34,74,66,36,43,50,48,52,47,52,49,54,51,46,56,49,50,49,53,52,48,52,51,51,50,52,51,48,52,52,51,48,53,54,48,55,53,49,51,51,50,52,48,53,48,52,55,49,51,54,49,54,54,50,55,50,50,55,52,49,55,51,51,52,55,49,52,53,49,51,56,50,52,50,55,56,48,52,61,56,46,72,76,53,86,82,62,74,73,65,54,63,59,51,59,56,50,53,54,50,54,50,52,50,49,51,51,52,49,54,48,52,52,49,57,49,49,53,53,49,53,54,51,53,51,55,50,50,55,51,50,52,54,53,51,54,52,49,55,50,52,52,55,51,52,52,52,51,53,52,51,54,53,50,53,54,54,52,52,55,50,54,51,54,53,48,57,50,52,50,53,51,48,51,64,69,65,65,69,77,71,69,72,75,90,70,82,83,73,93,78,78,63,79,48,94,63,40,63,60,40,52,53,48,49,51,44,48,52,53,52,70,66,65,61,87,64,98,55,102,64,85,51,72,67,53,56,52,44,50,51,53,43,66,77,59,70,75,80,54,60,48,60,54,52,40,51,50,47,34,65,65,23,52,68,42,60,50,91,42,74,68,51,51,50,55,34,43,76,73,33,31,45,80,42,87,52,96,74,34,34,36,34,29,42,64,81,39,82,91,49,63,46,80,42,64,51,63,52,93,46,76,58,50,18,45,55,47,27,60,58,48,26,82,74,78,79